Protein AF-A0A7K2JGT9-F1 (afdb_monomer)

Mean predicted aligned error: 19.3 Å

Structure (mmCIF, N/CA/C/O backbone):
data_AF-A0A7K2JGT9-F1
#
_entry.id   AF-A0A7K2JGT9-F1
#
loop_
_atom_site.group_PDB
_atom_site.id
_atom_site.type_symbol
_atom_site.label_atom_id
_atom_site.label_alt_id
_atom_site.label_comp_id
_atom_site.label_asym_id
_atom_site.label_entity_id
_atom_site.label_seq_id
_atom_site.pdbx_PDB_ins_code
_atom_site.Cartn_x
_atom_site.Cartn_y
_atom_site.Cartn_z
_atom_site.occupancy
_atom_site.B_iso_or_equiv
_atom_site.auth_seq_id
_atom_site.auth_comp_id
_atom_site.auth_asym_id
_atom_site.auth_atom_id
_atom_site.pdbx_PDB_model_num
ATOM 1 N N . MET A 1 1 ? -37.180 21.666 57.805 1.00 44.75 1 MET A N 1
ATOM 2 C CA . MET A 1 1 ? -36.547 20.495 57.166 1.00 44.75 1 MET A CA 1
ATOM 3 C C . MET A 1 1 ? -37.128 20.393 55.771 1.00 44.75 1 MET A C 1
ATOM 5 O O . MET A 1 1 ? -38.221 19.877 55.607 1.00 44.75 1 MET A O 1
ATOM 9 N N . THR A 1 2 ? -36.460 21.015 54.808 1.00 40.28 2 THR A N 1
ATOM 10 C CA . THR A 1 2 ? -36.855 21.071 53.397 1.00 40.28 2 THR A CA 1
ATOM 11 C C . THR A 1 2 ? -35.763 20.364 52.612 1.00 40.28 2 THR A C 1
ATOM 13 O O . THR A 1 2 ? -34.670 20.894 52.436 1.00 40.28 2 THR A O 1
ATOM 16 N N . THR A 1 3 ? -36.035 19.119 52.244 1.00 51.28 3 THR A N 1
ATOM 17 C CA . THR A 1 3 ? -35.251 18.319 51.304 1.00 51.28 3 THR A CA 1
ATOM 18 C C . THR A 1 3 ? -35.477 18.868 49.899 1.00 51.28 3 THR A C 1
ATOM 20 O O . THR A 1 3 ? -36.586 18.762 49.381 1.00 51.28 3 THR A O 1
ATOM 23 N N . SER A 1 4 ? -34.445 19.480 49.313 1.00 47.22 4 SER A N 1
ATOM 24 C CA . SER A 1 4 ? -34.414 19.815 47.886 1.00 47.22 4 SER A CA 1
ATOM 25 C C . SER A 1 4 ? -34.340 18.530 47.058 1.00 47.22 4 SER A C 1
ATOM 27 O O . SER A 1 4 ? -33.423 17.739 47.292 1.00 47.22 4 SER A O 1
ATOM 29 N N . PRO A 1 5 ? -35.269 18.313 46.115 1.00 65.06 5 PRO A N 1
ATOM 30 C CA . PRO A 1 5 ? -35.165 17.260 45.121 1.00 65.06 5 PRO A CA 1
ATOM 31 C C . PRO A 1 5 ? -34.352 17.735 43.906 1.00 65.06 5 PRO A C 1
ATOM 33 O O . PRO A 1 5 ? -34.330 18.922 43.589 1.00 65.06 5 PRO A O 1
ATOM 36 N N . ASP A 1 6 ? -33.709 16.767 43.260 1.00 53.03 6 ASP A N 1
ATOM 37 C CA . ASP A 1 6 ? -33.364 16.733 41.838 1.00 53.03 6 ASP A CA 1
ATOM 38 C C . ASP A 1 6 ? -32.608 17.927 41.244 1.00 53.03 6 ASP A C 1
ATOM 40 O O . ASP A 1 6 ? -33.164 18.827 40.622 1.00 53.03 6 ASP A O 1
ATOM 44 N N . LEU A 1 7 ? -31.281 17.828 41.318 1.00 48.06 7 LEU A N 1
ATOM 45 C CA . LEU A 1 7 ? -30.411 18.252 40.223 1.00 48.06 7 LEU A CA 1
ATOM 46 C C . LEU A 1 7 ? -29.969 16.984 39.481 1.00 48.06 7 LEU A C 1
ATOM 48 O O . LEU A 1 7 ? -28.836 16.529 39.622 1.00 48.06 7 LEU A O 1
ATOM 52 N N . MET A 1 8 ? -30.912 16.366 38.765 1.00 47.44 8 MET A N 1
ATOM 53 C CA . MET A 1 8 ? -30.567 15.508 37.634 1.00 47.44 8 MET A CA 1
ATOM 54 C C . MET A 1 8 ? -30.041 16.462 36.568 1.00 47.44 8 MET A C 1
ATOM 56 O O . MET A 1 8 ? -30.788 17.245 35.991 1.00 47.44 8 MET A O 1
ATOM 60 N N . ASP A 1 9 ? -28.721 16.475 36.449 1.00 46.53 9 ASP A N 1
ATOM 61 C CA . ASP A 1 9 ? -27.968 17.108 35.381 1.00 46.53 9 ASP A CA 1
ATOM 62 C C . ASP A 1 9 ? -28.468 16.500 34.060 1.00 46.53 9 ASP A C 1
ATOM 64 O O . ASP A 1 9 ? -28.061 15.399 33.685 1.00 46.53 9 ASP A O 1
ATOM 68 N N . ASP A 1 10 ? -29.451 17.161 33.433 1.00 44.56 10 ASP A N 1
ATOM 69 C CA . ASP A 1 10 ? -29.884 16.920 32.057 1.00 44.56 10 ASP A CA 1
ATOM 70 C C . ASP A 1 10 ? -28.658 17.163 31.178 1.00 44.56 10 ASP A C 1
ATOM 72 O O . ASP A 1 10 ? -28.384 18.287 30.745 1.00 44.56 10 ASP A O 1
ATOM 76 N N . GLY A 1 11 ? -27.877 16.099 30.982 1.00 43.00 11 GLY A N 1
ATOM 77 C CA . GLY A 1 11 ? -26.816 16.013 29.996 1.00 43.00 11 GLY A CA 1
ATOM 78 C C . GLY A 1 11 ? -27.446 16.179 28.628 1.00 43.00 11 GLY A C 1
ATOM 79 O O . GLY A 1 11 ? -27.762 15.197 27.969 1.00 43.00 11 GLY A O 1
ATOM 80 N N . ALA A 1 12 ? -27.687 17.437 28.266 1.00 41.66 12 ALA A N 1
ATOM 81 C CA . ALA A 1 12 ? -28.128 17.853 26.959 1.00 41.66 12 ALA A CA 1
ATOM 82 C C . ALA A 1 12 ? -27.219 17.172 25.940 1.00 41.66 12 ALA A C 1
ATOM 84 O O . ALA A 1 12 ? -26.010 17.415 25.927 1.00 41.66 12 ALA A O 1
ATOM 85 N N . ASP A 1 13 ? -27.809 16.280 25.149 1.00 44.66 13 ASP A N 1
ATOM 86 C CA . ASP A 1 13 ? -27.166 15.636 24.018 1.00 44.66 13 ASP A CA 1
ATOM 87 C C . ASP A 1 13 ? -26.626 16.747 23.104 1.00 44.66 13 ASP A C 1
ATOM 89 O O . ASP A 1 13 ? -27.372 17.392 22.367 1.00 44.66 13 ASP A O 1
ATOM 93 N N . GLU A 1 14 ? -25.330 17.054 23.225 1.00 34.81 14 GLU A N 1
ATOM 94 C CA . GLU A 1 14 ? -24.656 18.021 22.363 1.00 34.81 14 GLU A CA 1
ATOM 95 C C . GLU A 1 14 ? -24.628 17.441 20.939 1.00 34.81 14 GLU A C 1
ATOM 97 O O . GLU A 1 14 ? -23.750 16.656 20.573 1.00 34.81 14 GLU A O 1
ATOM 102 N N . GLU A 1 15 ? -25.622 17.803 20.129 1.00 38.00 15 GLU A N 1
ATOM 103 C CA . GLU A 1 15 ? -25.643 17.520 18.696 1.00 38.00 15 GLU A CA 1
ATOM 104 C C . GLU A 1 15 ? -24.635 18.441 17.985 1.00 38.00 15 GLU A C 1
ATOM 106 O O . GLU A 1 15 ? -24.747 19.668 18.019 1.00 38.00 15 GLU A O 1
ATOM 111 N N . PHE A 1 16 ? -23.627 17.861 17.327 1.00 33.91 16 PHE A N 1
ATOM 112 C CA . PHE A 1 16 ? -22.633 18.605 16.546 1.00 33.91 16 PHE A CA 1
ATOM 113 C C . PHE A 1 16 ? -22.843 18.390 15.042 1.00 33.91 16 PHE A C 1
ATOM 115 O O . PHE A 1 16 ? -22.887 17.255 14.569 1.00 33.91 16 PHE A O 1
ATOM 122 N N . GLU A 1 17 ? -22.882 19.481 14.272 1.00 35.75 17 GLU A N 1
ATOM 123 C CA . GLU A 1 17 ? -22.899 19.464 12.804 1.00 35.75 17 GLU A CA 1
ATOM 124 C C . GLU A 1 17 ? -21.495 19.755 12.237 1.00 35.75 17 GLU A C 1
ATOM 126 O O . GLU A 1 17 ? -20.787 20.653 12.699 1.00 35.75 17 GLU A O 1
ATOM 131 N N . LEU A 1 18 ? -21.074 18.997 11.218 1.00 34.53 18 LEU A N 1
ATOM 132 C CA . LEU A 1 18 ? -19.765 19.137 10.570 1.00 34.53 18 LEU A CA 1
ATOM 133 C C . LEU A 1 18 ? -19.915 19.759 9.174 1.00 34.53 18 LEU A C 1
ATOM 135 O O . LEU A 1 18 ? -20.449 19.129 8.265 1.00 34.53 18 LEU A O 1
ATOM 139 N N . ILE A 1 19 ? -19.368 20.963 8.975 1.00 40.72 19 ILE A N 1
ATOM 140 C CA . ILE A 1 19 ? -19.332 21.660 7.676 1.00 40.72 19 ILE A CA 1
ATOM 141 C C . ILE A 1 19 ? -17.889 21.676 7.146 1.00 40.72 19 ILE A C 1
ATOM 143 O O . ILE A 1 19 ? -16.965 22.077 7.854 1.00 40.72 19 ILE A O 1
ATOM 147 N N . GLY A 1 20 ? -17.676 21.245 5.896 1.00 44.28 20 GLY A N 1
ATOM 148 C CA . GLY A 1 20 ? -16.348 21.153 5.269 1.00 44.28 20 GLY A CA 1
ATOM 149 C C . GLY A 1 20 ? -16.144 22.106 4.083 1.00 44.28 20 GLY A C 1
ATOM 150 O O . GLY A 1 20 ? -17.039 22.287 3.264 1.00 44.28 20 GLY A O 1
ATOM 151 N N . THR A 1 21 ? -14.938 22.673 3.956 1.00 45.28 21 THR A N 1
ATOM 152 C CA . THR A 1 21 ? -14.497 23.558 2.856 1.00 45.28 21 THR A CA 1
ATOM 153 C C . THR A 1 21 ? -13.377 22.895 2.038 1.00 45.28 21 THR A C 1
ATOM 155 O O . THR A 1 21 ? -12.194 23.210 2.171 1.00 45.28 21 THR A O 1
ATOM 158 N N . LEU A 1 22 ? -13.725 21.893 1.223 1.00 45.62 22 LEU A N 1
ATOM 159 C CA . LEU A 1 22 ? -12.768 21.232 0.326 1.00 45.62 22 LEU A CA 1
ATOM 160 C C . LEU A 1 22 ? -12.705 21.960 -1.025 1.00 45.62 22 LEU A C 1
ATOM 162 O O . LEU A 1 22 ? -13.584 21.800 -1.866 1.00 45.62 22 LEU A O 1
ATOM 166 N N . ASN A 1 23 ? -11.644 22.743 -1.235 1.00 43.28 23 ASN A N 1
ATOM 167 C CA . ASN A 1 23 ? -11.408 23.508 -2.461 1.00 43.28 23 ASN A CA 1
ATOM 168 C C . ASN A 1 23 ? -10.107 22.981 -3.108 1.00 43.28 23 ASN A C 1
ATOM 170 O O . ASN A 1 23 ? -9.041 22.998 -2.486 1.00 43.28 23 ASN A O 1
ATOM 174 N N . ASP A 1 24 ? -10.207 22.458 -4.332 1.00 61.72 24 ASP A N 1
ATOM 175 C CA . ASP A 1 24 ? -9.276 21.477 -4.910 1.00 61.72 24 ASP A CA 1
ATOM 176 C C . ASP A 1 24 ? -7.926 22.030 -5.430 1.00 61.72 24 ASP A C 1
ATOM 178 O O . ASP A 1 24 ? -7.826 22.674 -6.473 1.00 61.72 24 ASP A O 1
ATOM 182 N N . TYR A 1 25 ? -6.862 21.650 -4.717 1.00 52.31 25 TYR A N 1
ATOM 183 C CA . TYR A 1 25 ? -5.476 21.443 -5.196 1.00 52.31 25 TYR A CA 1
ATOM 184 C C . TYR A 1 25 ? -4.806 20.304 -4.397 1.00 52.31 25 TYR A C 1
ATOM 186 O O . TYR A 1 25 ? -3.900 19.619 -4.872 1.00 52.31 25 TYR A O 1
ATOM 194 N N . TRP A 1 26 ? -5.278 20.076 -3.170 1.00 69.38 26 TRP A N 1
ATOM 195 C CA . TRP A 1 26 ? -4.773 19.085 -2.231 1.00 69.38 26 TRP A CA 1
ATOM 196 C C . TRP A 1 26 ? -5.235 17.667 -2.585 1.00 69.38 26 TRP A C 1
ATOM 198 O O . TRP A 1 26 ? -6.426 17.389 -2.694 1.00 69.38 26 TRP A O 1
ATOM 208 N N . THR A 1 27 ? -4.295 16.730 -2.720 1.00 71.19 27 THR A N 1
ATOM 209 C CA . THR A 1 27 ? -4.634 15.305 -2.832 1.00 71.19 27 THR A CA 1
ATOM 210 C C . THR A 1 27 ? -5.123 14.780 -1.485 1.00 71.19 27 THR A C 1
ATOM 212 O O . THR A 1 27 ? -4.434 14.955 -0.480 1.00 71.19 27 THR A O 1
ATOM 215 N N . HIS A 1 28 ? -6.252 14.075 -1.465 1.00 81.94 28 HIS A N 1
ATOM 216 C CA . HIS A 1 28 ? -6.760 13.403 -0.271 1.00 81.94 28 HIS A CA 1
ATOM 217 C C . HIS A 1 28 ? -6.677 11.875 -0.417 1.00 81.94 28 HIS A C 1
ATOM 219 O O . HIS A 1 28 ? -6.673 11.329 -1.522 1.00 81.94 28 HIS A O 1
ATOM 225 N N . THR A 1 29 ? -6.601 11.169 0.712 1.00 83.44 29 THR A N 1
ATOM 226 C CA . THR A 1 29 ? -6.642 9.700 0.764 1.00 83.44 29 THR A CA 1
ATOM 227 C C . THR A 1 29 ? -7.853 9.277 1.578 1.00 83.44 29 THR A C 1
ATOM 229 O O . THR A 1 29 ? -7.896 9.500 2.782 1.00 83.44 29 THR A O 1
ATOM 232 N N . GLN A 1 30 ? -8.845 8.677 0.921 1.00 89.81 30 GLN A N 1
ATOM 233 C CA . GLN A 1 30 ? -10.048 8.169 1.584 1.00 89.81 30 GLN A CA 1
ATOM 234 C C . GLN A 1 30 ? -9.724 6.873 2.315 1.00 89.81 30 GLN A C 1
ATOM 236 O O . GLN A 1 30 ? -9.318 5.916 1.662 1.00 89.81 30 GLN A O 1
ATOM 241 N N . VAL A 1 31 ? -9.918 6.804 3.630 1.00 92.56 31 VAL A N 1
ATOM 242 C CA . VAL A 1 31 ? -9.766 5.576 4.429 1.00 92.56 31 VAL A CA 1
ATOM 243 C C . VAL A 1 31 ? -11.123 4.907 4.590 1.00 92.56 31 VAL A C 1
ATOM 245 O O . VAL A 1 31 ? -12.111 5.599 4.780 1.00 92.56 31 VAL A O 1
ATOM 248 N N . ARG A 1 32 ? -11.183 3.575 4.461 1.00 94.44 32 ARG A N 1
ATOM 249 C CA . ARG A 1 32 ? -12.424 2.844 4.737 1.00 94.44 32 ARG A CA 1
ATOM 250 C C . ARG A 1 32 ? -12.635 2.756 6.242 1.00 94.44 32 ARG A C 1
ATOM 252 O O . ARG A 1 32 ? -11.686 2.461 6.966 1.00 94.44 32 ARG A O 1
ATOM 259 N N . ASP A 1 33 ? -13.874 2.931 6.670 1.00 96.19 33 ASP A N 1
ATOM 260 C CA . ASP A 1 33 ? -14.268 2.976 8.078 1.00 96.19 33 ASP A CA 1
ATOM 261 C C . ASP A 1 33 ? -13.778 1.774 8.887 1.00 96.19 33 ASP A C 1
ATOM 263 O O . ASP A 1 33 ? -13.215 1.967 9.958 1.00 96.19 33 ASP A O 1
ATOM 267 N N . TRP A 1 34 ? -13.885 0.550 8.355 1.00 95.94 34 TRP A N 1
ATOM 268 C CA . TRP A 1 34 ? -13.434 -0.659 9.056 1.00 95.94 34 TRP A CA 1
ATOM 269 C C . TRP A 1 34 ? -11.976 -0.570 9.541 1.00 95.94 34 TRP A C 1
ATOM 271 O O . TRP A 1 34 ? -11.659 -1.048 10.625 1.00 95.94 34 TRP A O 1
ATOM 281 N N . VAL A 1 35 ? -11.092 0.106 8.790 1.00 96.75 35 VAL A N 1
ATOM 282 C CA . VAL A 1 35 ? -9.682 0.308 9.174 1.00 96.75 35 VAL A CA 1
ATOM 283 C C . VAL A 1 35 ? -9.565 1.244 10.378 1.00 96.75 35 VAL A C 1
ATOM 285 O O . VAL A 1 35 ? -8.704 1.044 11.233 1.00 96.75 35 VAL A O 1
ATOM 288 N N . LEU A 1 36 ? -10.425 2.264 10.448 1.00 96.44 36 LEU A N 1
ATOM 289 C CA . LEU A 1 36 ? -10.491 3.208 11.568 1.00 96.44 36 LEU A CA 1
ATOM 290 C C . LEU A 1 36 ? -11.098 2.570 12.824 1.00 96.44 36 LEU A C 1
ATOM 292 O O . LEU A 1 36 ? -10.860 3.055 13.927 1.00 96.44 36 LEU A O 1
ATOM 296 N N . LEU A 1 37 ? -11.866 1.492 12.657 1.00 96.44 37 LEU A N 1
ATOM 297 C CA . LEU A 1 37 ? -12.573 0.797 13.732 1.00 96.44 37 LEU A CA 1
ATOM 298 C C . LEU A 1 37 ? -11.831 -0.434 14.273 1.00 96.44 37 LEU A C 1
ATOM 300 O O . LEU A 1 37 ? -12.326 -1.064 15.209 1.00 96.44 37 LEU A O 1
ATOM 304 N N . LEU A 1 38 ? -10.654 -0.761 13.726 1.00 96.12 38 LEU A N 1
ATOM 305 C CA . LEU A 1 38 ? -9.800 -1.844 14.216 1.00 96.12 38 LEU A CA 1
ATOM 306 C C . LEU A 1 38 ? -9.308 -1.546 15.648 1.00 96.12 38 LEU A C 1
ATOM 308 O O . LEU A 1 38 ? -8.613 -0.546 15.845 1.00 96.12 38 LEU A O 1
ATOM 312 N N . PRO A 1 39 ? -9.601 -2.408 16.640 1.00 94.31 39 PRO A N 1
ATOM 313 C CA . PRO A 1 39 ? -9.279 -2.134 18.044 1.00 94.31 39 PRO A CA 1
ATOM 314 C C . PRO A 1 39 ? -7.769 -2.101 18.311 1.00 94.31 39 PRO A C 1
ATOM 316 O O . PRO A 1 39 ? -7.295 -1.273 19.085 1.00 94.31 39 PRO A O 1
ATOM 319 N N . ASP A 1 40 ? -7.006 -2.949 17.621 1.00 95.75 40 ASP A N 1
ATOM 320 C CA . ASP A 1 40 ? -5.556 -3.074 17.809 1.00 95.75 40 ASP A CA 1
ATOM 321 C C . ASP A 1 40 ? -4.750 -2.060 16.979 1.00 95.75 40 ASP A C 1
ATOM 323 O O . ASP A 1 40 ? -3.517 -2.044 17.008 1.00 95.75 40 ASP A O 1
ATOM 327 N N . MET A 1 41 ? -5.421 -1.187 16.223 1.00 97.06 41 MET A N 1
ATOM 328 C CA . MET A 1 41 ? -4.762 -0.198 15.378 1.00 97.06 41 MET A CA 1
ATOM 329 C C . MET A 1 41 ? -4.134 0.921 16.217 1.00 97.06 41 MET A C 1
ATOM 331 O O . MET A 1 41 ? -4.814 1.750 16.819 1.00 97.06 41 MET A O 1
ATOM 335 N N . THR A 1 42 ? -2.806 1.032 16.185 1.00 96.94 42 THR A N 1
ATOM 336 C CA . THR A 1 42 ? -2.113 2.171 16.809 1.00 96.94 42 THR A CA 1
ATOM 337 C C . THR A 1 42 ? -2.145 3.412 15.916 1.00 96.94 42 THR A C 1
ATOM 339 O O . THR A 1 42 ? -2.114 3.323 14.688 1.00 96.94 42 THR A O 1
ATOM 342 N N . ARG A 1 43 ? -2.087 4.607 16.522 1.00 95.75 43 ARG A N 1
ATOM 343 C CA . ARG A 1 43 ? -2.019 5.889 15.791 1.00 95.75 43 ARG A CA 1
ATOM 344 C C . ARG A 1 43 ? -0.870 5.936 14.776 1.00 95.75 43 ARG A C 1
ATOM 346 O O . ARG A 1 43 ? -1.038 6.458 13.677 1.00 95.75 43 ARG A O 1
ATOM 353 N N . THR A 1 44 ? 0.293 5.396 15.139 1.00 96.31 44 THR A N 1
ATOM 354 C CA . THR A 1 44 ? 1.473 5.358 14.262 1.00 96.31 44 THR A CA 1
ATOM 355 C C . THR A 1 44 ? 1.254 4.422 13.075 1.00 96.31 44 THR A C 1
ATOM 357 O O . THR A 1 44 ? 1.576 4.797 11.949 1.00 96.31 44 THR A O 1
ATOM 360 N N . ALA A 1 45 ? 0.683 3.234 13.305 1.00 97.00 45 ALA A N 1
ATOM 361 C CA . ALA A 1 45 ? 0.365 2.288 12.237 1.00 97.00 45 ALA A CA 1
ATOM 362 C C . ALA A 1 45 ? -0.695 2.844 11.283 1.00 97.00 45 ALA A C 1
ATOM 364 O O . ALA A 1 45 ? -0.506 2.786 10.070 1.00 97.00 45 ALA A O 1
ATOM 365 N N . LEU A 1 46 ? -1.741 3.481 11.814 1.00 96.94 46 LEU A N 1
ATOM 366 C CA . LEU A 1 46 ? -2.769 4.128 11.007 1.00 96.94 46 LEU A CA 1
ATOM 367 C C . LEU A 1 46 ? -2.186 5.247 10.127 1.00 96.94 46 LEU A C 1
ATOM 369 O O . LEU A 1 46 ? -2.481 5.320 8.934 1.00 96.94 46 LEU A O 1
ATOM 373 N N . HIS A 1 47 ? -1.317 6.097 10.683 1.00 95.94 47 HIS A N 1
ATOM 374 C CA . HIS A 1 47 ? -0.651 7.149 9.910 1.00 95.94 47 HIS A CA 1
ATOM 375 C C . HIS A 1 47 ? 0.239 6.549 8.811 1.00 95.94 47 HIS A C 1
ATOM 377 O O . HIS A 1 47 ? 0.177 6.973 7.657 1.00 95.94 47 HIS A O 1
ATOM 383 N N . LEU A 1 48 ? 1.020 5.515 9.135 1.00 95.69 48 LEU A N 1
ATOM 384 C CA . LEU A 1 48 ? 1.832 4.814 8.143 1.00 95.69 48 LEU A CA 1
ATOM 385 C C . LEU A 1 48 ? 0.969 4.231 7.021 1.00 95.69 48 LEU A C 1
ATOM 387 O O . LEU A 1 48 ? 1.288 4.431 5.852 1.00 95.69 48 LEU A O 1
ATOM 391 N N . TYR A 1 49 ? -0.147 3.585 7.355 1.00 96.38 49 TYR A N 1
ATOM 392 C CA . TYR A 1 49 ? -1.088 3.053 6.372 1.00 96.38 49 TYR A CA 1
ATOM 393 C C . TYR A 1 49 ? -1.638 4.144 5.439 1.00 96.38 49 TYR A C 1
ATOM 395 O O . TYR A 1 49 ? -1.642 3.965 4.219 1.00 96.38 49 TYR A O 1
ATOM 403 N N . MET A 1 50 ? -2.025 5.305 5.982 1.00 95.94 50 MET A N 1
ATOM 404 C CA . MET A 1 50 ? -2.469 6.450 5.178 1.00 95.94 50 MET A CA 1
ATOM 405 C C . MET A 1 50 ? -1.382 6.954 4.222 1.00 95.94 50 MET A C 1
ATOM 407 O O . MET A 1 50 ? -1.667 7.187 3.049 1.00 95.94 50 MET A O 1
ATOM 411 N N . VAL A 1 51 ? -0.134 7.076 4.691 1.00 93.50 51 VAL A N 1
ATOM 412 C CA . VAL A 1 51 ? 1.007 7.494 3.856 1.00 93.50 51 VAL A CA 1
ATOM 413 C C . VAL A 1 51 ? 1.257 6.486 2.733 1.00 93.50 51 VAL A C 1
ATOM 415 O O . VAL A 1 51 ? 1.398 6.880 1.576 1.00 93.50 51 VAL A O 1
ATOM 418 N N . LEU A 1 52 ? 1.256 5.185 3.043 1.00 92.25 52 LEU A N 1
ATOM 419 C CA . LEU A 1 52 ? 1.414 4.123 2.044 1.00 92.25 52 LEU A CA 1
ATOM 420 C C . LEU A 1 52 ? 0.306 4.180 0.981 1.00 92.25 52 LEU A C 1
ATOM 422 O O . LEU A 1 52 ? 0.600 4.116 -0.216 1.00 92.25 52 LEU A O 1
ATOM 426 N N . ARG A 1 53 ? -0.955 4.374 1.388 1.00 92.88 53 ARG A N 1
ATOM 427 C CA . ARG A 1 53 ? -2.079 4.507 0.448 1.00 92.88 53 ARG A CA 1
ATOM 428 C C . ARG A 1 53 ? -2.026 5.772 -0.393 1.00 92.88 53 ARG A C 1
ATOM 430 O O . ARG A 1 53 ? -2.290 5.693 -1.592 1.00 92.88 53 ARG A O 1
ATOM 437 N N . ALA A 1 54 ? -1.654 6.908 0.191 1.00 90.56 54 ALA A N 1
ATOM 438 C CA . ALA A 1 54 ? -1.478 8.153 -0.551 1.00 90.56 54 ALA A CA 1
ATOM 439 C C . ALA A 1 54 ? -0.461 7.969 -1.687 1.00 90.56 54 ALA A C 1
ATOM 441 O O . ALA A 1 54 ? -0.713 8.355 -2.829 1.00 90.56 54 ALA A O 1
ATOM 442 N N . MET A 1 55 ? 0.656 7.294 -1.398 1.00 86.75 55 MET A N 1
ATOM 443 C CA . MET A 1 55 ? 1.683 6.993 -2.397 1.00 86.75 55 MET A CA 1
ATOM 444 C C . MET A 1 55 ? 1.201 6.022 -3.477 1.00 86.75 55 MET A C 1
ATOM 446 O O . MET A 1 55 ? 1.515 6.222 -4.649 1.00 86.75 55 MET A O 1
ATOM 450 N N . LEU A 1 56 ? 0.429 4.994 -3.112 1.00 85.88 56 LEU A N 1
ATOM 451 C CA . LEU A 1 56 ? -0.152 4.058 -4.079 1.00 85.88 56 LEU A CA 1
ATOM 452 C C . LEU A 1 56 ? -1.129 4.750 -5.031 1.00 85.88 56 LEU A C 1
ATOM 454 O O . LEU A 1 56 ? -1.042 4.551 -6.243 1.00 85.88 56 LEU A O 1
ATOM 458 N N . ARG A 1 57 ? -2.018 5.604 -4.510 1.00 84.44 57 ARG A N 1
ATOM 459 C CA . ARG A 1 57 ? -2.963 6.367 -5.340 1.00 84.44 57 ARG A CA 1
ATOM 460 C C . ARG A 1 57 ? -2.251 7.338 -6.273 1.00 84.44 57 ARG A C 1
ATOM 462 O O . ARG A 1 57 ? -2.579 7.407 -7.456 1.00 84.44 57 ARG A O 1
ATOM 469 N N . GLU A 1 58 ? -1.243 8.039 -5.766 1.00 81.50 58 GLU A N 1
ATOM 470 C CA . GLU A 1 58 ? -0.429 8.938 -6.583 1.00 81.50 58 GLU A CA 1
ATOM 471 C C . GLU A 1 58 ? 0.338 8.176 -7.674 1.00 81.50 58 GLU A C 1
ATOM 473 O O . GLU A 1 58 ? 0.494 8.670 -8.791 1.00 81.50 58 GLU A O 1
ATOM 478 N N . ASN A 1 59 ? 0.766 6.943 -7.393 1.00 76.44 59 ASN A N 1
ATOM 479 C CA . ASN A 1 59 ? 1.412 6.101 -8.390 1.00 76.44 59 ASN A CA 1
ATOM 480 C C . ASN A 1 59 ? 0.474 5.734 -9.547 1.00 76.44 59 ASN A C 1
ATOM 482 O O . ASN A 1 59 ? 0.869 5.846 -10.703 1.00 76.44 59 ASN A O 1
ATOM 486 N N . VAL A 1 60 ? -0.776 5.363 -9.246 1.00 75.12 60 VAL A N 1
ATOM 487 C CA . VAL A 1 60 ? -1.798 5.070 -10.269 1.00 75.12 60 VAL A CA 1
ATOM 488 C C . VAL A 1 60 ? -2.096 6.302 -11.132 1.00 75.12 60 VAL A C 1
ATOM 490 O O . VAL A 1 60 ? -2.318 6.180 -12.335 1.00 75.12 60 VAL A O 1
ATOM 493 N N . ARG A 1 61 ? -2.059 7.505 -10.545 1.00 74.38 61 ARG A N 1
ATOM 494 C CA . ARG A 1 61 ? -2.293 8.765 -11.268 1.00 74.38 61 ARG A CA 1
ATOM 495 C C . ARG A 1 61 ? -1.165 9.114 -12.248 1.00 74.38 61 ARG A C 1
ATOM 497 O O . ARG A 1 61 ? -1.420 9.723 -13.290 1.00 74.38 61 ARG A O 1
ATOM 504 N N . ARG A 1 62 ? 0.087 8.773 -11.936 1.00 74.88 62 ARG A N 1
ATOM 505 C CA . ARG A 1 62 ? 1.241 9.104 -12.785 1.00 74.88 62 ARG A CA 1
ATOM 506 C C . ARG A 1 62 ? 1.323 8.149 -13.973 1.00 74.88 62 ARG A C 1
ATOM 508 O O . ARG A 1 62 ? 1.708 6.994 -13.822 1.00 74.88 62 ARG A O 1
ATOM 515 N N . LYS A 1 63 ? 1.048 8.648 -15.185 1.00 66.56 63 LYS A N 1
ATOM 516 C CA . LYS A 1 63 ? 1.282 7.898 -16.433 1.00 66.56 63 LYS A CA 1
ATOM 517 C C . LYS A 1 63 ? 2.739 7.417 -16.490 1.00 66.56 63 LYS A C 1
ATOM 519 O O . LYS A 1 63 ? 3.658 8.221 -16.611 1.00 66.56 63 LYS A O 1
ATOM 524 N N . GLY A 1 64 ? 2.943 6.104 -16.381 1.00 64.56 64 GLY A N 1
ATOM 525 C CA . GLY A 1 64 ? 4.267 5.474 -16.420 1.00 64.56 64 GLY A CA 1
ATOM 526 C C . GLY A 1 64 ? 5.058 5.498 -15.106 1.00 64.56 64 GLY A C 1
ATOM 527 O O . GLY A 1 64 ? 6.227 5.107 -15.117 1.00 64.56 64 GLY A O 1
ATOM 528 N N . GLY A 1 65 ? 4.454 5.928 -13.993 1.00 51.91 65 GLY A N 1
ATOM 529 C CA . GLY A 1 65 ? 5.073 5.896 -12.671 1.00 51.91 65 GLY A CA 1
ATOM 530 C C . GLY A 1 65 ? 5.125 4.473 -12.120 1.00 51.91 65 GLY A C 1
ATOM 531 O O . GLY A 1 65 ? 4.099 3.861 -11.850 1.00 51.91 65 GLY A O 1
ATOM 532 N N . GLY A 1 66 ? 6.327 3.922 -11.967 1.00 59.84 66 GLY A N 1
ATOM 533 C CA . GLY A 1 66 ? 6.533 2.813 -11.039 1.00 59.84 66 GLY A CA 1
ATOM 534 C C . GLY A 1 66 ? 6.490 3.339 -9.606 1.00 59.84 66 GLY A C 1
ATOM 535 O O . GLY A 1 66 ? 6.894 4.482 -9.363 1.00 59.84 66 GLY A O 1
ATOM 536 N N . LEU A 1 67 ? 6.040 2.506 -8.660 1.00 65.06 67 LEU A N 1
ATOM 537 C CA . LEU A 1 67 ? 5.985 2.882 -7.248 1.00 65.06 67 LEU A CA 1
ATOM 538 C C . LEU A 1 67 ? 7.355 3.420 -6.819 1.00 65.06 67 LEU A C 1
ATOM 540 O O . LEU A 1 67 ? 8.385 2.774 -7.052 1.00 65.06 67 LEU A O 1
ATOM 544 N N . ARG A 1 68 ? 7.387 4.616 -6.220 1.00 70.50 68 ARG A N 1
ATOM 545 C CA . ARG A 1 68 ? 8.649 5.201 -5.767 1.00 70.50 68 ARG A CA 1
ATOM 546 C C . ARG A 1 68 ? 9.260 4.258 -4.736 1.00 70.50 68 ARG A C 1
ATOM 548 O O . ARG A 1 68 ? 8.693 4.048 -3.668 1.00 70.50 68 ARG A O 1
ATOM 555 N N . ARG A 1 69 ? 10.421 3.690 -5.061 1.00 79.19 69 ARG A N 1
ATOM 556 C CA . ARG A 1 69 ? 11.184 2.874 -4.114 1.00 79.19 69 ARG A CA 1
ATOM 557 C C . ARG A 1 69 ? 11.550 3.749 -2.927 1.00 79.19 69 ARG A C 1
ATOM 559 O O . ARG A 1 69 ? 12.047 4.860 -3.124 1.00 79.19 69 ARG A O 1
ATOM 566 N N . MET A 1 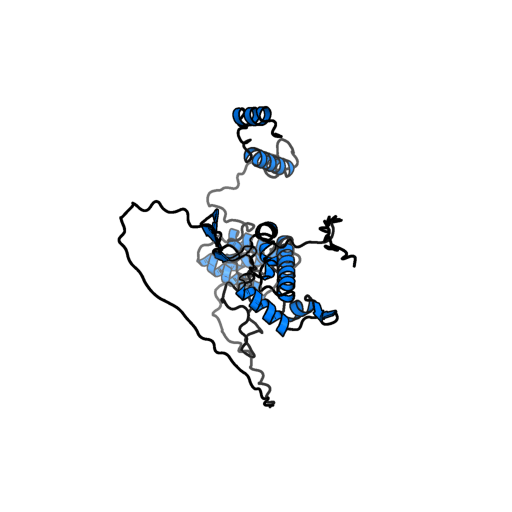70 ? 11.310 3.239 -1.726 1.00 78.75 70 MET A N 1
ATOM 567 C CA . MET A 1 70 ? 11.618 3.959 -0.504 1.00 78.75 70 MET A CA 1
ATOM 568 C C . MET A 1 70 ? 12.449 3.138 0.463 1.00 78.75 70 MET A C 1
ATOM 570 O O . MET A 1 70 ? 12.224 1.943 0.651 1.00 78.75 70 MET A O 1
ATOM 574 N N . SER A 1 71 ? 13.409 3.811 1.087 1.00 84.19 71 SER A N 1
ATOM 575 C CA . SER A 1 71 ? 14.156 3.262 2.208 1.00 84.19 71 SER A CA 1
ATOM 576 C C . SER A 1 71 ? 13.345 3.378 3.501 1.00 84.19 71 SER A C 1
ATOM 578 O O . SER A 1 71 ? 12.449 4.214 3.634 1.00 84.19 71 SER A O 1
ATOM 580 N N . LEU A 1 72 ? 13.703 2.565 4.497 1.00 86.44 72 LEU A N 1
ATOM 581 C CA . LEU A 1 72 ? 13.133 2.681 5.841 1.00 86.44 72 LEU A CA 1
ATOM 582 C C . LEU A 1 72 ? 13.358 4.081 6.439 1.00 86.44 72 LEU A C 1
ATOM 584 O O . LEU A 1 72 ? 12.491 4.601 7.127 1.00 86.44 72 LEU A O 1
ATOM 588 N N . ASP A 1 73 ? 14.502 4.699 6.150 1.00 87.62 73 ASP A N 1
ATOM 589 C CA . ASP A 1 73 ? 14.837 6.048 6.611 1.00 87.62 73 ASP A CA 1
ATOM 590 C C . ASP A 1 73 ? 13.886 7.114 6.036 1.00 87.62 73 ASP A C 1
ATOM 592 O O . ASP A 1 73 ? 13.414 7.992 6.755 1.00 87.62 73 ASP A O 1
ATOM 596 N N . GLN A 1 74 ? 13.490 6.978 4.766 1.00 88.31 74 GLN A N 1
ATOM 597 C CA . GLN A 1 74 ? 12.487 7.859 4.163 1.00 88.31 74 GLN A CA 1
ATOM 598 C C . GLN A 1 74 ? 11.107 7.688 4.811 1.00 88.31 74 GLN A C 1
ATOM 600 O O . GLN A 1 74 ? 10.387 8.670 4.968 1.00 88.31 74 GLN A O 1
ATOM 605 N N . LEU A 1 75 ? 10.741 6.474 5.240 1.00 89.69 75 LEU A N 1
ATOM 606 C CA . LEU A 1 75 ? 9.515 6.264 6.021 1.00 89.69 75 LEU A CA 1
ATOM 607 C C . LEU A 1 75 ? 9.600 6.923 7.405 1.00 89.69 75 LEU A C 1
ATOM 609 O O . LEU A 1 75 ? 8.632 7.543 7.841 1.00 89.69 75 LEU A O 1
ATOM 613 N N . CYS A 1 76 ? 10.755 6.842 8.073 1.00 93.19 76 CYS A N 1
ATOM 614 C CA . CYS A 1 76 ? 11.000 7.553 9.330 1.00 93.19 76 CYS A CA 1
ATOM 615 C C . CYS A 1 76 ? 10.826 9.067 9.171 1.00 93.19 76 CYS A C 1
ATOM 617 O O . CYS A 1 76 ? 10.228 9.704 10.035 1.00 93.19 76 CYS A O 1
ATOM 619 N N . TYR A 1 77 ? 11.323 9.627 8.064 1.00 94.06 77 TYR A N 1
ATOM 620 C CA . TYR A 1 77 ? 11.203 11.049 7.746 1.00 94.06 77 TYR A CA 1
ATOM 621 C C . TYR A 1 77 ? 9.750 11.498 7.536 1.00 94.06 77 TYR A C 1
ATOM 623 O O . TYR A 1 77 ? 9.369 12.559 8.024 1.00 94.06 77 TYR A O 1
ATOM 631 N N . LEU A 1 78 ? 8.936 10.701 6.834 1.00 92.56 78 LEU A N 1
ATOM 632 C CA . LEU A 1 78 ? 7.538 11.049 6.552 1.00 92.56 78 LEU A CA 1
ATOM 633 C C . LEU A 1 78 ? 6.629 10.959 7.781 1.00 92.56 78 LEU A C 1
ATOM 635 O O . LEU A 1 78 ? 5.628 11.670 7.856 1.00 92.56 78 LEU A O 1
ATOM 639 N N . LEU A 1 79 ? 6.942 10.073 8.726 1.00 94.50 79 LEU A N 1
ATOM 640 C CA . LEU A 1 79 ? 6.111 9.868 9.903 1.00 94.50 79 LEU A CA 1
ATOM 641 C C . LEU A 1 79 ? 6.456 10.868 11.012 1.00 94.50 79 LEU A C 1
ATOM 643 O O . LEU A 1 79 ? 7.612 10.926 11.445 1.00 94.50 79 LEU A O 1
ATOM 647 N N . PRO A 1 80 ? 5.467 11.601 11.556 1.00 93.12 80 PRO A N 1
ATOM 648 C CA . PRO A 1 80 ? 5.712 12.470 12.692 1.00 93.12 80 PRO A CA 1
ATOM 649 C C . PRO A 1 80 ? 6.014 11.626 13.931 1.00 93.12 80 PRO A C 1
ATOM 651 O O . PRO A 1 80 ? 5.232 10.770 14.348 1.00 93.12 80 PRO A O 1
ATOM 654 N N . GLY A 1 81 ? 7.167 11.879 14.530 1.00 92.69 81 GLY A N 1
ATOM 655 C CA . GLY A 1 81 ? 7.547 11.384 15.841 1.00 92.69 81 GLY A CA 1
ATOM 656 C C . GLY A 1 81 ? 7.215 12.382 16.950 1.00 92.69 81 GLY A C 1
ATOM 657 O O . GLY A 1 81 ? 6.580 13.423 16.759 1.00 92.69 81 GLY A O 1
ATOM 658 N N . VAL A 1 82 ? 7.678 12.056 18.153 1.00 90.88 82 VAL A N 1
ATOM 659 C CA . VAL A 1 82 ? 7.508 12.903 19.336 1.00 90.88 82 VAL A CA 1
ATOM 660 C C . VAL A 1 82 ? 8.313 14.200 19.163 1.00 90.88 82 VAL A C 1
ATOM 662 O O . VAL A 1 82 ? 9.419 14.190 18.621 1.00 90.88 82 VAL A O 1
ATOM 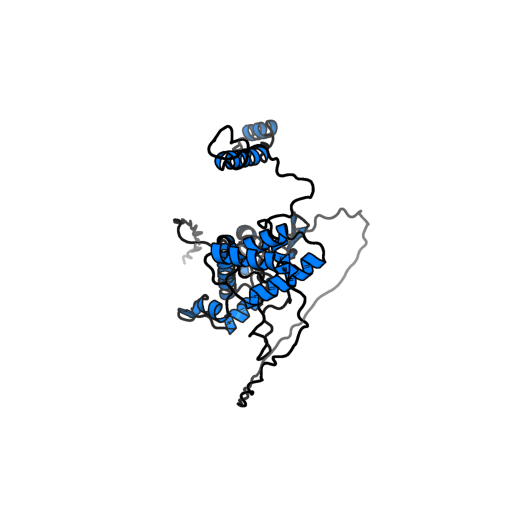665 N N . ASN A 1 83 ? 7.776 15.327 19.637 1.00 92.38 83 ASN A N 1
ATOM 666 C CA . ASN A 1 83 ? 8.432 16.643 19.592 1.00 92.38 83 ASN A CA 1
ATOM 667 C C . ASN A 1 83 ? 8.798 17.126 18.177 1.00 92.38 83 ASN A C 1
ATOM 669 O O . ASN A 1 83 ? 9.858 17.723 17.989 1.00 92.38 83 ASN A O 1
ATOM 673 N N . LYS A 1 84 ? 7.936 16.871 17.180 1.00 92.62 84 LYS A N 1
ATOM 674 C CA . LYS A 1 84 ? 8.136 17.277 15.771 1.00 92.62 84 LYS A CA 1
ATOM 675 C C . LYS A 1 84 ? 9.381 16.663 15.109 1.00 92.62 84 LYS A C 1
ATOM 677 O O . LYS A 1 84 ? 9.809 17.128 14.057 1.00 92.62 84 LYS A O 1
ATOM 682 N N . LYS A 1 85 ? 9.984 15.640 15.720 1.00 94.50 85 LYS A N 1
ATOM 683 C CA . LYS A 1 85 ? 11.113 14.906 15.138 1.00 94.50 85 LYS A CA 1
ATOM 684 C C . LYS A 1 85 ? 10.598 13.783 14.235 1.00 94.50 85 LYS A C 1
ATOM 686 O O . LYS A 1 85 ? 9.480 13.326 14.455 1.00 94.50 85 LYS A O 1
ATOM 691 N N . PRO A 1 86 ? 11.396 13.302 13.271 1.00 94.44 86 PRO A N 1
ATOM 692 C CA . PRO A 1 86 ? 11.095 12.078 12.534 1.00 94.44 86 PRO A CA 1
ATOM 693 C C . PRO A 1 86 ? 10.848 10.882 13.460 1.00 94.44 86 PRO A C 1
ATOM 695 O O . PRO A 1 86 ? 11.392 10.807 14.570 1.00 94.44 86 PRO A O 1
ATOM 698 N N . CYS A 1 87 ? 10.038 9.933 13.000 1.00 95.88 87 CYS A N 1
ATOM 699 C CA . CYS A 1 87 ? 9.781 8.694 13.722 1.00 95.88 87 CYS A CA 1
ATOM 700 C C . CYS A 1 87 ? 11.058 7.840 13.826 1.00 95.88 87 CYS A C 1
ATOM 702 O O . CYS A 1 87 ? 11.928 7.882 12.958 1.00 95.88 87 CYS A O 1
ATOM 704 N N . SER A 1 88 ? 11.193 7.044 14.891 1.00 95.06 88 SER A N 1
ATOM 705 C CA . SER A 1 88 ? 12.357 6.158 15.023 1.00 95.06 88 SER A CA 1
ATOM 706 C C . SER A 1 88 ? 12.225 4.920 14.121 1.00 95.06 88 SER A C 1
ATOM 708 O O . SER A 1 88 ? 11.115 4.409 13.950 1.00 95.06 88 SER A O 1
ATOM 710 N N . PRO A 1 89 ? 13.335 4.345 13.614 1.00 91.38 89 PRO A N 1
ATOM 711 C CA . PRO A 1 89 ? 13.284 3.125 12.803 1.00 91.38 89 PRO A CA 1
ATOM 712 C C . PRO A 1 89 ? 12.613 1.942 13.506 1.00 91.38 89 PRO A C 1
ATOM 714 O O . PRO A 1 89 ? 11.997 1.105 12.850 1.00 91.38 89 PRO A O 1
ATOM 717 N N . THR A 1 90 ? 12.737 1.859 14.833 1.00 93.00 90 THR A N 1
ATOM 718 C CA . THR A 1 90 ? 12.076 0.830 15.644 1.00 93.00 90 THR A CA 1
ATOM 719 C C . THR A 1 90 ? 10.562 0.990 15.585 1.00 93.00 90 THR A C 1
ATOM 721 O O . THR A 1 90 ? 9.875 0.040 15.232 1.00 93.00 90 THR A O 1
ATOM 724 N N . MET A 1 91 ? 10.052 2.207 15.799 1.00 95.06 91 MET A N 1
ATOM 725 C CA . MET A 1 91 ? 8.614 2.486 15.720 1.00 95.06 91 MET A CA 1
ATOM 726 C C . MET A 1 91 ? 8.035 2.201 14.333 1.00 95.06 91 MET A C 1
ATOM 728 O O . MET A 1 91 ? 6.947 1.644 14.237 1.00 95.06 91 MET A O 1
ATOM 732 N N . VAL A 1 92 ? 8.757 2.538 13.257 1.00 92.75 92 VAL A N 1
ATOM 733 C CA . VAL A 1 92 ? 8.303 2.229 11.890 1.00 92.75 92 VAL A CA 1
ATOM 734 C C . VAL A 1 92 ? 8.247 0.719 11.654 1.00 92.75 92 VAL A C 1
ATOM 736 O O . VAL A 1 92 ? 7.291 0.225 11.063 1.00 92.75 92 VAL A O 1
ATOM 739 N N . LYS A 1 93 ? 9.239 -0.040 12.137 1.00 91.25 93 LYS A N 1
ATOM 740 C CA . LYS A 1 93 ? 9.231 -1.509 12.034 1.00 91.25 93 LYS A CA 1
ATOM 741 C C . LYS A 1 93 ? 8.093 -2.135 12.831 1.00 91.25 93 LYS A C 1
ATOM 743 O O . LYS A 1 93 ? 7.473 -3.067 12.332 1.00 91.25 93 LYS A O 1
ATOM 748 N N . ASP A 1 94 ? 7.829 -1.643 14.035 1.00 94.50 94 ASP A N 1
ATOM 749 C CA . ASP A 1 94 ? 6.741 -2.151 14.871 1.00 94.50 94 ASP A CA 1
ATOM 750 C C . ASP A 1 94 ? 5.375 -1.812 14.258 1.00 94.50 94 ASP A C 1
ATOM 752 O O . ASP A 1 94 ? 4.506 -2.675 14.189 1.00 94.50 94 ASP A O 1
ATOM 756 N N . ALA A 1 95 ? 5.224 -0.615 13.683 1.00 95.38 95 ALA A N 1
ATOM 757 C CA . ALA A 1 95 ? 4.045 -0.251 12.901 1.00 95.38 95 ALA A CA 1
ATOM 758 C C . ALA A 1 95 ? 3.856 -1.158 11.671 1.00 95.38 95 ALA A C 1
ATOM 760 O O . ALA A 1 95 ? 2.747 -1.618 11.425 1.00 95.38 95 ALA A O 1
ATOM 761 N N . LEU A 1 96 ? 4.920 -1.463 10.918 1.00 92.94 96 LEU A N 1
ATOM 762 C CA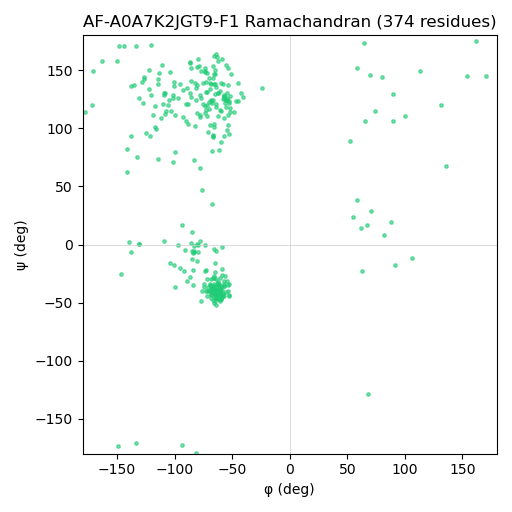 . LEU A 1 96 ? 4.849 -2.385 9.775 1.00 92.94 96 LEU A CA 1
ATOM 763 C C . LEU A 1 96 ? 4.472 -3.812 10.187 1.00 92.94 96 LEU A C 1
ATOM 765 O O . LEU A 1 96 ? 3.735 -4.467 9.458 1.00 92.94 96 LEU A O 1
ATOM 769 N N . LYS A 1 97 ? 4.968 -4.297 11.332 1.00 93.25 97 LYS A N 1
ATOM 770 C CA . LYS A 1 97 ? 4.578 -5.608 11.874 1.00 93.25 97 LYS A CA 1
ATOM 771 C C . LYS A 1 97 ? 3.102 -5.631 12.251 1.00 93.25 97 LYS A C 1
ATOM 773 O O . LYS A 1 97 ? 2.402 -6.541 11.838 1.00 93.25 97 LYS A O 1
ATOM 778 N N . LEU A 1 98 ? 2.623 -4.601 12.941 1.00 95.75 98 LEU A N 1
ATOM 779 C CA . LEU A 1 98 ? 1.215 -4.502 13.311 1.00 95.75 98 LEU A CA 1
ATOM 780 C C . LEU A 1 98 ? 0.302 -4.439 12.075 1.00 95.75 98 LEU A C 1
ATOM 782 O O . LEU A 1 98 ? -0.717 -5.117 12.019 1.00 95.75 98 LEU A O 1
ATOM 786 N N . LEU A 1 99 ? 0.686 -3.677 11.045 1.00 95.44 99 LEU A N 1
ATOM 787 C CA . LEU A 1 99 ? -0.043 -3.658 9.771 1.00 95.44 99 LEU A CA 1
ATOM 788 C C . LEU A 1 99 ? -0.020 -5.020 9.054 1.00 95.44 99 LEU A C 1
ATOM 790 O O . LEU A 1 99 ? -0.970 -5.333 8.339 1.00 95.44 99 LEU A O 1
ATOM 794 N N . ALA A 1 100 ? 1.038 -5.815 9.246 1.00 93.00 100 ALA A N 1
ATOM 795 C CA . ALA A 1 100 ? 1.111 -7.198 8.781 1.00 93.00 100 ALA A CA 1
ATOM 796 C C . ALA A 1 100 ? 0.101 -8.093 9.496 1.00 93.00 100 ALA A C 1
ATOM 798 O O . ALA A 1 100 ? -0.656 -8.810 8.850 1.00 93.00 100 ALA A O 1
ATOM 799 N N . GLU A 1 101 ? 0.091 -8.028 10.827 1.00 94.00 101 GLU A N 1
ATOM 800 C CA . GLU A 1 101 ? -0.786 -8.816 11.700 1.00 94.00 101 GLU A CA 1
ATOM 801 C C . GLU A 1 101 ? -2.265 -8.524 11.408 1.00 94.00 101 GLU A C 1
ATOM 803 O O . GLU A 1 101 ? -3.083 -9.438 11.351 1.00 94.00 101 GLU A O 1
ATOM 808 N N . LEU A 1 102 ? -2.586 -7.264 11.104 1.00 94.69 102 LEU A N 1
ATOM 809 C CA . LEU A 1 102 ? -3.913 -6.806 10.678 1.00 94.69 102 LEU A CA 1
ATOM 810 C C . LEU A 1 102 ? -4.247 -7.107 9.203 1.00 94.69 102 LEU A C 1
ATOM 812 O O . LEU A 1 102 ? -5.301 -6.689 8.728 1.00 94.69 102 LEU A O 1
ATOM 816 N N . ASN A 1 103 ? -3.374 -7.796 8.458 1.00 94.19 103 ASN A N 1
ATOM 817 C CA . ASN A 1 103 ? -3.519 -8.070 7.020 1.00 94.19 103 ASN A CA 1
ATOM 818 C C . ASN A 1 103 ? -3.713 -6.816 6.142 1.00 94.19 103 ASN A C 1
ATOM 820 O O . ASN A 1 103 ? -4.239 -6.899 5.032 1.00 94.19 103 ASN A O 1
ATOM 824 N N . LEU A 1 104 ? -3.270 -5.644 6.602 1.00 94.94 104 LEU A N 1
ATOM 825 C CA . LEU A 1 104 ? -3.359 -4.385 5.853 1.00 94.94 104 LEU A CA 1
ATOM 826 C C . LEU A 1 104 ? -2.171 -4.175 4.923 1.00 94.94 104 LEU A C 1
ATOM 828 O O . LEU A 1 104 ? -2.292 -3.500 3.901 1.00 94.94 104 LEU A O 1
ATOM 832 N N . VAL A 1 105 ? -1.022 -4.739 5.280 1.00 92.88 105 VAL A N 1
ATOM 833 C CA . VAL A 1 105 ? 0.166 -4.769 4.433 1.00 92.88 105 VAL A CA 1
ATOM 834 C C . VAL A 1 105 ? 0.674 -6.199 4.409 1.00 92.88 105 VAL A C 1
ATOM 836 O O . VAL A 1 105 ? 0.907 -6.780 5.458 1.00 92.88 105 VAL A O 1
ATOM 839 N N . VAL A 1 106 ? 0.862 -6.769 3.224 1.00 89.25 106 VAL A N 1
ATOM 840 C CA . VAL A 1 106 ? 1.313 -8.153 3.042 1.00 89.25 106 VAL A CA 1
ATOM 841 C C . VAL A 1 106 ? 2.529 -8.160 2.126 1.00 89.25 106 VAL A C 1
ATOM 843 O O . VAL A 1 106 ? 2.619 -7.376 1.184 1.00 89.25 106 VAL A O 1
ATOM 846 N N . ASN A 1 107 ? 3.495 -9.030 2.409 1.00 83.75 107 ASN A N 1
ATOM 847 C CA . ASN A 1 107 ? 4.557 -9.333 1.458 1.00 83.75 107 ASN A CA 1
ATOM 848 C C . ASN A 1 107 ? 4.124 -10.557 0.631 1.00 83.75 107 ASN A C 1
ATOM 850 O O . ASN A 1 107 ? 4.085 -11.648 1.207 1.00 83.75 107 ASN A O 1
ATOM 854 N N . PRO A 1 108 ? 3.805 -10.404 -0.668 1.00 78.94 108 PRO A N 1
ATOM 855 C CA . PRO A 1 108 ? 3.324 -11.511 -1.491 1.00 78.94 108 PRO A CA 1
ATOM 856 C C . PRO A 1 108 ? 4.372 -12.616 -1.680 1.00 78.94 108 PRO A C 1
ATOM 858 O O . PRO A 1 108 ? 4.003 -13.754 -1.935 1.00 78.94 108 PRO A O 1
ATOM 861 N N . GLU A 1 109 ? 5.664 -12.304 -1.544 1.00 72.31 109 GLU A N 1
ATOM 862 C CA . GLU A 1 109 ? 6.736 -13.256 -1.856 1.00 72.31 109 GLU A CA 1
ATOM 863 C C . GLU A 1 109 ? 7.149 -14.135 -0.669 1.00 72.31 109 GLU A C 1
ATOM 865 O O . GLU A 1 109 ? 7.588 -15.261 -0.870 1.00 72.31 109 GLU A O 1
ATOM 870 N N . ASP A 1 110 ? 7.066 -13.631 0.566 1.00 64.31 110 ASP A N 1
ATOM 871 C CA . ASP A 1 110 ? 7.822 -14.231 1.683 1.00 64.31 110 ASP A CA 1
ATOM 872 C C . ASP A 1 110 ? 7.027 -14.311 3.000 1.00 64.31 110 ASP A C 1
ATOM 874 O O . ASP A 1 110 ? 7.586 -14.707 4.024 1.00 64.31 110 ASP A O 1
ATOM 878 N N . GLY A 1 111 ? 5.752 -13.882 3.013 1.00 61.62 111 GLY A N 1
ATOM 879 C CA . GLY A 1 111 ? 4.825 -13.920 4.164 1.00 61.62 111 GLY A CA 1
ATOM 880 C C . GLY A 1 111 ? 5.229 -13.082 5.393 1.00 61.62 111 GLY A C 1
ATOM 881 O O . GLY A 1 111 ? 4.386 -12.648 6.171 1.00 61.62 111 GLY A O 1
ATOM 882 N N . HIS A 1 112 ? 6.517 -12.781 5.557 1.00 65.75 112 HIS A N 1
ATOM 883 C CA . HIS A 1 112 ? 7.095 -12.040 6.667 1.00 65.75 112 HIS A CA 1
ATOM 884 C C . HIS A 1 112 ? 7.581 -10.664 6.209 1.00 65.75 112 HIS A C 1
ATOM 886 O O . HIS A 1 112 ? 8.477 -10.530 5.367 1.00 65.75 112 HIS A O 1
ATOM 892 N N . LEU A 1 113 ? 7.031 -9.616 6.828 1.00 62.47 113 LEU A N 1
ATOM 893 C CA . LEU A 1 113 ? 7.334 -8.231 6.472 1.00 62.47 113 LEU A CA 1
ATOM 894 C C . LEU A 1 113 ? 8.740 -7.783 6.889 1.00 62.47 113 LEU A C 1
ATOM 896 O O . LEU A 1 113 ? 9.432 -7.109 6.129 1.00 62.47 113 LEU A O 1
ATOM 900 N N . VAL A 1 114 ? 9.207 -8.190 8.071 1.00 60.03 114 VAL A N 1
ATOM 901 C CA . VAL A 1 114 ? 10.489 -7.731 8.623 1.00 60.03 114 VAL A CA 1
ATOM 902 C C . VAL A 1 114 ? 11.234 -8.910 9.243 1.00 60.03 114 VAL A C 1
ATOM 904 O O . VAL A 1 114 ? 11.056 -9.215 10.419 1.00 60.03 114 VAL A O 1
ATOM 907 N N . LYS A 1 115 ? 12.114 -9.567 8.475 1.00 59.06 115 LYS A N 1
ATOM 908 C CA . LYS A 1 115 ? 13.063 -10.540 9.043 1.00 59.06 115 LYS A CA 1
ATOM 909 C C . LYS A 1 115 ? 14.111 -9.758 9.838 1.00 59.06 115 LYS A C 1
ATOM 911 O O . LYS A 1 115 ? 15.041 -9.168 9.288 1.00 59.06 115 LYS A O 1
ATOM 916 N N . SER A 1 116 ? 13.911 -9.668 11.147 1.00 51.50 116 SER A N 1
ATOM 917 C CA . SER A 1 116 ? 14.813 -8.991 12.071 1.00 51.50 116 SER A CA 1
ATOM 918 C C . SER A 1 116 ? 16.028 -9.863 12.365 1.00 51.50 116 SER A C 1
ATOM 920 O O . SER A 1 116 ? 16.154 -10.331 13.486 1.00 51.50 116 SER A O 1
ATOM 922 N N . THR A 1 117 ? 16.900 -10.160 11.401 1.00 46.34 117 THR A N 1
ATOM 923 C CA . THR A 1 117 ? 18.176 -10.834 11.716 1.00 46.34 117 THR A CA 1
ATOM 924 C C . THR A 1 117 ? 19.098 -10.892 10.506 1.00 46.34 117 THR A C 1
ATOM 926 O O . THR A 1 117 ? 18.774 -11.481 9.484 1.00 46.34 117 THR A O 1
ATOM 929 N N . GLY A 1 118 ? 20.278 -10.288 10.640 1.00 44.28 118 GLY A N 1
ATOM 930 C CA . GLY A 1 118 ? 21.393 -10.466 9.712 1.00 44.28 118 GLY A CA 1
ATOM 931 C C . GLY A 1 118 ? 22.017 -9.150 9.264 1.00 44.28 118 GLY A C 1
ATOM 932 O O . GLY A 1 118 ? 21.378 -8.337 8.600 1.00 44.28 118 GLY A O 1
ATOM 933 N N . LYS A 1 119 ? 23.313 -8.985 9.558 1.00 44.25 119 LYS A N 1
ATOM 934 C CA . LYS A 1 119 ? 24.178 -7.871 9.119 1.00 44.25 119 LYS A CA 1
ATOM 935 C C . LYS A 1 119 ? 24.290 -7.722 7.583 1.00 44.25 119 LYS A C 1
ATOM 937 O O . LYS A 1 119 ? 24.934 -6.785 7.137 1.00 44.25 119 LYS A O 1
ATOM 942 N N . GLY A 1 120 ? 23.651 -8.600 6.800 1.00 45.44 120 GLY A N 1
ATOM 943 C CA . GLY A 1 120 ? 23.567 -8.548 5.334 1.00 45.44 120 GLY A CA 1
ATOM 944 C C . GLY A 1 120 ? 22.155 -8.704 4.740 1.00 45.44 120 GLY A C 1
ATOM 945 O O . GLY A 1 120 ? 22.017 -8.660 3.526 1.00 45.44 120 GLY A O 1
ATOM 946 N N . GLY A 1 121 ? 21.094 -8.857 5.548 1.00 42.81 121 GLY A N 1
ATOM 947 C CA . GLY A 1 121 ? 19.749 -9.213 5.045 1.00 42.81 121 GLY A CA 1
ATOM 948 C C . GLY A 1 121 ? 18.877 -8.047 4.557 1.00 42.81 121 GLY A C 1
ATOM 949 O O . GLY A 1 121 ? 17.840 -8.267 3.938 1.00 42.81 121 GLY A O 1
ATOM 950 N N . ILE A 1 122 ? 19.274 -6.803 4.844 1.00 48.53 122 ILE A N 1
ATOM 951 C CA . ILE A 1 122 ? 18.498 -5.593 4.505 1.00 48.53 122 ILE A CA 1
ATOM 952 C C . ILE A 1 122 ? 19.093 -4.852 3.298 1.00 48.53 122 ILE A C 1
ATOM 954 O O . ILE A 1 122 ? 18.422 -4.011 2.712 1.00 48.53 122 ILE A O 1
ATOM 958 N N . GLN A 1 123 ? 20.338 -5.136 2.901 1.00 45.16 123 GLN A N 1
ATOM 959 C CA . GLN A 1 123 ? 21.057 -4.205 2.029 1.00 45.16 123 GLN A CA 1
ATOM 960 C C . GLN A 1 123 ? 20.763 -4.338 0.529 1.00 45.16 123 GLN A C 1
ATOM 962 O O . GLN A 1 123 ? 20.920 -3.333 -0.147 1.00 45.16 123 GLN A O 1
ATOM 967 N N . ASN A 1 124 ? 20.277 -5.476 0.008 1.00 46.03 124 ASN A N 1
ATOM 968 C CA . ASN A 1 124 ? 20.146 -5.642 -1.455 1.00 46.03 124 ASN A CA 1
ATOM 969 C C . ASN A 1 124 ? 18.861 -6.309 -1.980 1.00 46.03 124 ASN A C 1
ATOM 971 O O . ASN A 1 124 ? 18.659 -6.326 -3.191 1.00 46.03 124 ASN A O 1
ATOM 975 N N . ALA A 1 125 ? 17.975 -6.836 -1.129 1.00 57.31 125 ALA A N 1
ATOM 976 C CA . ALA A 1 125 ? 16.727 -7.435 -1.606 1.00 57.31 125 ALA A CA 1
ATOM 977 C C . ALA A 1 125 ? 15.626 -6.369 -1.663 1.00 57.31 125 ALA A C 1
ATOM 979 O O . ALA A 1 125 ? 15.118 -5.931 -0.627 1.00 57.31 125 ALA A O 1
ATOM 980 N N . PHE A 1 126 ? 15.277 -5.930 -2.873 1.00 64.50 126 PHE A N 1
ATOM 981 C CA . PHE A 1 126 ? 14.052 -5.167 -3.094 1.00 64.50 126 PHE A CA 1
ATOM 982 C C . PHE A 1 126 ? 12.872 -6.015 -2.622 1.00 64.50 126 PHE A C 1
ATOM 984 O O . PHE A 1 126 ? 12.743 -7.160 -3.035 1.00 64.50 126 PHE A O 1
ATOM 991 N N . ARG A 1 127 ? 12.046 -5.464 -1.730 1.00 71.00 127 ARG A N 1
ATOM 992 C CA . ARG A 1 127 ? 10.843 -6.134 -1.235 1.00 71.00 127 ARG A CA 1
ATOM 993 C C . ARG A 1 127 ? 9.623 -5.432 -1.793 1.00 71.00 127 ARG A C 1
ATOM 995 O O . ARG A 1 127 ? 9.518 -4.207 -1.687 1.00 71.00 127 ARG A O 1
ATOM 1002 N N . THR A 1 128 ? 8.720 -6.216 -2.355 1.00 77.25 128 THR A N 1
ATOM 1003 C CA . THR A 1 128 ? 7.406 -5.747 -2.779 1.00 77.25 128 THR A CA 1
ATOM 1004 C C . THR A 1 128 ? 6.446 -5.907 -1.608 1.00 77.25 128 THR A C 1
ATOM 1006 O O . THR A 1 128 ? 6.449 -6.931 -0.933 1.00 77.25 128 THR A O 1
ATOM 1009 N N . TYR A 1 129 ? 5.639 -4.885 -1.343 1.00 83.38 129 TYR A N 1
ATOM 1010 C CA . TYR A 1 129 ? 4.559 -4.964 -0.366 1.00 83.38 129 TYR A CA 1
ATOM 1011 C C . TYR A 1 129 ? 3.248 -4.639 -1.066 1.00 83.38 129 TYR A C 1
ATOM 1013 O O . TYR A 1 129 ? 3.160 -3.664 -1.814 1.00 83.38 129 TYR A O 1
ATOM 1021 N N . GLN A 1 130 ? 2.239 -5.453 -0.800 1.00 89.38 130 GLN A N 1
ATOM 1022 C CA . GLN A 1 130 ? 0.858 -5.211 -1.167 1.00 89.38 130 GLN A CA 1
ATOM 1023 C C . GLN A 1 130 ? 0.165 -4.514 0.000 1.00 89.38 130 GLN A C 1
ATOM 1025 O O . GLN A 1 130 ? 0.303 -4.934 1.146 1.00 89.38 130 GLN A O 1
ATOM 1030 N N . VAL A 1 131 ? -0.580 -3.450 -0.284 1.00 92.44 131 VAL A N 1
ATOM 1031 C CA . VAL A 1 131 ? -1.427 -2.780 0.708 1.00 92.44 131 VAL A CA 1
ATOM 1032 C C . VAL A 1 131 ? -2.868 -3.147 0.402 1.00 92.44 131 VAL A C 1
ATOM 1034 O O . VAL A 1 131 ? -3.359 -2.867 -0.691 1.00 92.44 131 VAL A O 1
ATOM 1037 N N . ASN A 1 132 ? -3.534 -3.776 1.360 1.00 93.06 132 ASN A N 1
ATOM 1038 C CA . ASN A 1 132 ? -4.907 -4.226 1.208 1.00 93.06 132 ASN A CA 1
ATOM 1039 C C . ASN A 1 132 ? -5.873 -3.096 1.581 1.00 93.06 132 ASN A C 1
ATOM 1041 O O . ASN A 1 132 ? -5.742 -2.450 2.624 1.00 93.06 132 ASN A O 1
ATOM 1045 N N . GLU A 1 133 ? -6.848 -2.839 0.708 1.00 91.62 133 GLU A N 1
ATOM 1046 C CA . GLU A 1 133 ? -7.945 -1.902 0.987 1.00 91.62 133 GLU A CA 1
ATOM 1047 C C . GLU A 1 133 ? -9.201 -2.603 1.517 1.00 91.62 133 GLU A C 1
ATOM 1049 O O . GLU A 1 133 ? -10.059 -1.953 2.113 1.00 91.62 133 GLU A O 1
ATOM 1054 N N . LEU A 1 134 ? -9.328 -3.907 1.276 1.00 92.81 134 LEU A N 1
ATOM 1055 C CA . LEU A 1 134 ? -10.452 -4.724 1.718 1.00 92.81 134 LEU A CA 1
ATOM 1056 C C . LEU A 1 134 ? -10.033 -5.580 2.917 1.00 92.81 134 LEU A C 1
ATOM 1058 O O . LEU A 1 134 ? -8.857 -5.950 3.001 1.00 92.81 134 LEU A O 1
ATOM 1062 N N . PRO A 1 135 ? -10.967 -5.875 3.837 1.00 93.19 135 PRO A N 1
ATOM 1063 C CA . PRO A 1 135 ? -10.697 -6.803 4.922 1.00 93.19 135 PRO A CA 1
ATOM 1064 C C . PRO A 1 135 ? -10.460 -8.223 4.372 1.00 93.19 135 PRO A C 1
ATOM 1066 O O . PRO A 1 135 ? -10.823 -8.502 3.223 1.00 93.19 135 PRO A O 1
ATOM 1069 N N . PRO A 1 136 ? -9.857 -9.124 5.169 1.00 91.69 136 PRO A N 1
ATOM 1070 C CA . PRO A 1 136 ? -9.776 -10.542 4.821 1.00 91.69 136 PRO A CA 1
ATOM 1071 C C . PRO A 1 136 ? -11.173 -11.159 4.634 1.00 91.69 136 PRO A C 1
ATOM 1073 O O . PRO A 1 136 ? -12.162 -10.635 5.146 1.00 91.69 136 PRO A O 1
ATOM 1076 N N . ASP A 1 137 ? -11.249 -12.296 3.931 1.00 89.50 137 ASP A N 1
ATOM 1077 C CA . ASP A 1 137 ? -12.524 -12.964 3.614 1.00 89.50 137 ASP A CA 1
ATOM 1078 C C . ASP A 1 137 ? -13.346 -13.317 4.858 1.00 89.50 137 ASP A C 1
ATOM 1080 O O . ASP A 1 137 ? -14.574 -13.263 4.821 1.00 89.50 137 ASP A O 1
ATOM 1084 N N . ALA A 1 138 ? -12.671 -13.651 5.960 1.00 92.31 138 ALA A N 1
ATOM 1085 C CA . ALA A 1 138 ? -13.261 -13.742 7.287 1.00 92.31 138 ALA A CA 1
ATOM 1086 C C . ALA A 1 138 ? -12.751 -12.570 8.131 1.00 92.31 138 ALA A C 1
ATOM 1088 O O . ALA A 1 138 ? -11.566 -12.506 8.464 1.00 92.31 138 ALA A O 1
ATOM 1089 N N . TYR A 1 139 ? -13.647 -11.649 8.473 1.00 93.62 139 TYR A N 1
ATOM 1090 C CA . TYR A 1 139 ? -13.328 -10.442 9.226 1.00 93.62 139 TYR A CA 1
ATOM 1091 C C . TYR A 1 139 ? -14.237 -10.316 10.443 1.00 93.62 139 TYR A C 1
ATOM 1093 O O . TYR A 1 139 ? -15.458 -10.275 10.314 1.00 93.62 139 TYR A O 1
ATOM 1101 N N . VAL A 1 140 ? -13.625 -10.248 11.624 1.00 95.25 140 VAL A N 1
ATOM 1102 C CA . VAL A 1 140 ? -14.311 -9.953 12.884 1.00 95.25 140 VAL A CA 1
ATOM 1103 C C . VAL A 1 140 ? -14.078 -8.483 13.197 1.00 95.25 140 VAL A C 1
ATOM 1105 O O . VAL A 1 140 ? -12.946 -8.077 13.464 1.00 95.25 140 VAL A O 1
ATOM 1108 N N . GLY A 1 141 ? -15.129 -7.674 13.131 1.00 94.81 141 GLY A N 1
ATOM 1109 C CA . GLY A 1 141 ? -15.009 -6.235 13.330 1.00 94.81 141 GLY A CA 1
ATOM 1110 C C . GLY A 1 141 ? -16.200 -5.464 12.789 1.00 94.81 141 GLY A C 1
ATOM 1111 O O . GLY A 1 141 ? -17.093 -6.019 12.161 1.00 94.81 141 GLY A O 1
ATOM 1112 N N . TRP A 1 142 ? -16.201 -4.159 13.028 1.00 96.38 142 TRP A N 1
ATOM 1113 C CA . TRP A 1 142 ? -17.242 -3.265 12.536 1.00 96.38 142 TRP A CA 1
ATOM 1114 C C . TRP A 1 142 ? -16.960 -2.887 11.085 1.00 96.38 142 TRP A C 1
ATOM 1116 O O . TRP A 1 142 ? -15.893 -2.353 10.773 1.00 96.38 142 TRP A O 1
ATOM 1126 N N . ARG A 1 143 ? -17.914 -3.136 10.186 1.00 94.50 143 ARG A N 1
ATOM 1127 C CA . ARG A 1 143 ? -17.780 -2.767 8.770 1.00 94.50 143 ARG A CA 1
ATOM 1128 C C . ARG A 1 143 ? -17.715 -1.248 8.586 1.00 94.50 143 ARG A C 1
ATOM 1130 O O . ARG A 1 143 ? -16.939 -0.775 7.751 1.00 94.50 143 ARG A O 1
ATOM 1137 N N . ASN A 1 144 ? -18.539 -0.494 9.311 1.00 95.69 144 ASN A N 1
ATOM 1138 C CA . ASN A 1 144 ? -18.573 0.962 9.225 1.00 95.69 144 ASN A CA 1
ATOM 1139 C C . ASN A 1 144 ? -18.954 1.628 10.557 1.00 95.69 144 ASN A C 1
ATOM 1141 O O . ASN A 1 144 ? -19.284 0.940 11.524 1.00 95.69 144 ASN A O 1
ATOM 1145 N N . VAL A 1 145 ? -18.830 2.960 10.622 1.00 95.81 145 VAL A N 1
ATOM 1146 C CA . VAL A 1 145 ? -19.056 3.718 11.868 1.00 95.81 145 VAL A CA 1
ATOM 1147 C C . VAL A 1 145 ? -20.511 3.623 12.321 1.00 95.81 145 VAL A C 1
ATOM 1149 O O . VAL A 1 145 ? -20.744 3.469 13.517 1.00 95.81 145 VAL A O 1
ATOM 1152 N N . TRP A 1 146 ? -21.463 3.641 11.385 1.00 95.56 146 TRP A N 1
ATOM 1153 C CA . TRP A 1 146 ? -22.886 3.498 11.689 1.00 95.56 146 TRP A CA 1
ATOM 1154 C C . TRP A 1 146 ? -23.191 2.140 12.302 1.00 95.56 146 TRP A C 1
ATOM 1156 O O . TRP A 1 146 ? -23.767 2.117 13.373 1.00 95.56 146 TRP A O 1
ATOM 1166 N N . ASP A 1 147 ? -22.678 1.034 11.753 1.00 94.38 147 ASP A N 1
ATOM 1167 C CA . ASP A 1 147 ? -22.911 -0.299 12.342 1.00 94.38 147 ASP A CA 1
ATOM 1168 C C . ASP A 1 147 ? -22.443 -0.376 13.809 1.00 94.38 147 ASP A C 1
ATOM 1170 O O . ASP A 1 147 ? -23.046 -1.058 14.635 1.00 94.38 147 ASP A O 1
ATOM 1174 N N . LYS A 1 148 ? -21.343 0.316 14.137 1.00 96.31 148 LYS A N 1
ATOM 1175 C CA . LYS A 1 148 ? -20.816 0.376 15.506 1.00 96.31 148 LYS A CA 1
ATOM 1176 C C . LYS A 1 148 ? -21.656 1.274 16.413 1.00 96.31 148 LYS A C 1
ATOM 1178 O O . LYS A 1 148 ? -21.781 0.973 17.597 1.00 96.31 148 LYS A O 1
ATOM 1183 N N . LEU A 1 149 ? -22.182 2.375 15.877 1.00 95.31 149 LEU A N 1
ATOM 1184 C CA . LEU A 1 149 ? -23.099 3.265 16.588 1.00 95.31 149 LEU A CA 1
ATOM 1185 C C . LEU A 1 149 ? -24.474 2.621 16.780 1.00 95.31 149 LEU A C 1
ATOM 1187 O O . LEU A 1 149 ? -25.047 2.761 17.847 1.00 95.31 149 LEU A O 1
ATOM 1191 N N . ASP A 1 150 ? -24.971 1.852 15.819 1.00 94.94 150 ASP A N 1
ATOM 1192 C CA . ASP A 1 150 ? -26.234 1.117 15.928 1.00 94.94 150 ASP A CA 1
ATOM 1193 C C . ASP A 1 150 ? -26.158 0.025 17.005 1.00 94.94 150 ASP A C 1
ATOM 1195 O O . ASP A 1 150 ? -27.156 -0.318 17.634 1.00 94.94 150 ASP A O 1
ATOM 1199 N N . ALA A 1 151 ? -24.959 -0.510 17.245 1.00 94.88 151 ALA A N 1
ATOM 1200 C CA . ALA A 1 151 ? -24.690 -1.434 18.340 1.00 94.88 151 ALA A CA 1
ATOM 1201 C C . ALA A 1 151 ? -24.421 -0.739 19.686 1.00 94.88 151 ALA A C 1
ATOM 1203 O O . ALA A 1 151 ? -24.177 -1.422 20.682 1.00 94.88 151 ALA A O 1
ATOM 1204 N N . TYR A 1 152 ? -24.421 0.596 19.733 1.00 95.75 152 TYR A N 1
ATOM 1205 C CA . TYR A 1 152 ? -24.249 1.342 20.972 1.00 95.75 152 TYR A CA 1
ATOM 1206 C C . TYR A 1 152 ? -25.427 1.089 21.910 1.00 95.75 152 TYR A C 1
ATOM 1208 O O . TYR A 1 152 ? -26.590 1.275 21.555 1.00 95.75 152 TYR A O 1
ATOM 1216 N N . THR A 1 153 ? -25.110 0.734 23.148 1.00 94.50 153 THR A N 1
ATOM 1217 C CA . THR A 1 153 ? -26.074 0.660 24.239 1.00 94.50 153 THR A CA 1
ATOM 1218 C C . THR A 1 153 ? -25.619 1.575 25.376 1.00 94.50 153 THR A C 1
ATOM 1220 O O . THR A 1 153 ? -24.414 1.775 25.547 1.00 94.50 153 THR A O 1
ATOM 1223 N N . PRO A 1 154 ? -26.528 2.154 26.183 1.00 95.88 154 PRO A N 1
ATOM 1224 C CA . PRO A 1 154 ? -26.131 2.999 27.314 1.00 95.88 154 PRO A CA 1
ATOM 1225 C C . PRO A 1 154 ? -25.186 2.308 28.318 1.00 95.88 154 PRO A C 1
ATOM 1227 O O . PRO A 1 154 ? -24.377 2.980 28.953 1.00 95.88 154 PRO A O 1
ATOM 1230 N N . ASP A 1 155 ? -25.246 0.977 28.427 1.00 95.00 155 ASP A N 1
ATOM 1231 C CA . ASP A 1 155 ? -24.426 0.115 29.293 1.00 95.00 155 ASP A CA 1
ATOM 1232 C C . ASP A 1 155 ? -23.160 -0.450 28.607 1.00 95.00 155 ASP A C 1
ATOM 1234 O O . ASP A 1 155 ? -22.550 -1.401 29.099 1.00 95.00 155 ASP A O 1
ATOM 1238 N N . TRP A 1 156 ? -22.721 0.120 27.476 1.00 94.94 156 TRP A N 1
ATOM 1239 C CA . TRP A 1 156 ? -21.598 -0.407 26.680 1.00 94.94 156 TRP A CA 1
ATOM 1240 C C . TRP A 1 156 ? -20.259 -0.504 27.432 1.00 94.94 156 TRP A C 1
ATOM 1242 O O . TRP A 1 156 ? -19.350 -1.213 26.996 1.00 94.94 156 TRP A O 1
ATOM 1252 N N . ARG A 1 157 ? -20.076 0.241 28.531 1.00 95.31 157 ARG A N 1
ATOM 1253 C CA . ARG A 1 157 ? -18.836 0.191 29.326 1.00 95.31 157 ARG A CA 1
ATOM 1254 C C . ARG A 1 157 ? -18.746 -1.108 30.117 1.00 95.31 157 ARG A C 1
ATOM 1256 O O . ARG A 1 157 ? -17.660 -1.677 30.233 1.00 95.31 157 ARG A O 1
ATOM 1263 N N . GLU A 1 158 ? -19.872 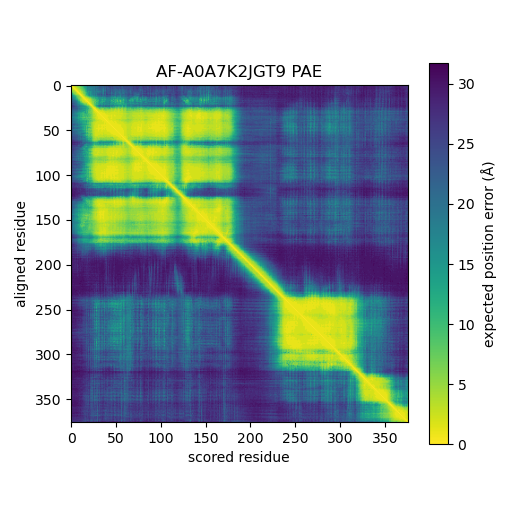-1.547 30.663 1.00 96.94 158 GLU A N 1
ATOM 1264 C CA . GLU A 1 158 ? -20.021 -2.785 31.418 1.00 96.94 158 GLU A CA 1
ATOM 1265 C C . GLU A 1 158 ? -20.235 -3.984 30.487 1.00 96.94 158 GLU A C 1
ATOM 1267 O O . GLU A 1 158 ? -19.731 -5.073 30.770 1.00 96.94 158 GLU A O 1
ATOM 1272 N N . ASN A 1 159 ? -20.942 -3.772 29.374 1.00 95.00 159 ASN A N 1
ATOM 1273 C CA . ASN A 1 159 ? -21.299 -4.791 28.394 1.00 95.00 159 ASN A CA 1
ATOM 1274 C C . ASN A 1 159 ? -20.998 -4.309 26.958 1.00 95.00 159 ASN A C 1
ATOM 1276 O O . ASN A 1 159 ? -21.908 -3.897 26.235 1.00 95.00 159 ASN A O 1
ATOM 1280 N N . PRO A 1 160 ? -19.719 -4.295 26.538 1.00 94.31 160 PRO A N 1
ATOM 1281 C CA . PRO A 1 160 ? -19.342 -3.775 25.231 1.00 94.31 160 PRO A CA 1
ATOM 1282 C C . PRO A 1 160 ? -19.949 -4.627 24.114 1.00 94.31 160 PRO A C 1
ATOM 1284 O O . PRO A 1 160 ? -19.856 -5.856 24.175 1.00 94.31 160 PRO A O 1
ATOM 1287 N N . PRO A 1 161 ? -20.519 -4.005 23.065 1.00 94.38 161 PRO A N 1
ATOM 1288 C CA . PRO A 1 161 ? -21.090 -4.751 21.961 1.00 94.38 161 PRO A CA 1
ATOM 1289 C C . PRO A 1 161 ? -20.010 -5.580 21.265 1.00 94.38 161 PRO A C 1
ATOM 1291 O O . PRO A 1 161 ? -18.939 -5.073 20.907 1.00 94.38 161 PRO A O 1
ATOM 1294 N N . GLU A 1 162 ? -20.300 -6.863 21.062 1.00 94.56 162 GLU A N 1
ATOM 1295 C CA . GLU A 1 162 ? -19.398 -7.761 20.350 1.00 94.56 162 GLU A CA 1
ATOM 1296 C C . GLU A 1 162 ? -19.407 -7.443 18.848 1.00 94.56 162 GLU A C 1
ATOM 1298 O O . GLU A 1 162 ? -20.477 -7.320 18.241 1.00 94.56 162 GLU A O 1
ATOM 1303 N N . PRO A 1 163 ? -18.228 -7.312 18.216 1.00 94.25 163 PRO A N 1
ATOM 1304 C CA . PRO A 1 163 ? -18.154 -7.054 16.790 1.00 94.25 163 PRO A CA 1
ATOM 1305 C C . PRO A 1 163 ? -18.698 -8.245 15.980 1.00 94.25 163 PRO A C 1
ATOM 1307 O O . PRO A 1 163 ? -18.368 -9.396 16.281 1.00 94.25 163 PRO A O 1
ATOM 1310 N N . PRO A 1 164 ? -19.483 -7.996 14.917 1.00 94.25 164 PRO A N 1
ATOM 1311 C CA . PRO A 1 164 ? -20.017 -9.059 14.076 1.00 94.25 164 PRO A CA 1
ATOM 1312 C C . PRO A 1 164 ? -18.914 -9.785 13.292 1.00 94.25 164 PRO A C 1
ATOM 1314 O O . PRO A 1 164 ? -17.868 -9.219 12.955 1.00 94.25 164 PRO A O 1
ATOM 1317 N N . LEU A 1 165 ? -19.178 -11.052 12.956 1.00 94.06 165 LEU A N 1
ATOM 1318 C CA . LEU A 1 165 ? -18.365 -11.812 12.009 1.00 94.06 165 LEU A CA 1
ATOM 1319 C C . LEU A 1 165 ? -18.923 -11.609 10.598 1.00 94.06 165 LEU A C 1
ATOM 1321 O O . LEU A 1 165 ? -20.069 -11.968 10.304 1.00 94.06 165 LEU A O 1
ATOM 1325 N N . HIS A 1 166 ? -18.082 -11.079 9.718 1.00 92.00 166 HIS A N 1
ATOM 1326 C CA . HIS A 1 166 ? -18.339 -10.943 8.295 1.00 92.00 166 HIS A CA 1
ATOM 1327 C C . HIS A 1 166 ? -17.602 -12.046 7.538 1.00 92.00 166 HIS A C 1
ATOM 1329 O O . HIS A 1 166 ? -16.387 -12.203 7.680 1.00 92.00 166 HIS A O 1
ATOM 1335 N N . THR A 1 167 ? -18.332 -12.798 6.714 1.00 91.62 167 THR A N 1
ATOM 1336 C CA . THR A 1 167 ? -17.745 -13.794 5.810 1.00 91.62 167 THR A CA 1
ATOM 1337 C C . THR A 1 167 ? -18.097 -13.462 4.368 1.00 91.62 167 THR A C 1
ATOM 1339 O O . THR A 1 167 ? -19.259 -13.228 4.024 1.00 91.62 167 THR A O 1
ATOM 1342 N N . ARG A 1 168 ? -17.084 -13.411 3.504 1.00 85.25 168 ARG A N 1
ATOM 1343 C CA . ARG A 1 168 ? -17.270 -13.226 2.066 1.00 85.25 168 ARG A CA 1
ATOM 1344 C C . ARG A 1 168 ? -17.453 -14.588 1.401 1.00 85.25 168 ARG A C 1
ATOM 1346 O O . ARG A 1 168 ? -16.578 -15.447 1.482 1.00 85.25 168 ARG A O 1
ATOM 1353 N N . ARG A 1 169 ? -18.587 -14.789 0.726 1.00 83.50 169 ARG A N 1
ATOM 1354 C CA . ARG A 1 169 ? -18.881 -16.001 -0.054 1.00 83.50 169 ARG A CA 1
ATOM 1355 C C . ARG A 1 169 ? -19.146 -15.593 -1.503 1.00 83.50 169 ARG A C 1
ATOM 1357 O O . ARG A 1 169 ? -20.259 -15.221 -1.860 1.00 83.50 169 ARG A O 1
ATOM 1364 N N . GLY A 1 170 ? -18.099 -15.623 -2.329 1.00 81.25 170 GLY A N 1
ATOM 1365 C CA . GLY A 1 170 ? -18.142 -15.084 -3.693 1.00 81.25 170 GLY A CA 1
ATOM 1366 C C . GLY A 1 170 ? -18.284 -13.556 -3.697 1.00 81.25 170 GLY A C 1
ATOM 1367 O O . GLY A 1 170 ? -17.539 -12.854 -3.007 1.00 81.25 170 GLY A O 1
ATOM 1368 N N . ASP A 1 171 ? -19.260 -13.042 -4.446 1.00 75.94 171 ASP A N 1
ATOM 1369 C CA . ASP A 1 171 ? -19.553 -11.602 -4.516 1.00 75.94 171 ASP A CA 1
ATOM 1370 C C . ASP A 1 171 ? -20.469 -11.100 -3.390 1.00 75.94 171 ASP A C 1
ATOM 1372 O O . ASP A 1 171 ? -20.676 -9.895 -3.254 1.00 75.94 171 ASP A O 1
ATOM 1376 N N . GLN A 1 172 ? -20.988 -11.996 -2.546 1.00 76.81 172 GLN A N 1
ATOM 1377 C CA . GLN A 1 172 ? -21.857 -11.631 -1.429 1.00 76.81 172 GLN A CA 1
ATOM 1378 C C . GLN A 1 172 ? -21.091 -11.607 -0.100 1.00 76.81 172 GLN A C 1
ATOM 1380 O O . GLN A 1 172 ? -20.255 -12.470 0.183 1.00 76.81 172 GLN A O 1
ATOM 1385 N N . VAL A 1 173 ? -21.405 -10.613 0.734 1.00 76.69 173 VAL A N 1
ATOM 1386 C CA . VAL A 1 173 ? -20.921 -10.506 2.117 1.00 76.69 173 VAL A CA 1
ATOM 1387 C C . VAL A 1 173 ? -22.058 -10.923 3.041 1.00 76.69 173 VAL A C 1
ATOM 1389 O O . VAL A 1 173 ? -23.088 -10.252 3.088 1.00 76.69 173 VAL A O 1
ATOM 1392 N N . VAL A 1 174 ? -21.876 -12.026 3.766 1.00 84.25 174 VAL A N 1
ATOM 1393 C CA . VAL A 1 174 ? -22.835 -12.513 4.763 1.00 84.25 174 VAL A CA 1
ATOM 1394 C C . VAL A 1 174 ? -22.385 -12.031 6.138 1.00 84.25 174 VAL A C 1
ATOM 1396 O O . VAL A 1 174 ? -21.237 -12.242 6.539 1.00 84.25 174 VAL A O 1
ATOM 1399 N N . GLN A 1 175 ? -23.288 -11.365 6.855 1.00 82.50 175 GLN A N 1
ATOM 1400 C CA . GLN A 1 175 ? -23.075 -10.924 8.229 1.00 82.50 175 GLN A CA 1
ATOM 1401 C C . GLN A 1 175 ? -23.790 -11.872 9.187 1.00 82.50 175 GLN A C 1
ATOM 1403 O O . GLN A 1 175 ? -24.983 -12.131 9.048 1.00 82.50 175 GLN A O 1
ATOM 1408 N N . THR A 1 176 ? -23.054 -12.353 10.180 1.00 81.06 176 THR A N 1
ATOM 1409 C CA . THR A 1 176 ? -23.593 -13.114 11.309 1.00 81.06 176 THR A CA 1
ATOM 1410 C C . THR A 1 176 ? -23.448 -12.261 12.562 1.00 81.06 176 THR A C 1
ATOM 1412 O O . THR A 1 176 ? -22.332 -12.004 13.019 1.00 81.06 176 THR A O 1
ATOM 1415 N N . SER A 1 177 ? -24.571 -11.765 13.084 1.00 75.75 177 SER A N 1
ATOM 1416 C CA . SER A 1 177 ? -24.640 -11.081 14.376 1.00 75.75 177 SER A CA 1
ATOM 1417 C C . SER A 1 177 ? -24.402 -12.090 15.502 1.00 75.75 177 SER A C 1
ATOM 1419 O O . SER A 1 177 ? -25.006 -13.161 15.517 1.00 75.75 177 SER A O 1
ATOM 1421 N N . ALA A 1 178 ? -23.554 -11.738 16.471 1.00 60.16 178 ALA A N 1
ATOM 1422 C CA . ALA A 1 178 ? -23.194 -12.603 17.602 1.00 60.16 178 ALA A CA 1
ATOM 1423 C C . ALA A 1 178 ? -24.364 -12.908 18.570 1.00 60.16 178 ALA A C 1
ATOM 1425 O O . ALA A 1 178 ? -24.210 -13.703 19.490 1.00 60.16 178 ALA A O 1
ATOM 1426 N N . GLY A 1 179 ? -25.547 -12.322 18.353 1.00 56.22 179 GLY A N 1
ATOM 1427 C CA . GLY A 1 179 ? -26.707 -12.455 19.242 1.00 56.22 179 GLY A CA 1
ATOM 1428 C C . GLY A 1 179 ? -28.026 -12.826 18.567 1.00 56.22 179 GLY A C 1
ATOM 1429 O O . GLY A 1 179 ? -29.031 -12.942 19.264 1.00 56.22 179 GLY A O 1
ATOM 1430 N N . SER A 1 180 ? -28.069 -13.026 17.244 1.00 46.31 180 SER A N 1
ATOM 1431 C CA . SER A 1 180 ? -29.281 -13.575 16.630 1.00 46.31 180 SER A CA 1
ATOM 1432 C C . SER A 1 180 ? -29.261 -15.088 16.830 1.00 46.31 180 SER A C 1
ATOM 1434 O O . SER A 1 180 ? -28.381 -15.738 16.258 1.00 46.31 180 SER A O 1
ATOM 1436 N N . PRO A 1 181 ? -30.179 -15.674 17.631 1.00 44.56 181 PRO A N 1
ATOM 1437 C CA . PRO A 1 181 ? -30.305 -17.121 17.686 1.00 44.56 181 PRO A CA 1
ATOM 1438 C C . PRO A 1 181 ? -30.470 -17.593 16.247 1.00 44.56 181 PRO A C 1
ATOM 1440 O O . PRO A 1 181 ? -31.329 -17.077 15.527 1.00 44.56 181 PRO A O 1
ATOM 1443 N N . ALA A 1 182 ? -29.577 -18.488 15.814 1.00 44.78 182 ALA A N 1
ATOM 1444 C CA . ALA A 1 182 ? -29.617 -19.063 14.479 1.00 44.78 182 ALA A CA 1
ATOM 1445 C C . ALA A 1 182 ? -31.078 -19.402 14.154 1.00 44.78 182 ALA A C 1
ATOM 1447 O O . ALA A 1 182 ? -31.731 -19.995 15.023 1.00 44.78 182 ALA A O 1
ATOM 1448 N N . PRO A 1 183 ? -31.619 -19.000 12.983 1.00 43.59 183 PRO A N 1
ATOM 1449 C CA . PRO A 1 183 ? -32.976 -19.369 12.614 1.00 43.59 183 PRO A CA 1
ATOM 1450 C C . PRO A 1 183 ? -33.046 -20.874 12.787 1.00 43.59 183 PRO A C 1
ATOM 1452 O O . PRO A 1 183 ? -32.266 -21.592 12.159 1.00 43.59 183 PRO A O 1
ATOM 1455 N N . ALA A 1 184 ? -33.865 -21.310 13.746 1.00 46.06 184 ALA A N 1
ATOM 1456 C CA . ALA A 1 184 ? -33.967 -22.698 14.130 1.00 46.06 184 ALA A CA 1
ATOM 1457 C C . ALA A 1 184 ? -34.255 -23.467 12.845 1.00 46.06 184 ALA A C 1
ATOM 1459 O O . ALA A 1 184 ? -35.355 -23.388 12.300 1.00 46.06 184 ALA A O 1
ATOM 1460 N N . ALA A 1 185 ? -33.228 -24.133 12.311 1.00 45.09 185 ALA A N 1
ATOM 1461 C CA . ALA A 1 185 ? -33.415 -25.122 11.277 1.00 45.09 185 ALA A CA 1
ATOM 1462 C C . ALA A 1 185 ? -34.471 -26.051 11.858 1.00 45.09 185 ALA A C 1
ATOM 1464 O O . ALA A 1 185 ? -34.256 -26.574 12.950 1.00 45.09 185 ALA A O 1
ATOM 1465 N N . ALA A 1 186 ? -35.629 -26.125 11.202 1.00 42.00 186 ALA A N 1
ATOM 1466 C CA . ALA A 1 186 ? -36.753 -26.937 11.626 1.00 42.00 186 ALA A CA 1
ATOM 1467 C C . ALA A 1 186 ? -36.246 -28.366 11.849 1.00 42.00 186 ALA A C 1
ATOM 1469 O O . ALA A 1 186 ? -36.066 -29.133 10.905 1.00 42.00 186 ALA A O 1
ATOM 1470 N N . GLN A 1 187 ? -35.919 -28.678 13.101 1.00 43.28 187 GLN A N 1
ATOM 1471 C CA . GLN A 1 187 ? -35.599 -30.023 13.523 1.00 43.28 187 GLN A CA 1
ATOM 1472 C C . GLN A 1 187 ? -36.943 -30.737 13.670 1.00 43.28 187 GLN A C 1
ATOM 1474 O O . GLN A 1 187 ? -37.841 -30.187 14.314 1.00 43.28 187 GLN A O 1
ATOM 1479 N N . PRO A 1 188 ? -37.118 -31.917 13.057 1.00 46.22 188 PRO A N 1
ATOM 1480 C CA . PRO A 1 188 ? -38.257 -32.771 13.348 1.00 46.22 188 PRO A CA 1
ATOM 1481 C C . PRO A 1 188 ? -38.310 -33.043 14.855 1.00 46.22 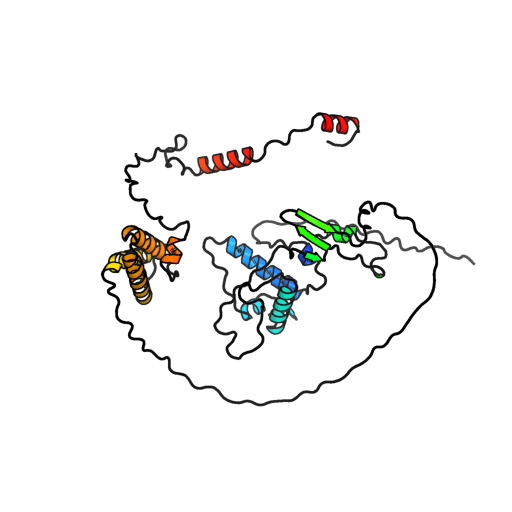188 PRO A C 1
ATOM 1483 O O . PRO A 1 188 ? -37.293 -33.390 15.455 1.00 46.22 188 PRO A O 1
ATOM 1486 N N . GLU A 1 189 ? -39.481 -32.839 15.457 1.00 46.06 189 GLU A N 1
ATOM 1487 C CA . GLU A 1 189 ? -39.752 -33.122 16.866 1.00 46.06 189 GLU A CA 1
ATOM 1488 C C . GLU A 1 189 ? -39.428 -34.586 17.199 1.00 46.06 189 GLU A C 1
ATOM 1490 O O . GLU A 1 189 ? -40.078 -35.502 16.697 1.00 46.06 189 GLU A O 1
ATOM 1495 N N . GLU A 1 190 ? -38.474 -34.807 18.104 1.00 47.66 190 GLU A N 1
ATOM 1496 C CA . GLU A 1 190 ? -38.376 -36.044 18.882 1.00 47.6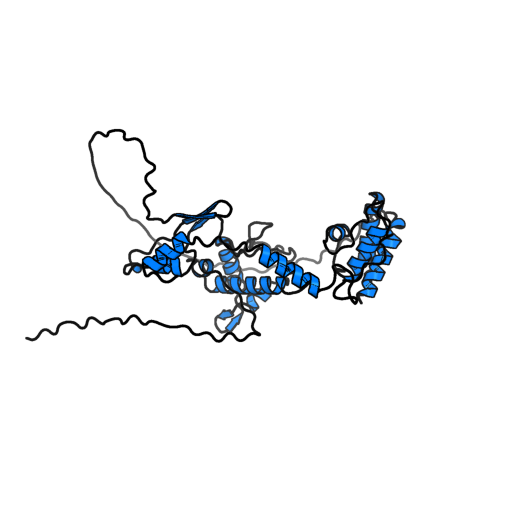6 190 GLU A CA 1
ATOM 1497 C C . GLU A 1 190 ? -38.625 -35.745 20.373 1.00 47.66 190 GLU A C 1
ATOM 1499 O O . GLU A 1 190 ? -38.152 -34.727 20.896 1.00 47.66 190 GLU A O 1
ATOM 1504 N N . PRO A 1 191 ? -39.388 -36.600 21.081 1.00 50.72 191 PRO A N 1
ATOM 1505 C CA . PRO A 1 191 ? -39.835 -36.338 22.442 1.00 50.72 191 PRO A CA 1
ATOM 1506 C C . PRO A 1 191 ? -38.751 -36.639 23.490 1.00 50.72 191 PRO A C 1
ATOM 1508 O O . PRO A 1 191 ? -38.090 -37.676 23.469 1.00 50.72 191 PRO A O 1
ATOM 1511 N N . LYS A 1 192 ? -38.630 -35.727 24.463 1.00 47.97 192 LYS A N 1
ATOM 1512 C CA . LYS A 1 192 ? -37.827 -35.867 25.692 1.00 47.97 192 LYS A CA 1
ATOM 1513 C C . LYS A 1 192 ? -38.310 -37.019 26.584 1.00 47.97 192 LYS A C 1
ATOM 1515 O O . LYS A 1 192 ? -39.506 -37.313 26.614 1.00 47.97 192 LYS A O 1
ATOM 1520 N N . PRO A 1 193 ? -37.417 -37.518 27.458 1.00 54.31 193 PRO A N 1
ATOM 1521 C CA . PRO A 1 193 ? -37.761 -37.499 28.879 1.00 54.31 193 PRO A CA 1
ATOM 1522 C C . PRO A 1 193 ? -36.656 -36.982 29.822 1.00 54.31 193 PRO A C 1
ATOM 1524 O O . PRO A 1 193 ? -35.522 -36.702 29.438 1.00 54.31 193 PRO A O 1
ATOM 1527 N N . ASP A 1 194 ? -37.110 -36.809 31.061 1.00 49.00 194 ASP A N 1
ATOM 1528 C CA . ASP A 1 194 ? -36.646 -36.021 32.202 1.00 49.00 194 ASP A CA 1
ATOM 1529 C C . ASP A 1 194 ? -35.288 -36.322 32.869 1.00 49.00 194 ASP A C 1
ATOM 1531 O O . ASP A 1 194 ? -34.772 -37.437 32.853 1.00 49.00 194 ASP A O 1
ATOM 1535 N N . ALA A 1 195 ? -34.878 -35.304 33.647 1.00 49.38 195 ALA A N 1
ATOM 1536 C CA . ALA A 1 195 ? -34.322 -35.359 35.013 1.00 49.38 195 ALA A CA 1
ATOM 1537 C C . ALA A 1 195 ? -32.833 -34.966 35.234 1.00 49.38 195 ALA A C 1
ATOM 1539 O O . ALA A 1 195 ? -32.005 -35.086 34.335 1.00 49.38 195 ALA A O 1
ATOM 1540 N N . PRO A 1 196 ? -32.493 -34.416 36.430 1.00 62.22 196 PRO A N 1
ATOM 1541 C CA . PRO A 1 196 ? -31.510 -33.331 36.577 1.00 62.22 196 PRO A CA 1
ATOM 1542 C C . PRO A 1 196 ? -30.290 -33.673 37.465 1.00 62.22 196 PRO A C 1
ATOM 1544 O O . PRO A 1 196 ? -30.314 -34.666 38.186 1.00 62.22 196 PRO A O 1
ATOM 1547 N N . ALA A 1 197 ? -29.275 -32.786 37.503 1.00 42.00 197 ALA A N 1
ATOM 1548 C CA . ALA A 1 197 ? -28.752 -32.132 38.729 1.00 42.00 197 ALA A CA 1
ATOM 1549 C C . ALA A 1 197 ? -27.266 -31.672 38.678 1.00 42.00 197 ALA A C 1
ATOM 1551 O O . ALA A 1 197 ? -26.385 -32.393 38.229 1.00 42.00 197 ALA A O 1
ATOM 1552 N N . LYS A 1 198 ? -27.036 -30.532 39.363 1.00 40.00 198 LYS A N 1
ATOM 1553 C CA . LYS A 1 198 ? -25.893 -30.148 40.239 1.00 40.00 198 LYS A CA 1
ATOM 1554 C C . LYS A 1 198 ? -24.616 -29.448 39.703 1.00 40.00 198 LYS A C 1
ATOM 1556 O O . LYS A 1 198 ? -23.684 -30.068 39.222 1.00 40.00 198 LYS A O 1
ATOM 1561 N N . GLN A 1 199 ? -24.565 -28.148 40.043 1.00 37.47 199 GLN A N 1
ATOM 1562 C CA . GLN A 1 199 ? -23.595 -27.440 40.920 1.00 37.47 199 GLN A CA 1
ATOM 1563 C C . GLN A 1 199 ? -22.094 -27.296 40.542 1.00 37.47 199 GLN A C 1
ATOM 1565 O O . GLN A 1 199 ? -21.302 -28.182 40.819 1.00 37.47 199 GLN A O 1
ATOM 1570 N N . ALA A 1 200 ? -21.732 -26.062 40.135 1.00 40.44 200 ALA A N 1
ATOM 1571 C CA . ALA A 1 200 ? -20.879 -25.071 40.850 1.00 40.44 200 ALA A CA 1
ATOM 1572 C C . ALA A 1 200 ? -19.361 -25.380 41.132 1.00 40.44 200 ALA A C 1
ATOM 1574 O O . ALA A 1 200 ? -18.876 -26.442 40.773 1.00 40.44 200 ALA A O 1
ATOM 1575 N N . PRO A 1 201 ? -18.541 -24.434 41.667 1.00 65.81 201 PRO A N 1
ATOM 1576 C CA . PRO A 1 201 ? -17.629 -23.604 40.857 1.00 65.81 201 PRO A CA 1
ATOM 1577 C C . PRO A 1 201 ? -16.173 -23.479 41.409 1.00 65.81 201 PRO A C 1
ATOM 1579 O O . PRO A 1 201 ? -15.821 -24.068 42.424 1.00 65.81 201 PRO A O 1
ATOM 1582 N N . ALA A 1 202 ? -15.395 -22.572 40.787 1.00 39.84 202 ALA A N 1
ATOM 1583 C CA . ALA A 1 202 ? -14.223 -21.830 41.305 1.00 39.84 202 ALA A CA 1
ATOM 1584 C C . ALA A 1 202 ? -12.810 -22.444 41.151 1.00 39.84 202 ALA A C 1
ATOM 1586 O O . ALA A 1 202 ? -12.526 -23.530 41.630 1.00 39.84 202 ALA A O 1
ATOM 1587 N N . ALA A 1 203 ? -11.844 -21.669 40.631 1.00 38.75 203 ALA A N 1
ATOM 1588 C CA . ALA A 1 203 ? -10.997 -20.793 41.457 1.00 38.75 203 ALA A CA 1
ATOM 1589 C C . ALA A 1 203 ? -9.805 -20.177 40.686 1.00 38.75 203 ALA A C 1
ATOM 1591 O O . ALA A 1 203 ? -9.175 -20.781 39.827 1.00 38.75 203 ALA A O 1
ATOM 1592 N N . LYS A 1 204 ? -9.505 -18.941 41.090 1.00 44.44 204 LYS A N 1
ATOM 1593 C CA . LYS A 1 204 ? -8.399 -18.039 40.732 1.00 44.44 204 LYS A CA 1
ATOM 1594 C C . LYS A 1 204 ? -6.999 -18.647 40.937 1.00 44.44 204 LYS A C 1
ATOM 1596 O O . LYS A 1 204 ? -6.810 -19.368 41.912 1.00 44.44 204 LYS A O 1
ATOM 1601 N N . LYS A 1 205 ? -5.999 -18.157 40.179 1.00 36.84 205 LYS A N 1
ATOM 1602 C CA . LYS A 1 205 ? -4.732 -17.580 40.710 1.00 36.84 205 LYS A CA 1
ATOM 1603 C C . LYS A 1 205 ? -3.796 -17.040 39.606 1.00 36.84 205 LYS A C 1
ATOM 1605 O O . LYS A 1 205 ? -3.215 -17.794 38.840 1.00 36.84 205 LYS A O 1
ATOM 1610 N N . ALA A 1 206 ? -3.596 -15.721 39.607 1.00 38.91 206 ALA A N 1
ATOM 1611 C CA . ALA A 1 206 ? -2.296 -15.072 39.349 1.00 38.91 206 ALA A CA 1
ATOM 1612 C C . ALA A 1 206 ? -1.465 -15.111 40.676 1.00 38.91 206 ALA A C 1
ATOM 1614 O O . ALA A 1 206 ? -2.051 -15.573 41.664 1.00 38.91 206 ALA A O 1
ATOM 1615 N N . PRO A 1 207 ? -0.209 -14.599 40.828 1.00 60.72 207 PRO A N 1
ATOM 1616 C CA . PRO A 1 207 ? 0.523 -13.647 39.968 1.00 60.72 207 PRO A CA 1
ATOM 1617 C C . PRO A 1 207 ? 2.086 -13.774 39.917 1.00 60.72 207 PRO A C 1
ATOM 1619 O O . PRO A 1 207 ? 2.694 -14.618 40.561 1.00 60.72 207 PRO A O 1
ATOM 1622 N N . ALA A 1 208 ? 2.707 -12.792 39.235 1.00 38.62 208 ALA A N 1
ATOM 1623 C CA . ALA A 1 208 ? 3.891 -12.009 39.664 1.00 38.62 208 ALA A CA 1
ATOM 1624 C C . ALA A 1 208 ? 5.327 -12.325 39.148 1.00 38.62 208 ALA A C 1
ATOM 1626 O O . ALA A 1 208 ? 6.015 -13.199 39.650 1.00 38.62 208 ALA A O 1
ATOM 1627 N N . LYS A 1 209 ? 5.814 -11.369 38.327 1.00 38.97 209 LYS A N 1
ATOM 1628 C CA . LYS A 1 209 ? 6.984 -10.463 38.520 1.00 38.97 209 LYS A CA 1
ATOM 1629 C C . LYS A 1 209 ? 8.447 -10.978 38.490 1.00 38.97 209 LYS A C 1
ATOM 1631 O O . LYS A 1 209 ? 8.803 -11.937 39.153 1.00 38.97 209 LYS A O 1
ATOM 1636 N N . LYS A 1 210 ? 9.289 -10.055 37.959 1.00 36.75 210 LYS A N 1
ATOM 1637 C CA . LYS A 1 210 ? 10.760 -9.833 38.111 1.00 36.75 210 LYS A CA 1
ATOM 1638 C C . LYS A 1 210 ? 11.665 -10.745 37.264 1.00 36.75 210 LYS A C 1
ATOM 1640 O O . LYS A 1 210 ? 11.363 -11.906 37.093 1.00 36.75 210 LYS A O 1
ATOM 1645 N N . ALA A 1 211 ? 12.813 -10.329 36.727 1.00 35.97 211 ALA A N 1
ATOM 1646 C CA . ALA A 1 211 ? 13.563 -9.072 36.719 1.00 35.97 211 ALA A CA 1
ATOM 1647 C C . ALA A 1 211 ? 14.593 -9.126 35.566 1.00 35.97 211 ALA A C 1
ATOM 1649 O O . ALA A 1 211 ? 14.999 -10.202 35.136 1.00 35.97 211 ALA A O 1
ATOM 1650 N N . ALA A 1 212 ? 15.039 -7.956 35.103 1.00 41.56 212 ALA A N 1
ATOM 1651 C CA . ALA A 1 212 ? 16.234 -7.779 34.269 1.00 41.56 212 ALA A CA 1
ATOM 1652 C C . ALA A 1 212 ? 17.520 -8.210 35.024 1.00 41.56 212 ALA A C 1
ATOM 1654 O O . ALA A 1 212 ? 17.504 -8.224 36.258 1.00 41.56 212 ALA A O 1
ATOM 1655 N N . PRO A 1 213 ? 18.656 -8.481 34.337 1.00 49.56 213 PRO A N 1
ATOM 1656 C CA . PRO A 1 213 ? 19.571 -7.362 34.079 1.00 49.56 213 PRO A CA 1
ATOM 1657 C C . PRO A 1 213 ? 20.441 -7.414 32.799 1.00 49.56 213 PRO A C 1
ATOM 1659 O O . PRO A 1 213 ? 20.788 -8.456 32.252 1.00 49.56 213 PRO A O 1
ATOM 1662 N N . LYS A 1 214 ? 20.852 -6.195 32.413 1.00 44.91 214 LYS A N 1
ATOM 1663 C CA . LYS A 1 214 ? 22.021 -5.777 31.615 1.00 44.91 214 LYS A CA 1
ATOM 1664 C C . LYS A 1 214 ? 23.212 -6.750 31.621 1.00 44.91 214 LYS A C 1
ATOM 1666 O O . LYS A 1 214 ? 23.747 -7.040 32.688 1.00 44.91 214 LYS A O 1
ATOM 1671 N N . LYS A 1 215 ? 23.781 -7.003 30.433 1.00 40.56 215 LYS A N 1
ATOM 1672 C CA . LYS A 1 215 ? 25.235 -7.158 30.248 1.00 40.56 215 LYS A CA 1
ATOM 1673 C C . LYS A 1 215 ? 25.734 -6.452 28.982 1.00 40.56 215 LYS A C 1
ATOM 1675 O O . LYS A 1 215 ? 25.115 -6.467 27.925 1.00 40.56 215 LYS A O 1
ATOM 1680 N N . THR A 1 216 ? 26.856 -5.784 29.190 1.00 36.91 216 THR A N 1
ATOM 1681 C CA . THR A 1 216 ? 27.669 -4.904 28.349 1.00 36.91 216 THR A CA 1
ATOM 1682 C C . THR A 1 216 ? 28.677 -5.664 27.477 1.00 36.91 216 THR A C 1
ATOM 1684 O O . THR A 1 216 ? 29.347 -6.526 28.027 1.00 36.91 216 THR A O 1
ATOM 1687 N N . ALA A 1 217 ? 28.851 -5.206 26.218 1.00 41.44 217 ALA A N 1
ATOM 1688 C CA . ALA A 1 217 ? 30.080 -5.162 25.376 1.00 41.44 217 ALA A CA 1
ATOM 1689 C C . ALA A 1 217 ? 30.826 -6.501 25.063 1.00 41.44 217 ALA A C 1
ATOM 1691 O O . ALA A 1 217 ? 30.772 -7.401 25.888 1.00 41.44 217 ALA A O 1
ATOM 1692 N N . PRO A 1 218 ? 31.560 -6.673 23.923 1.00 49.72 218 PRO A N 1
ATOM 1693 C CA . PRO A 1 218 ? 32.431 -5.673 23.286 1.00 49.72 218 PRO A CA 1
ATOM 1694 C C . PRO A 1 218 ? 32.511 -5.633 21.737 1.00 49.72 218 PRO A C 1
ATOM 1696 O O . PRO A 1 218 ? 32.050 -6.501 21.003 1.00 49.72 218 PRO A O 1
ATOM 1699 N N . LYS A 1 219 ? 33.172 -4.559 21.271 1.00 46.69 219 LYS A N 1
ATOM 1700 C CA . LYS A 1 219 ? 33.760 -4.323 19.938 1.00 46.69 219 LYS A CA 1
ATOM 1701 C C . LYS A 1 219 ? 34.561 -5.527 19.418 1.00 46.69 219 LYS A C 1
ATOM 1703 O O . LYS A 1 219 ? 35.428 -6.001 20.146 1.00 46.69 219 LYS A O 1
ATOM 1708 N N . LYS A 1 220 ? 34.440 -5.846 18.118 1.00 36.84 220 LYS A N 1
ATOM 1709 C CA . LYS A 1 220 ? 35.598 -6.124 17.238 1.00 36.84 220 LYS A CA 1
ATOM 1710 C C . LYS A 1 220 ? 35.248 -6.260 15.746 1.00 36.84 220 LYS A C 1
ATOM 1712 O O . LYS A 1 220 ? 34.190 -6.760 15.387 1.00 36.84 220 LYS A O 1
ATOM 1717 N N . ALA A 1 221 ? 36.252 -5.863 14.960 1.00 36.81 221 ALA A N 1
ATOM 1718 C CA . ALA A 1 221 ? 36.622 -6.262 13.601 1.00 36.81 221 ALA A CA 1
ATOM 1719 C C . ALA A 1 221 ? 35.780 -5.775 12.403 1.00 36.81 221 ALA A C 1
ATOM 1721 O O . ALA A 1 221 ? 34.631 -6.157 12.198 1.00 36.81 221 ALA A O 1
ATOM 1722 N N . ALA A 1 222 ? 36.441 -4.959 11.575 1.00 46.72 222 ALA A N 1
ATOM 1723 C CA . ALA A 1 222 ? 36.105 -4.713 10.178 1.00 46.72 222 ALA A CA 1
ATOM 1724 C C . ALA A 1 222 ? 36.478 -5.946 9.327 1.00 46.72 222 ALA A C 1
ATOM 1726 O O . ALA A 1 222 ? 37.537 -6.527 9.579 1.00 46.72 222 ALA A O 1
ATOM 1727 N N . PRO A 1 223 ? 35.657 -6.355 8.342 1.00 48.28 223 PRO A N 1
ATOM 1728 C CA . PRO A 1 223 ? 36.033 -7.402 7.402 1.00 48.28 223 PRO A CA 1
ATOM 1729 C C . PRO A 1 223 ? 36.807 -6.835 6.192 1.00 48.28 223 PRO A C 1
ATOM 1731 O O . PRO A 1 223 ? 36.676 -5.647 5.877 1.00 48.28 223 PRO A O 1
ATOM 1734 N N . PRO A 1 224 ? 37.614 -7.674 5.520 1.00 46.03 224 PRO A N 1
ATOM 1735 C CA . PRO A 1 224 ? 38.435 -7.287 4.377 1.00 46.03 224 PRO A CA 1
ATOM 1736 C C . PRO A 1 224 ? 37.595 -7.077 3.109 1.00 46.03 224 PRO A C 1
ATOM 1738 O O . PRO A 1 224 ? 36.544 -7.695 2.930 1.00 46.03 224 PRO A O 1
ATOM 1741 N N . LYS A 1 225 ? 38.092 -6.207 2.219 1.00 43.56 225 LYS A N 1
ATOM 1742 C CA . LYS A 1 225 ? 37.655 -6.103 0.820 1.00 43.56 225 LYS A CA 1
ATOM 1743 C C . LYS A 1 225 ? 37.828 -7.476 0.167 1.00 43.56 225 LYS A C 1
ATOM 1745 O O . LYS A 1 225 ? 38.918 -8.032 0.245 1.00 43.56 225 LYS A O 1
ATOM 1750 N N . LYS A 1 226 ? 36.759 -8.014 -0.421 1.00 40.00 226 LYS A N 1
ATOM 1751 C CA . LYS A 1 226 ? 36.819 -9.225 -1.237 1.00 40.00 226 LYS A CA 1
ATOM 1752 C C . LYS A 1 226 ? 36.709 -8.811 -2.695 1.00 40.00 226 LYS A C 1
ATOM 1754 O O . LYS A 1 226 ? 35.786 -8.078 -3.055 1.00 40.00 226 LYS A O 1
ATOM 1759 N N . ASP A 1 227 ? 37.704 -9.237 -3.452 1.00 41.09 227 ASP A N 1
ATOM 1760 C CA . ASP A 1 227 ? 37.877 -8.997 -4.870 1.00 41.09 227 ASP A CA 1
ATOM 1761 C C . ASP A 1 227 ? 36.682 -9.525 -5.667 1.00 41.09 227 ASP A C 1
ATOM 1763 O O . ASP A 1 227 ? 36.099 -10.568 -5.366 1.00 41.09 227 ASP A O 1
ATOM 1767 N N . GLN A 1 228 ? 36.278 -8.717 -6.640 1.00 38.91 228 GLN A N 1
ATOM 1768 C CA . GLN A 1 228 ? 35.209 -8.992 -7.579 1.00 38.91 228 GLN A CA 1
ATOM 1769 C C . GLN A 1 228 ? 35.814 -9.871 -8.676 1.00 38.91 228 GLN A C 1
ATOM 1771 O O . GLN A 1 228 ? 36.562 -9.373 -9.513 1.00 38.91 228 GLN A O 1
ATOM 1776 N N . GLU A 1 229 ? 35.547 -11.174 -8.604 1.00 39.56 229 GLU A N 1
ATOM 1777 C CA . GLU A 1 229 ? 35.929 -12.146 -9.629 1.00 39.56 229 GLU A CA 1
ATOM 1778 C C . GLU A 1 229 ? 35.158 -11.843 -10.919 1.00 39.56 229 GLU A C 1
ATOM 1780 O O . GLU A 1 229 ? 33.959 -12.089 -11.056 1.00 39.56 229 GLU A O 1
ATOM 1785 N N . ASP A 1 230 ? 35.892 -11.194 -11.812 1.00 53.97 230 ASP A N 1
ATOM 1786 C CA . ASP A 1 230 ? 35.775 -11.216 -13.261 1.00 53.97 230 ASP A CA 1
ATOM 1787 C C . ASP A 1 230 ? 36.213 -12.606 -13.757 1.00 53.97 230 ASP A C 1
ATOM 1789 O O . ASP A 1 230 ? 37.191 -13.149 -13.237 1.00 53.97 230 ASP A O 1
ATOM 1793 N N . GLY A 1 231 ? 35.517 -13.188 -14.737 1.00 47.94 231 GLY A N 1
ATOM 1794 C CA . GLY A 1 231 ? 35.990 -14.414 -15.395 1.00 47.94 231 GLY A CA 1
ATOM 1795 C C . GLY A 1 231 ? 34.939 -15.496 -15.618 1.00 47.94 231 GLY A C 1
ATOM 1796 O O . GLY A 1 231 ? 35.028 -16.581 -15.051 1.00 47.94 231 GLY A O 1
ATOM 1797 N N . GLY A 1 232 ? 33.979 -15.215 -16.495 1.00 40.78 232 GLY A N 1
ATOM 1798 C CA . GLY A 1 232 ? 33.297 -16.242 -17.276 1.00 40.78 232 GLY A CA 1
ATOM 1799 C C . GLY A 1 232 ? 33.450 -15.868 -18.743 1.00 40.78 232 GLY A C 1
ATOM 1800 O O . GLY A 1 232 ? 32.720 -15.006 -19.223 1.00 40.78 232 GLY A O 1
ATOM 1801 N N . ASP A 1 233 ? 34.447 -16.442 -19.419 1.00 46.84 233 ASP A N 1
ATOM 1802 C CA . ASP A 1 233 ? 34.570 -16.404 -20.880 1.00 46.84 233 ASP A CA 1
ATOM 1803 C C . ASP A 1 233 ? 33.423 -17.234 -21.475 1.00 46.84 233 ASP A C 1
ATOM 1805 O O . ASP A 1 233 ? 33.576 -18.412 -21.805 1.00 46.84 233 ASP A O 1
ATOM 1809 N N . ASP A 1 234 ? 32.240 -16.625 -21.553 1.00 56.44 234 ASP A N 1
ATOM 1810 C CA . ASP A 1 234 ? 31.127 -17.160 -22.324 1.00 56.44 234 ASP A CA 1
ATOM 1811 C C . ASP A 1 234 ? 31.500 -17.097 -23.806 1.00 56.44 234 ASP A C 1
ATOM 1813 O O . ASP A 1 234 ? 31.823 -16.040 -24.360 1.00 56.44 234 ASP A O 1
ATOM 1817 N N . VAL A 1 235 ? 31.477 -18.270 -24.437 1.00 52.72 235 VAL A N 1
ATOM 1818 C CA . VAL A 1 235 ? 31.670 -18.460 -25.874 1.00 52.72 235 VAL A CA 1
ATOM 1819 C C . VAL A 1 235 ? 30.803 -17.437 -26.618 1.00 52.72 235 VAL A C 1
ATOM 1821 O O . VAL A 1 235 ? 29.593 -17.402 -26.386 1.00 52.72 235 VAL A O 1
ATOM 1824 N N . PRO A 1 236 ? 31.375 -16.584 -27.489 1.00 61.81 236 PRO A N 1
ATOM 1825 C CA . PRO A 1 236 ? 30.602 -15.561 -28.172 1.00 61.81 236 PRO A CA 1
ATOM 1826 C C . PRO A 1 236 ? 29.613 -16.242 -29.118 1.00 61.81 236 PRO A C 1
ATOM 1828 O O . PRO A 1 236 ? 29.999 -16.721 -30.183 1.00 61.81 236 PRO A O 1
ATOM 1831 N N . ALA A 1 237 ? 28.340 -16.290 -28.722 1.00 72.19 237 ALA A N 1
ATOM 1832 C CA . ALA A 1 237 ? 27.254 -16.624 -29.629 1.00 72.19 237 ALA A CA 1
ATOM 1833 C C . ALA A 1 237 ? 27.331 -15.687 -30.847 1.00 72.19 237 ALA A C 1
ATOM 1835 O O . ALA A 1 237 ? 27.602 -14.486 -30.703 1.00 72.19 237 ALA A O 1
ATOM 1836 N N . ASP A 1 238 ? 27.141 -16.237 -32.047 1.00 86.62 238 ASP A N 1
ATOM 1837 C CA . ASP A 1 238 ? 27.153 -15.464 -33.286 1.00 86.62 238 ASP A CA 1
ATOM 1838 C C . ASP A 1 238 ? 25.951 -14.509 -33.307 1.00 86.62 238 ASP A C 1
ATOM 1840 O O . ASP A 1 238 ? 24.846 -14.837 -33.724 1.00 86.62 238 ASP A O 1
ATOM 1844 N N . THR A 1 239 ? 26.172 -13.289 -32.825 1.00 91.25 239 THR A N 1
ATOM 1845 C CA . THR A 1 239 ? 25.151 -12.236 -32.738 1.00 91.25 239 THR A CA 1
ATOM 1846 C C . THR A 1 239 ? 25.007 -11.448 -34.043 1.00 91.25 239 THR A C 1
ATOM 1848 O O . THR A 1 239 ? 24.341 -10.409 -34.068 1.00 91.25 239 THR A O 1
ATOM 1851 N N . SER A 1 240 ? 25.609 -11.908 -35.148 1.00 93.50 240 SER A N 1
ATOM 1852 C CA . SER A 1 240 ? 25.558 -11.199 -36.433 1.00 93.50 240 SER A CA 1
ATOM 1853 C C . SER A 1 240 ? 24.127 -11.042 -36.963 1.00 93.50 240 SER A C 1
ATOM 1855 O O . SER A 1 240 ? 23.774 -9.960 -37.442 1.00 93.50 240 SER A O 1
ATOM 1857 N N . ALA A 1 241 ? 23.278 -12.061 -36.787 1.00 94.62 241 ALA A N 1
ATOM 1858 C CA . ALA A 1 241 ? 21.864 -12.035 -37.172 1.00 94.62 241 ALA A CA 1
ATOM 1859 C C . ALA A 1 241 ? 21.031 -11.016 -36.367 1.00 94.62 241 ALA A C 1
ATOM 1861 O O . ALA A 1 241 ? 20.056 -10.470 -36.878 1.00 94.62 241 ALA A O 1
ATOM 1862 N N . ALA A 1 242 ? 21.444 -10.694 -35.136 1.00 96.56 242 ALA A N 1
ATOM 1863 C CA . ALA A 1 242 ? 20.738 -9.776 -34.241 1.00 96.56 242 ALA A CA 1
ATOM 1864 C C . ALA A 1 242 ? 21.046 -8.287 -34.490 1.00 96.56 242 ALA A C 1
ATOM 1866 O O . ALA A 1 242 ? 20.426 -7.408 -33.881 1.00 96.56 242 ALA A O 1
ATOM 1867 N N . LYS A 1 243 ? 21.988 -7.970 -35.387 1.00 97.12 243 LYS A N 1
ATOM 1868 C CA . LYS A 1 243 ? 22.418 -6.590 -35.662 1.00 97.12 243 LYS A CA 1
ATOM 1869 C C . LYS A 1 243 ? 21.264 -5.624 -36.006 1.00 97.12 243 LYS A C 1
ATOM 1871 O O . LYS A 1 243 ? 21.241 -4.545 -35.411 1.00 97.12 243 LYS A O 1
ATOM 1876 N N . PRO A 1 244 ? 20.281 -5.977 -36.863 1.00 97.50 244 PRO A N 1
ATOM 1877 C CA . PRO A 1 244 ? 19.162 -5.081 -37.176 1.00 97.50 244 PRO A CA 1
ATOM 1878 C C . PRO A 1 244 ? 18.335 -4.692 -35.942 1.00 97.50 244 PRO A C 1
ATOM 1880 O O . PRO A 1 244 ? 17.922 -3.542 -35.805 1.00 97.50 244 PRO A O 1
ATOM 1883 N N . VAL A 1 245 ? 18.153 -5.625 -35.002 1.00 97.00 245 VAL A N 1
ATOM 1884 C CA . VAL A 1 245 ? 17.383 -5.408 -33.768 1.00 97.00 245 VAL A CA 1
ATOM 1885 C C . VAL A 1 245 ? 18.114 -4.438 -32.834 1.00 97.00 245 VAL A C 1
ATOM 1887 O O . VAL A 1 245 ? 17.503 -3.537 -32.252 1.00 97.00 245 VAL A O 1
ATOM 1890 N N . VAL A 1 246 ? 19.441 -4.562 -32.732 1.00 96.94 246 VAL A N 1
ATOM 1891 C CA . VAL A 1 246 ? 20.284 -3.638 -31.952 1.00 96.94 246 VAL A CA 1
ATOM 1892 C C . VAL A 1 246 ? 20.280 -2.233 -32.558 1.00 96.94 246 VAL A C 1
ATOM 1894 O O . VAL A 1 246 ? 20.171 -1.250 -31.818 1.00 96.94 246 VAL A O 1
ATOM 1897 N N . ASP A 1 247 ? 20.359 -2.129 -33.887 1.00 97.25 247 ASP A N 1
ATOM 1898 C CA . ASP A 1 247 ? 20.306 -0.853 -34.606 1.00 97.25 247 ASP A CA 1
ATOM 1899 C C . ASP A 1 247 ? 18.938 -0.169 -34.423 1.00 97.25 247 ASP A C 1
ATOM 1901 O O . ASP A 1 247 ? 18.878 1.034 -34.144 1.00 97.25 247 ASP A O 1
ATOM 1905 N N . ALA A 1 248 ? 17.841 -0.934 -34.471 1.00 97.31 248 ALA A N 1
ATOM 1906 C CA . ALA A 1 248 ? 16.490 -0.440 -34.201 1.00 97.31 248 ALA A CA 1
ATOM 1907 C C . ALA A 1 248 ? 16.336 0.066 -32.754 1.00 97.31 248 ALA A C 1
ATOM 1909 O O . ALA A 1 248 ? 15.800 1.154 -32.517 1.00 97.31 248 ALA A O 1
ATOM 1910 N N . TRP A 1 249 ? 16.883 -0.656 -31.772 1.00 97.06 249 TRP A N 1
ATOM 1911 C CA . TRP A 1 249 ? 16.910 -0.191 -30.383 1.00 97.06 249 TRP A CA 1
ATOM 1912 C C . TRP A 1 249 ? 17.716 1.103 -30.211 1.00 97.06 249 TRP A C 1
ATOM 1914 O O . TRP A 1 249 ? 17.264 2.042 -29.544 1.00 97.06 249 TRP A O 1
ATOM 1924 N N . ALA A 1 250 ? 18.894 1.187 -30.834 1.00 96.88 250 ALA A N 1
ATOM 1925 C CA . ALA A 1 250 ? 19.727 2.387 -30.818 1.00 96.88 250 ALA A CA 1
ATOM 1926 C C . ALA A 1 250 ? 19.006 3.588 -31.455 1.00 96.88 250 ALA A C 1
ATOM 1928 O O . ALA A 1 250 ? 19.075 4.705 -30.926 1.00 96.88 250 ALA A O 1
ATOM 1929 N N . HIS A 1 251 ? 18.271 3.354 -32.546 1.00 97.44 251 HIS A N 1
ATOM 1930 C CA . HIS A 1 251 ? 17.413 4.352 -33.179 1.00 97.44 251 HIS A CA 1
ATOM 1931 C C . HIS A 1 251 ? 16.324 4.847 -32.217 1.00 97.44 251 HIS A C 1
ATOM 1933 O O . HIS A 1 251 ? 16.201 6.056 -32.001 1.00 97.44 251 HIS A O 1
ATOM 1939 N N . GLY A 1 252 ? 15.616 3.931 -31.549 1.00 95.69 252 GLY A N 1
ATOM 1940 C CA . GLY A 1 252 ? 14.614 4.260 -30.533 1.00 95.69 252 GLY A CA 1
ATOM 1941 C C . GLY A 1 252 ? 15.178 5.089 -29.372 1.00 95.69 252 GLY A C 1
ATOM 1942 O O . GLY A 1 252 ? 14.577 6.087 -28.968 1.00 95.69 252 GLY A O 1
ATOM 1943 N N . MET A 1 253 ? 16.369 4.735 -28.874 1.00 96.44 253 MET A N 1
ATOM 1944 C CA . MET A 1 253 ? 17.076 5.490 -27.827 1.00 96.44 253 MET A CA 1
ATOM 1945 C C . MET A 1 253 ? 17.400 6.920 -28.272 1.00 96.44 253 MET A C 1
ATOM 1947 O O . MET A 1 253 ? 17.166 7.873 -27.521 1.00 96.44 253 MET A O 1
ATOM 1951 N N . LYS A 1 254 ? 17.891 7.079 -29.509 1.00 96.38 254 LYS A N 1
ATOM 1952 C CA . LYS A 1 254 ? 18.191 8.387 -30.105 1.00 96.38 254 LYS A CA 1
ATOM 1953 C C . LYS A 1 254 ? 16.922 9.225 -30.272 1.00 96.38 254 LYS A C 1
ATOM 1955 O O . LYS A 1 254 ? 16.916 10.387 -29.871 1.00 96.38 254 LYS A O 1
ATOM 1960 N N . ALA A 1 255 ? 15.842 8.637 -30.789 1.00 93.94 255 ALA A N 1
ATOM 1961 C CA . ALA A 1 255 ? 14.542 9.297 -30.929 1.00 93.94 255 ALA A CA 1
ATOM 1962 C C . ALA A 1 255 ? 13.940 9.706 -29.570 1.00 93.94 255 ALA A C 1
ATOM 1964 O O . ALA A 1 255 ? 13.270 10.732 -29.468 1.00 93.94 255 ALA A O 1
ATOM 1965 N N . GLY A 1 256 ? 14.211 8.934 -28.513 1.00 92.00 256 GLY A N 1
ATOM 1966 C CA . GLY A 1 256 ? 13.836 9.249 -27.133 1.00 92.00 256 GLY A CA 1
ATOM 1967 C C . GLY A 1 256 ? 14.750 10.256 -26.420 1.00 92.00 256 GLY A C 1
ATOM 1968 O O . GLY A 1 256 ? 14.505 10.553 -25.250 1.00 92.00 256 GLY A O 1
ATOM 1969 N N . GLY A 1 257 ? 15.806 10.759 -27.074 1.00 93.00 257 GLY A N 1
ATOM 1970 C CA . GLY A 1 257 ? 16.755 11.716 -26.493 1.00 93.00 257 GLY A CA 1
ATOM 1971 C C . GLY A 1 257 ? 17.670 11.122 -25.416 1.00 93.00 257 GLY A C 1
ATOM 1972 O O . GLY A 1 257 ? 18.068 11.827 -24.488 1.00 93.00 257 GLY A O 1
ATOM 1973 N N . ARG A 1 258 ? 17.976 9.820 -25.486 1.00 92.00 258 ARG A N 1
ATOM 1974 C CA . ARG A 1 258 ? 18.748 9.097 -24.462 1.00 92.00 258 ARG A CA 1
ATOM 1975 C C . ARG A 1 258 ? 20.106 8.632 -24.995 1.00 92.00 258 ARG A C 1
ATOM 1977 O O . ARG A 1 258 ? 20.217 8.303 -26.175 1.00 92.00 258 ARG A O 1
ATOM 1984 N N . PRO A 1 259 ? 21.145 8.571 -24.141 1.00 93.75 259 PRO A N 1
ATOM 1985 C CA . PRO A 1 259 ? 22.459 8.092 -24.555 1.00 93.75 259 PRO A CA 1
ATOM 1986 C C . PRO A 1 259 ? 22.435 6.583 -24.827 1.00 93.75 259 PRO A C 1
ATOM 1988 O O . PRO A 1 259 ? 21.783 5.823 -24.112 1.00 93.75 259 PRO A O 1
ATOM 1991 N N . PHE A 1 260 ? 23.187 6.146 -25.836 1.00 93.81 260 PHE A N 1
ATOM 1992 C CA . PHE A 1 260 ? 23.367 4.730 -26.155 1.00 93.81 260 PHE A CA 1
ATOM 1993 C C . PHE A 1 260 ? 24.101 3.994 -25.020 1.00 93.81 260 PHE A C 1
ATOM 1995 O O . PHE A 1 260 ? 25.067 4.515 -24.462 1.00 93.81 260 PHE A O 1
ATOM 2002 N N . LEU A 1 261 ? 23.661 2.776 -24.6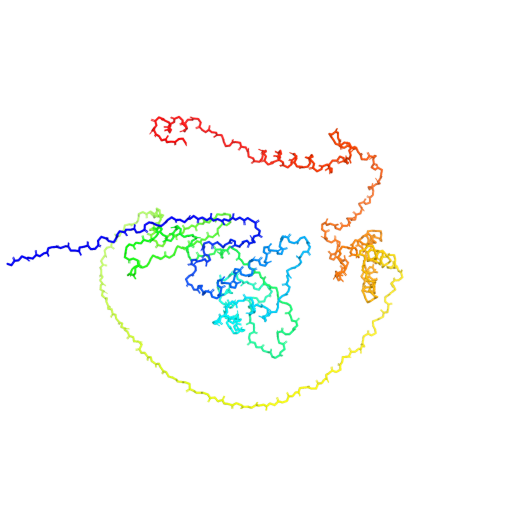78 1.00 93.38 261 LEU A N 1
ATOM 2003 C CA . LEU A 1 261 ? 24.240 1.974 -23.592 1.00 93.38 261 LEU A CA 1
ATOM 2004 C C . LEU A 1 261 ? 24.862 0.681 -24.157 1.00 93.38 261 LEU A C 1
ATOM 2006 O O . LEU A 1 261 ? 24.138 -0.295 -24.359 1.00 93.38 261 LEU A O 1
ATOM 2010 N N . PRO A 1 262 ? 26.195 0.610 -24.354 1.00 93.69 262 PRO A N 1
ATOM 2011 C CA . PRO A 1 262 ? 26.845 -0.525 -25.022 1.00 93.69 262 PRO A CA 1
ATOM 2012 C C . PRO A 1 262 ? 26.634 -1.871 -24.321 1.00 93.69 262 PRO A C 1
ATOM 2014 O O . PRO A 1 262 ? 26.409 -2.885 -24.972 1.00 93.69 262 PRO A O 1
ATOM 2017 N N . LYS A 1 263 ? 26.654 -1.889 -22.980 1.00 92.69 263 LYS A N 1
ATOM 2018 C CA . LYS A 1 263 ? 26.391 -3.113 -22.201 1.00 92.69 263 LYS A CA 1
ATOM 2019 C C . LYS A 1 263 ? 24.983 -3.658 -22.448 1.00 92.69 263 LYS A C 1
ATOM 2021 O O . LYS A 1 263 ? 24.787 -4.864 -22.462 1.00 92.69 263 LYS A O 1
ATOM 2026 N N . ARG A 1 264 ? 24.010 -2.766 -22.647 1.00 91.88 264 ARG A N 1
ATOM 2027 C CA . ARG A 1 264 ? 22.618 -3.135 -22.912 1.00 91.88 264 ARG A CA 1
ATOM 2028 C C . ARG A 1 264 ? 22.432 -3.614 -24.348 1.00 91.88 264 ARG A C 1
ATOM 2030 O O . ARG A 1 264 ? 21.744 -4.603 -24.546 1.00 91.88 264 ARG A O 1
ATOM 2037 N N . ALA A 1 265 ? 23.093 -2.964 -25.305 1.00 94.38 265 ALA A N 1
ATOM 2038 C CA . ALA A 1 265 ? 23.108 -3.395 -26.700 1.00 94.38 265 ALA A CA 1
ATOM 2039 C C . ALA A 1 265 ? 23.598 -4.843 -26.847 1.00 94.38 265 ALA A C 1
ATOM 2041 O O . ALA A 1 265 ? 22.994 -5.607 -27.585 1.00 94.38 265 ALA A O 1
ATOM 2042 N N . LYS A 1 266 ? 24.637 -5.235 -26.090 1.00 93.81 266 LYS A N 1
ATOM 2043 C CA . LYS A 1 266 ? 25.123 -6.624 -26.060 1.00 93.81 266 LYS A CA 1
ATOM 2044 C C . LYS A 1 266 ? 24.058 -7.611 -25.573 1.00 93.81 266 LYS A C 1
ATOM 2046 O O . LYS A 1 266 ? 23.846 -8.614 -26.230 1.00 93.81 266 LYS A O 1
ATOM 2051 N N . LEU A 1 267 ? 23.362 -7.299 -24.475 1.00 92.94 267 LEU A N 1
ATOM 2052 C CA . LEU A 1 267 ? 22.282 -8.154 -23.956 1.00 92.94 267 LEU A CA 1
ATOM 2053 C C . LEU A 1 267 ? 21.126 -8.292 -24.954 1.00 92.94 267 LEU A C 1
ATOM 2055 O O . LEU A 1 267 ? 20.657 -9.394 -25.194 1.00 92.94 267 LEU A O 1
ATOM 2059 N N . ILE A 1 268 ? 20.710 -7.180 -25.571 1.00 94.38 268 ILE A N 1
ATOM 2060 C CA . ILE A 1 268 ? 19.670 -7.184 -26.610 1.00 94.38 268 ILE A CA 1
ATOM 2061 C C . ILE A 1 268 ? 20.113 -8.015 -27.817 1.00 94.38 268 ILE A C 1
ATOM 2063 O O . ILE A 1 268 ? 19.291 -8.714 -28.392 1.00 94.38 268 ILE A O 1
ATOM 2067 N N . ALA A 1 269 ? 21.396 -7.964 -28.188 1.00 95.56 269 ALA A N 1
ATOM 2068 C CA . ALA A 1 269 ? 21.935 -8.774 -29.275 1.00 95.56 269 ALA A CA 1
ATOM 2069 C C . ALA A 1 269 ? 21.850 -10.276 -28.966 1.00 95.56 269 ALA A C 1
ATOM 2071 O O . ALA A 1 269 ? 21.453 -11.043 -29.836 1.00 95.56 269 ALA A O 1
ATOM 2072 N N . THR A 1 270 ? 22.195 -10.685 -27.741 1.00 93.88 270 THR A N 1
ATOM 2073 C CA . THR A 1 270 ? 22.112 -12.086 -27.302 1.00 93.88 270 THR A CA 1
ATOM 2074 C C . THR A 1 270 ? 20.666 -12.583 -27.295 1.00 93.88 270 THR A C 1
ATOM 2076 O O . THR A 1 270 ? 20.366 -13.561 -27.967 1.00 93.88 270 THR A O 1
ATOM 2079 N N . GLU A 1 271 ? 19.751 -11.862 -26.639 1.00 94.75 271 GLU A N 1
ATOM 2080 C CA . GLU A 1 271 ? 18.329 -12.243 -26.581 1.00 94.75 271 GLU A CA 1
ATOM 2081 C C . GLU A 1 271 ? 17.677 -12.261 -27.972 1.00 94.75 271 GLU A C 1
ATOM 2083 O O . GLU A 1 271 ? 16.895 -13.150 -28.297 1.00 94.75 271 GLU A O 1
ATOM 2088 N N . ALA A 1 272 ? 17.999 -11.285 -28.826 1.00 95.31 272 ALA A N 1
ATOM 2089 C CA . ALA A 1 272 ? 17.473 -11.255 -30.184 1.00 95.31 272 ALA A CA 1
ATOM 2090 C C . ALA A 1 272 ? 18.013 -12.411 -31.035 1.00 95.31 272 ALA A C 1
ATOM 2092 O O . ALA A 1 272 ? 17.266 -12.932 -31.857 1.00 95.31 272 ALA A O 1
ATOM 2093 N N . ALA A 1 273 ? 19.270 -12.828 -30.846 1.00 95.69 273 ALA A N 1
ATOM 2094 C CA . ALA A 1 273 ? 19.815 -13.999 -31.531 1.00 95.69 273 ALA A CA 1
ATOM 2095 C C . ALA A 1 273 ? 19.064 -15.277 -31.120 1.00 95.69 273 ALA A C 1
ATOM 2097 O O . ALA A 1 273 ? 18.615 -16.012 -31.995 1.00 95.69 273 ALA A O 1
ATOM 2098 N N . GLU A 1 274 ? 18.827 -15.477 -29.819 1.00 94.12 274 GLU A N 1
ATOM 2099 C CA . GLU A 1 274 ? 18.055 -16.617 -29.295 1.00 94.12 274 GLU A CA 1
ATOM 2100 C C . GLU A 1 274 ? 16.619 -16.649 -29.852 1.00 94.12 274 GLU A C 1
ATOM 2102 O O . GLU A 1 274 ? 16.133 -17.692 -30.293 1.00 94.12 274 GLU A O 1
ATOM 2107 N N . LEU A 1 275 ? 15.943 -15.496 -29.909 1.00 94.19 275 LEU A N 1
ATOM 2108 C CA . LEU A 1 275 ? 14.586 -15.397 -30.460 1.00 94.19 275 LEU A CA 1
ATOM 2109 C C . LEU A 1 275 ? 14.544 -15.646 -31.975 1.00 94.19 275 LEU A C 1
ATOM 2111 O O . LEU A 1 275 ? 13.600 -16.263 -32.471 1.00 94.19 275 LEU A O 1
ATOM 2115 N N . LEU A 1 276 ? 15.554 -15.187 -32.717 1.00 95.44 276 LEU A N 1
ATOM 2116 C CA . LEU A 1 276 ? 15.672 -15.448 -34.154 1.00 95.44 276 LEU A CA 1
ATOM 2117 C C . LEU A 1 276 ? 15.925 -16.934 -34.436 1.00 95.44 276 LEU A C 1
ATOM 2119 O O . LEU A 1 276 ? 15.306 -17.487 -35.346 1.00 95.44 276 LEU A O 1
ATOM 2123 N N . GLU A 1 277 ? 16.766 -17.598 -33.639 1.00 94.00 277 GLU A N 1
ATOM 2124 C CA . GLU A 1 277 ? 16.965 -19.054 -33.708 1.00 94.00 277 GLU A CA 1
ATOM 2125 C C . GLU A 1 277 ? 15.672 -19.824 -33.398 1.00 94.00 277 GLU A C 1
ATOM 2127 O O . GLU A 1 277 ? 15.388 -20.841 -34.034 1.00 94.00 277 GLU A O 1
ATOM 2132 N N . ALA A 1 278 ? 14.838 -19.301 -32.493 1.00 93.88 278 ALA A N 1
ATOM 2133 C CA . ALA A 1 278 ? 13.506 -19.831 -32.200 1.00 93.88 278 ALA A CA 1
ATOM 2134 C C . ALA A 1 278 ? 12.450 -19.537 -33.293 1.00 93.88 278 ALA A C 1
ATOM 2136 O O . ALA A 1 278 ? 11.299 -19.962 -33.167 1.00 93.88 278 ALA A O 1
ATOM 2137 N N . GLY A 1 279 ? 12.817 -18.837 -34.374 1.00 94.44 279 GLY A N 1
ATOM 2138 C CA . GLY A 1 279 ? 11.940 -18.549 -35.513 1.00 94.44 279 GLY A CA 1
ATOM 2139 C C . GLY A 1 279 ? 11.092 -17.282 -35.373 1.00 94.44 279 GLY A C 1
ATOM 2140 O O . GLY A 1 279 ? 10.086 -17.147 -36.073 1.00 94.44 279 GLY A O 1
ATOM 2141 N N . ALA A 1 280 ? 11.460 -16.355 -34.484 1.00 92.94 280 ALA A N 1
ATOM 2142 C CA . ALA A 1 280 ? 10.792 -15.061 -34.390 1.00 92.94 280 ALA A CA 1
ATOM 2143 C C . ALA A 1 280 ? 11.010 -14.208 -35.655 1.00 92.94 280 ALA A C 1
ATOM 2145 O O . ALA A 1 280 ? 12.066 -14.235 -36.286 1.00 92.94 280 ALA A O 1
ATOM 2146 N N . ASP A 1 281 ? 10.004 -13.407 -36.007 1.00 94.38 281 ASP A N 1
ATOM 2147 C CA . ASP A 1 281 ? 10.071 -12.477 -37.136 1.00 94.38 281 ASP A CA 1
ATOM 2148 C C . ASP A 1 281 ? 11.003 -11.290 -36.827 1.00 94.38 281 ASP A C 1
ATOM 2150 O O . ASP A 1 281 ? 10.759 -10.521 -35.891 1.00 94.38 281 ASP A O 1
ATOM 2154 N N . VAL A 1 282 ? 12.056 -11.113 -37.633 1.00 95.69 282 VAL A N 1
ATOM 2155 C CA . VAL A 1 282 ? 13.065 -10.058 -37.438 1.00 95.69 282 VAL A CA 1
ATOM 2156 C C . VAL A 1 282 ? 12.457 -8.655 -37.491 1.00 95.69 282 VAL A C 1
ATOM 2158 O O . VAL A 1 282 ? 12.868 -7.781 -36.724 1.00 95.69 282 VAL A O 1
ATOM 2161 N N . ASP A 1 283 ? 11.443 -8.439 -38.335 1.00 93.56 283 ASP A N 1
ATOM 2162 C CA . ASP A 1 283 ? 10.780 -7.140 -38.474 1.00 93.56 283 ASP A CA 1
ATOM 2163 C C . ASP A 1 283 ? 9.983 -6.798 -37.213 1.00 93.56 283 ASP A C 1
ATOM 2165 O O . ASP A 1 283 ? 10.041 -5.670 -36.709 1.00 93.56 283 ASP A O 1
ATOM 2169 N N . HIS A 1 284 ? 9.263 -7.776 -36.658 1.00 93.69 284 HIS A N 1
ATOM 2170 C CA . HIS A 1 284 ? 8.595 -7.628 -35.371 1.00 93.69 284 HIS A CA 1
ATOM 2171 C C . HIS A 1 284 ? 9.591 -7.318 -34.244 1.00 93.69 284 HIS A C 1
ATOM 2173 O O . HIS A 1 284 ? 9.372 -6.346 -33.512 1.00 93.69 284 HIS A O 1
ATOM 2179 N N . LEU A 1 285 ? 10.709 -8.049 -34.152 1.00 95.50 285 LEU A N 1
ATOM 2180 C CA . LEU A 1 285 ? 11.747 -7.783 -33.147 1.00 95.50 285 LEU A CA 1
ATOM 2181 C C . LEU A 1 285 ? 12.338 -6.373 -33.289 1.00 95.50 285 LEU A C 1
ATOM 2183 O O . LEU A 1 285 ? 12.513 -5.686 -32.283 1.00 95.50 285 LEU A O 1
ATOM 2187 N N . CYS A 1 286 ? 12.576 -5.893 -34.514 1.00 96.19 286 CYS A N 1
ATOM 2188 C CA . CYS A 1 286 ? 13.046 -4.526 -34.757 1.00 96.19 286 CYS A CA 1
ATOM 2189 C C . CYS A 1 286 ? 12.036 -3.477 -34.269 1.00 96.19 286 CYS A C 1
ATOM 2191 O O . CYS A 1 286 ? 12.418 -2.536 -33.568 1.00 96.19 286 CYS A O 1
ATOM 2193 N N . ARG A 1 287 ? 10.740 -3.651 -34.570 1.00 94.50 287 ARG A N 1
ATOM 2194 C CA . ARG A 1 287 ? 9.680 -2.737 -34.099 1.00 94.50 287 ARG A CA 1
ATOM 2195 C C . ARG A 1 287 ? 9.589 -2.707 -32.571 1.00 94.50 287 ARG A C 1
ATOM 2197 O O . ARG A 1 287 ? 9.468 -1.629 -31.985 1.00 94.50 287 ARG A O 1
ATOM 2204 N N . VAL A 1 288 ? 9.657 -3.872 -31.924 1.00 95.38 288 VAL A N 1
ATOM 2205 C CA . VAL A 1 288 ? 9.640 -3.986 -30.456 1.00 95.38 288 VAL A CA 1
ATOM 2206 C C . VAL A 1 288 ? 10.876 -3.317 -29.856 1.00 95.38 288 VAL A C 1
ATOM 2208 O O . VAL A 1 288 ? 10.747 -2.503 -28.942 1.00 95.38 288 VAL A O 1
ATOM 2211 N N . ALA A 1 289 ? 12.060 -3.577 -30.406 1.00 96.12 289 ALA A N 1
ATOM 2212 C CA . ALA A 1 289 ? 13.319 -3.003 -29.947 1.00 96.12 289 ALA A CA 1
ATOM 2213 C C . ALA A 1 289 ? 13.358 -1.469 -30.087 1.00 96.12 289 ALA A C 1
ATOM 2215 O O . ALA A 1 289 ? 13.755 -0.769 -29.149 1.00 96.12 289 ALA A O 1
ATOM 2216 N N . GLU A 1 290 ? 12.879 -0.922 -31.206 1.00 95.88 290 GLU A N 1
ATOM 2217 C CA . GLU A 1 290 ? 12.742 0.526 -31.396 1.00 95.88 290 GLU A CA 1
ATOM 2218 C C . GLU A 1 290 ? 11.764 1.143 -30.384 1.00 95.88 290 GLU A C 1
ATOM 2220 O O . GLU A 1 290 ? 12.086 2.138 -29.718 1.00 95.88 290 GLU A O 1
ATOM 2225 N N . TRP A 1 291 ? 10.590 0.527 -30.208 1.00 94.75 291 TRP A N 1
ATOM 2226 C CA . TRP A 1 291 ? 9.606 0.959 -29.216 1.00 94.75 291 TRP A CA 1
ATOM 2227 C C . TRP A 1 291 ? 10.187 0.924 -27.794 1.00 94.75 291 TRP A C 1
ATOM 2229 O O . TRP A 1 291 ? 10.036 1.897 -27.045 1.00 94.75 291 TRP A O 1
ATOM 2239 N N . MET A 1 292 ? 10.926 -0.133 -27.437 1.00 94.94 292 MET A N 1
ATOM 2240 C CA . MET A 1 292 ? 11.614 -0.255 -26.148 1.00 94.94 292 MET A CA 1
ATOM 2241 C C . MET A 1 292 ? 12.618 0.879 -25.942 1.00 94.94 292 MET A C 1
ATOM 2243 O O . MET A 1 292 ? 12.616 1.509 -24.880 1.00 94.94 292 MET A O 1
ATOM 2247 N N . GLY A 1 293 ? 13.452 1.172 -26.946 1.00 94.81 293 GLY A N 1
ATOM 2248 C CA . GLY A 1 293 ? 14.433 2.258 -26.882 1.00 94.81 293 GLY A CA 1
ATOM 2249 C C . GLY A 1 293 ? 13.780 3.623 -26.645 1.00 94.81 293 GLY A C 1
ATOM 2250 O O . GLY A 1 293 ? 14.275 4.425 -25.848 1.00 94.81 293 GLY A O 1
ATOM 2251 N N . ARG A 1 294 ? 12.623 3.862 -27.274 1.00 91.88 294 ARG A N 1
ATOM 2252 C CA . ARG A 1 294 ? 11.880 5.125 -27.164 1.00 91.88 294 ARG A CA 1
ATOM 2253 C C . ARG A 1 294 ? 11.115 5.260 -25.843 1.00 91.88 294 ARG A C 1
ATOM 2255 O O . ARG A 1 294 ? 11.202 6.299 -25.186 1.00 91.88 294 ARG A O 1
ATOM 2262 N N . MET A 1 295 ? 10.357 4.233 -25.455 1.00 87.81 295 MET A N 1
ATOM 2263 C CA . MET A 1 295 ? 9.353 4.312 -24.383 1.00 87.81 295 MET A CA 1
ATOM 2264 C C . MET A 1 295 ? 9.843 3.764 -23.038 1.00 87.81 295 MET A C 1
ATOM 2266 O O . MET A 1 295 ? 9.490 4.306 -21.984 1.00 87.81 295 MET A O 1
ATOM 2270 N N . LYS A 1 296 ? 10.646 2.693 -23.041 1.00 84.31 296 LYS A N 1
ATOM 2271 C CA . LYS A 1 296 ? 11.017 1.918 -21.840 1.00 84.31 296 LYS A CA 1
ATOM 2272 C C . LYS A 1 296 ? 12.488 1.457 -21.885 1.00 84.31 296 LYS A C 1
ATOM 2274 O O . LYS A 1 296 ? 12.775 0.267 -21.795 1.00 84.31 296 LYS A O 1
ATOM 2279 N N . PRO A 1 297 ? 13.459 2.386 -21.906 1.00 78.56 297 PRO A N 1
ATOM 2280 C CA . PRO A 1 297 ? 14.890 2.073 -22.058 1.00 78.56 297 PRO A CA 1
ATOM 2281 C C . PRO A 1 297 ? 15.485 1.266 -20.891 1.00 78.56 297 PRO A C 1
ATOM 2283 O O . PRO A 1 297 ? 16.589 0.739 -20.991 1.00 78.56 297 PRO A O 1
ATOM 2286 N N . THR A 1 298 ? 14.785 1.212 -19.753 1.00 78.56 298 THR A N 1
ATOM 2287 C CA . THR A 1 298 ? 15.202 0.478 -18.553 1.00 78.56 298 THR A CA 1
ATOM 2288 C C . THR A 1 298 ? 14.833 -1.002 -18.590 1.00 78.56 298 THR A C 1
ATOM 2290 O O . THR A 1 298 ? 15.200 -1.726 -17.665 1.00 78.56 298 THR A O 1
ATOM 2293 N N . TRP A 1 299 ? 14.064 -1.447 -19.586 1.00 81.38 299 TRP A N 1
ATOM 2294 C CA . TRP A 1 299 ? 13.667 -2.846 -19.700 1.00 81.38 299 TRP A CA 1
ATOM 2295 C C . TRP A 1 299 ? 14.850 -3.735 -20.020 1.00 81.38 299 TRP A C 1
ATOM 2297 O O . TRP A 1 299 ? 15.727 -3.348 -20.795 1.00 81.38 299 TRP A O 1
ATOM 2307 N N . LYS A 1 300 ? 14.872 -4.885 -19.335 1.00 81.81 300 LYS A N 1
ATOM 2308 C CA . LYS A 1 300 ? 15.997 -5.816 -19.292 1.00 81.81 300 LYS A CA 1
ATOM 2309 C C . LYS A 1 300 ? 15.840 -7.022 -20.208 1.00 81.81 300 LYS A C 1
ATOM 2311 O O . LYS A 1 300 ? 16.869 -7.591 -20.533 1.00 81.81 300 LYS A O 1
ATOM 2316 N N . VAL A 1 301 ? 14.634 -7.326 -20.670 1.00 89.12 301 VAL A N 1
ATOM 2317 C CA . VAL A 1 301 ? 14.365 -8.503 -21.497 1.00 89.12 301 VAL A CA 1
ATOM 2318 C C . VAL A 1 301 ? 13.467 -8.096 -22.665 1.00 89.12 301 VAL A C 1
ATOM 2320 O O . VAL A 1 301 ? 12.556 -7.283 -22.479 1.00 89.12 301 VAL A O 1
ATOM 2323 N N . LEU A 1 302 ? 13.757 -8.589 -23.868 1.00 88.12 302 LEU A N 1
ATOM 2324 C CA . LEU A 1 302 ? 12.966 -8.346 -25.077 1.00 88.12 302 LEU A CA 1
ATOM 2325 C C . LEU A 1 302 ? 11.594 -9.041 -25.006 1.00 88.12 302 LEU A C 1
ATOM 2327 O O . LEU A 1 302 ? 10.594 -8.479 -25.446 1.00 88.12 302 LEU A O 1
ATOM 2331 N N . GLU A 1 303 ? 11.532 -10.224 -24.391 1.00 86.75 303 GLU A N 1
ATOM 2332 C CA . GLU A 1 303 ? 10.299 -10.999 -24.186 1.00 86.75 303 GLU A CA 1
ATOM 2333 C C . GLU A 1 303 ? 9.254 -10.262 -23.350 1.00 86.75 303 GLU A C 1
ATOM 2335 O O . GLU A 1 303 ? 8.093 -10.172 -23.755 1.00 86.75 303 GLU A O 1
ATOM 2340 N N . ASP A 1 304 ? 9.677 -9.636 -22.246 1.00 84.44 304 ASP A N 1
ATOM 2341 C CA . ASP A 1 304 ? 8.806 -8.781 -21.432 1.00 84.44 304 ASP A CA 1
ATOM 2342 C C . ASP A 1 304 ? 8.140 -7.705 -22.297 1.00 84.44 304 ASP A C 1
ATOM 2344 O O . ASP A 1 304 ? 6.982 -7.344 -22.079 1.00 84.44 304 ASP A O 1
ATOM 2348 N N . ALA A 1 305 ? 8.857 -7.214 -23.313 1.00 86.50 305 ALA A N 1
ATOM 2349 C CA . ALA A 1 305 ? 8.335 -6.192 -24.192 1.00 86.50 305 ALA A CA 1
ATOM 2350 C C . ALA A 1 305 ? 7.298 -6.679 -25.187 1.00 86.50 305 ALA A C 1
ATOM 2352 O O . ALA A 1 305 ? 6.343 -5.951 -25.454 1.00 86.50 305 ALA A O 1
ATOM 2353 N N . MET A 1 306 ? 7.436 -7.907 -25.674 1.00 85.19 306 MET A N 1
ATOM 2354 C CA . MET A 1 306 ? 6.466 -8.511 -26.586 1.00 85.19 306 MET A CA 1
ATOM 2355 C C . MET A 1 306 ? 5.107 -8.752 -25.913 1.00 85.19 306 MET A C 1
ATOM 2357 O O . MET A 1 306 ? 4.074 -8.687 -26.573 1.00 85.19 306 MET A O 1
ATOM 2361 N N . THR A 1 307 ? 5.083 -8.968 -24.594 1.00 84.00 307 THR A N 1
ATOM 2362 C CA . THR A 1 307 ? 3.833 -9.183 -23.838 1.00 84.00 307 THR A CA 1
ATOM 2363 C C . THR A 1 307 ? 3.072 -7.895 -23.502 1.00 84.00 307 THR A C 1
ATOM 2365 O O . THR A 1 307 ? 1.957 -7.948 -22.975 1.00 84.00 307 THR A O 1
ATOM 2368 N N . TRP A 1 308 ? 3.639 -6.718 -23.793 1.00 79.69 308 TRP A N 1
ATOM 2369 C CA . TRP A 1 308 ? 3.036 -5.453 -23.388 1.00 79.69 308 TRP A CA 1
ATOM 2370 C C . TRP A 1 308 ? 1.912 -5.006 -24.344 1.00 79.69 308 TRP A C 1
ATOM 2372 O O . TRP A 1 308 ? 2.124 -4.984 -25.556 1.00 79.69 308 TRP A O 1
ATOM 2382 N N . PRO A 1 309 ? 0.745 -4.544 -23.844 1.00 71.06 309 PRO A N 1
ATOM 2383 C CA . PRO A 1 309 ? -0.398 -4.193 -24.700 1.00 71.06 309 PRO A CA 1
ATOM 2384 C C . PRO A 1 309 ? -0.131 -3.070 -25.712 1.00 71.06 309 PRO A C 1
ATOM 2386 O O . PRO A 1 309 ? -0.767 -3.011 -26.759 1.00 71.06 309 PRO A O 1
ATOM 2389 N N . GLU A 1 310 ? 0.787 -2.155 -25.390 1.00 74.81 310 GLU A N 1
ATOM 2390 C CA . GLU A 1 310 ? 1.158 -1.028 -26.261 1.00 74.81 310 GLU A CA 1
ATOM 2391 C C . GLU A 1 310 ? 2.330 -1.356 -27.199 1.00 74.81 310 GLU A C 1
ATOM 2393 O O . GLU A 1 310 ? 2.710 -0.510 -28.013 1.00 74.81 310 GLU A O 1
ATOM 2398 N N . ALA A 1 311 ? 2.940 -2.539 -27.068 1.00 80.94 311 ALA A N 1
ATOM 2399 C CA . ALA A 1 311 ? 4.021 -2.948 -27.948 1.00 80.94 311 ALA A CA 1
ATOM 2400 C C . ALA A 1 311 ? 3.475 -3.307 -29.342 1.00 80.94 311 ALA A C 1
ATOM 2402 O O . ALA A 1 311 ? 2.342 -3.795 -29.462 1.00 80.94 311 ALA A O 1
ATOM 2403 N N . PRO A 1 312 ? 4.264 -3.075 -30.409 1.00 84.88 312 PRO A N 1
ATOM 2404 C CA . PRO A 1 312 ? 3.899 -3.492 -31.757 1.00 84.88 312 PRO A CA 1
ATOM 2405 C C . PRO A 1 312 ? 3.595 -4.987 -31.773 1.00 84.88 312 PRO A C 1
ATOM 2407 O O . PRO A 1 312 ? 4.443 -5.774 -31.380 1.00 84.88 312 PRO A O 1
ATOM 241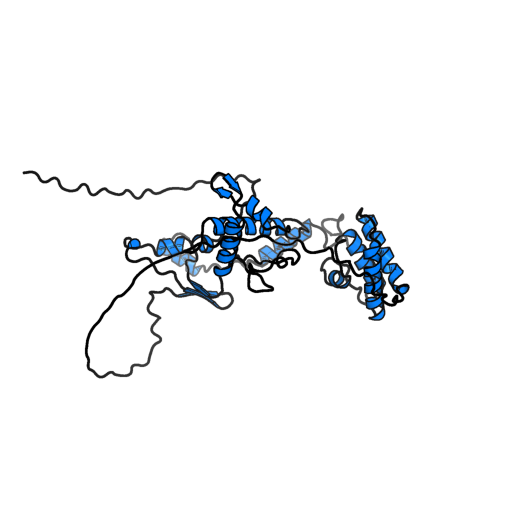0 N N . GLN A 1 313 ? 2.409 -5.381 -32.230 1.00 84.62 313 GLN A N 1
ATOM 2411 C CA . GLN A 1 313 ? 2.009 -6.788 -32.286 1.00 84.62 313 GLN A CA 1
ATOM 2412 C C . GLN A 1 313 ? 2.643 -7.495 -33.499 1.00 84.62 313 GLN A C 1
ATOM 2414 O O . GLN A 1 313 ? 2.981 -6.829 -34.491 1.00 84.62 313 GLN A O 1
ATOM 2419 N N . PRO A 1 314 ? 2.843 -8.824 -33.449 1.00 80.00 314 PRO A N 1
ATOM 2420 C CA . PRO A 1 314 ? 3.296 -9.574 -34.612 1.00 80.00 314 PRO A CA 1
ATOM 2421 C C . PRO A 1 314 ? 2.246 -9.460 -35.720 1.00 80.00 314 PRO A C 1
ATOM 2423 O O . PRO A 1 314 ? 1.047 -9.635 -35.501 1.00 80.00 314 PRO A O 1
ATOM 2426 N N . SER A 1 315 ? 2.693 -9.121 -36.925 1.00 71.00 315 SER A N 1
ATOM 2427 C CA . SER A 1 315 ? 1.824 -9.090 -38.098 1.00 71.00 315 SER A CA 1
ATOM 2428 C C . SER A 1 315 ? 1.443 -10.519 -38.469 1.00 71.00 315 SER A C 1
ATOM 2430 O O . SER A 1 315 ? 2.320 -11.341 -38.719 1.00 71.00 315 SER A O 1
ATOM 2432 N N . VAL A 1 316 ? 0.144 -10.819 -38.521 1.00 65.75 316 VAL A N 1
ATOM 2433 C CA . VAL A 1 316 ? -0.340 -12.148 -38.914 1.00 65.75 316 VAL A CA 1
ATOM 2434 C C . VAL A 1 316 ? -0.006 -12.381 -40.399 1.00 65.75 316 VAL A C 1
ATOM 2436 O O . VAL A 1 316 ? -0.400 -11.562 -41.241 1.00 65.75 316 VAL A O 1
ATOM 2439 N N . PRO A 1 317 ? 0.711 -13.466 -40.758 1.00 54.03 317 PRO A N 1
ATOM 2440 C CA . PRO A 1 317 ? 1.037 -13.775 -42.148 1.00 54.03 317 PRO A CA 1
ATOM 2441 C C . PRO A 1 317 ? -0.233 -13.853 -43.006 1.00 54.03 317 PRO A C 1
ATOM 2443 O O . PRO A 1 317 ? -1.159 -14.595 -42.693 1.00 54.03 317 PRO A O 1
ATOM 2446 N N . GLY A 1 318 ? -0.287 -13.068 -44.086 1.00 60.94 318 GLY A N 1
ATOM 2447 C CA . GLY A 1 318 ? -1.448 -12.983 -44.988 1.00 60.94 318 GLY A CA 1
ATOM 2448 C C . GLY A 1 318 ? -2.267 -11.695 -44.862 1.00 60.94 318 GLY A C 1
ATOM 2449 O O . GLY A 1 318 ? -3.050 -11.380 -45.758 1.00 60.94 318 GLY A O 1
ATOM 2450 N N . GLN A 1 319 ? -2.031 -10.884 -43.831 1.00 51.22 319 GLN A N 1
ATOM 2451 C CA . GLN A 1 319 ? -2.641 -9.563 -43.706 1.00 51.22 319 GLN A CA 1
ATOM 2452 C C . GLN A 1 319 ? -1.832 -8.534 -44.520 1.00 51.22 319 GLN A C 1
ATOM 2454 O O . GLN A 1 319 ? -1.080 -7.727 -43.979 1.00 51.22 319 GLN A O 1
ATOM 2459 N N . ARG A 1 320 ? -1.934 -8.587 -45.860 1.00 38.97 320 ARG A N 1
ATOM 2460 C CA . ARG A 1 320 ? -1.365 -7.540 -46.731 1.00 38.97 320 ARG A CA 1
ATOM 2461 C C . ARG A 1 320 ? -1.964 -6.191 -46.330 1.00 38.97 320 ARG A C 1
ATOM 2463 O O . ARG A 1 320 ? -3.182 -6.040 -46.308 1.00 38.97 320 ARG A O 1
ATOM 2470 N N . SER A 1 321 ? -1.107 -5.199 -46.100 1.00 47.75 321 SER A N 1
ATOM 2471 C CA . SER A 1 321 ? -1.431 -3.790 -45.830 1.00 47.75 321 SER A CA 1
ATOM 2472 C C . SER A 1 321 ? -2.045 -3.053 -47.032 1.00 47.75 321 SER A C 1
ATOM 2474 O O . SER A 1 321 ? -1.855 -1.853 -47.202 1.00 47.75 321 SER A O 1
ATOM 2476 N N . GLY A 1 322 ? -2.850 -3.740 -47.844 1.00 43.53 322 GLY A N 1
ATOM 2477 C CA . GLY A 1 322 ? -3.796 -3.119 -48.766 1.00 43.53 322 GLY A CA 1
ATOM 2478 C C . GLY A 1 322 ? -5.017 -2.610 -48.009 1.00 43.53 322 GLY A C 1
ATOM 2479 O O . GLY A 1 322 ? -6.142 -2.915 -48.394 1.00 43.53 322 GLY A O 1
ATOM 2480 N N . ARG A 1 323 ? -4.813 -1.897 -46.894 1.00 47.28 323 ARG A N 1
ATOM 2481 C CA . ARG A 1 323 ? -5.916 -1.193 -46.251 1.00 47.28 323 ARG A CA 1
ATOM 2482 C C . ARG A 1 323 ? -6.250 -0.037 -47.203 1.00 47.28 323 ARG A C 1
ATOM 2484 O O . ARG A 1 323 ? -5.354 0.774 -47.452 1.00 47.28 323 ARG A O 1
ATOM 2491 N N . PRO A 1 324 ? -7.455 0.016 -47.802 1.00 56.25 324 PRO A N 1
ATOM 2492 C CA . PRO A 1 324 ? -7.881 1.205 -48.532 1.00 56.25 324 PRO A CA 1
ATOM 2493 C C . PRO A 1 324 ? -7.686 2.416 -47.616 1.00 56.25 324 PRO A C 1
ATOM 2495 O O . PRO A 1 324 ? -7.759 2.262 -46.392 1.00 56.25 324 PRO A O 1
ATOM 2498 N N . ALA A 1 325 ? -7.352 3.572 -48.205 1.00 59.56 325 ALA A N 1
ATOM 2499 C CA . ALA A 1 325 ? -7.112 4.810 -47.466 1.00 59.56 325 ALA A CA 1
ATOM 2500 C C . ALA A 1 325 ? -8.150 4.930 -46.338 1.00 59.56 325 ALA A C 1
ATOM 2502 O O . ALA A 1 325 ? -9.334 4.732 -46.626 1.00 59.56 325 ALA A O 1
ATOM 2503 N N . PRO A 1 326 ? -7.719 5.130 -45.077 1.00 62.34 326 PRO A N 1
ATOM 2504 C CA . PRO A 1 326 ? -8.626 5.084 -43.942 1.00 62.34 326 PRO A CA 1
ATOM 2505 C C . PRO A 1 326 ? -9.783 6.034 -44.222 1.00 62.34 326 PRO A C 1
ATOM 2507 O O . PRO A 1 326 ? -9.567 7.212 -44.510 1.00 62.34 326 PRO A O 1
ATOM 2510 N N . GLU A 1 327 ? -11.003 5.497 -44.217 1.00 76.44 327 GLU A N 1
ATOM 2511 C CA . GLU A 1 327 ? -12.198 6.318 -44.353 1.00 76.44 327 GLU A CA 1
ATOM 2512 C C . GLU A 1 327 ? -12.120 7.391 -43.267 1.00 76.44 327 GLU A C 1
ATOM 2514 O O . GLU A 1 327 ? -11.854 7.095 -42.101 1.00 76.44 327 GLU A O 1
ATOM 2519 N N . MET A 1 328 ? -12.234 8.659 -43.651 1.00 87.62 328 MET A N 1
ATOM 2520 C CA . MET A 1 328 ? -12.223 9.744 -42.675 1.00 87.62 328 MET A CA 1
ATOM 2521 C C . MET A 1 328 ? -13.543 9.706 -41.909 1.00 87.62 328 MET A C 1
ATOM 2523 O O . MET A 1 328 ? -14.580 9.326 -42.451 1.00 87.62 328 MET A O 1
ATOM 2527 N N . CYS A 1 329 ? -13.522 10.091 -40.636 1.00 86.81 329 CYS A N 1
ATOM 2528 C CA . CYS A 1 329 ? -14.731 10.146 -39.827 1.00 86.81 329 CYS A CA 1
ATOM 2529 C C . CYS A 1 329 ? -15.777 11.051 -40.502 1.00 86.81 329 CYS A C 1
ATOM 2531 O O . CYS A 1 329 ? -15.528 12.240 -40.695 1.00 86.81 329 CYS A O 1
ATOM 2533 N N . GLU A 1 330 ? -16.961 10.504 -40.801 1.00 87.94 330 GLU A N 1
ATOM 2534 C CA . GLU A 1 330 ? -18.041 11.212 -41.511 1.00 87.94 330 GLU A CA 1
ATOM 2535 C C . GLU A 1 330 ? -18.445 12.533 -40.837 1.00 87.94 330 GLU A C 1
ATOM 2537 O O . GLU A 1 330 ? -18.823 13.494 -41.501 1.00 87.94 330 GLU A O 1
ATOM 2542 N N . HIS A 1 331 ? -18.339 12.602 -39.507 1.00 84.19 331 HIS A N 1
ATOM 2543 C CA . HIS A 1 331 ? -18.671 13.797 -38.728 1.00 84.19 331 HIS A CA 1
ATOM 2544 C C . HIS A 1 331 ? -17.481 14.732 -38.498 1.00 84.19 331 HIS A C 1
ATOM 2546 O O . HIS A 1 331 ? -17.676 15.916 -38.233 1.00 84.19 331 HIS A O 1
ATOM 2552 N N . HIS A 1 332 ? -16.252 14.220 -38.586 1.00 85.81 332 HIS A N 1
ATOM 2553 C CA . HIS A 1 332 ? -15.040 14.986 -38.310 1.00 85.81 332 HIS A CA 1
ATOM 2554 C C . HIS A 1 332 ? -13.936 14.608 -39.310 1.00 85.81 332 HIS A C 1
ATOM 2556 O O . HIS A 1 332 ? -13.038 13.838 -38.962 1.00 85.81 332 HIS A O 1
ATOM 2562 N N . PRO A 1 333 ? -13.941 15.193 -40.525 1.00 87.62 333 PRO A N 1
ATOM 2563 C CA . PRO A 1 333 ? -13.048 14.804 -41.622 1.00 87.62 333 PRO A CA 1
ATOM 2564 C C . PRO A 1 333 ? -11.554 15.033 -41.362 1.00 87.62 333 PRO A C 1
ATOM 2566 O O . PRO A 1 333 ? -10.735 14.681 -42.196 1.00 87.62 333 PRO A O 1
ATOM 2569 N N . ALA A 1 334 ? -11.188 15.655 -40.238 1.00 85.50 334 ALA A N 1
ATOM 2570 C CA . ALA A 1 334 ? -9.803 15.823 -39.801 1.00 85.50 334 ALA A CA 1
ATOM 2571 C C . ALA A 1 334 ? -9.244 14.591 -39.061 1.00 85.50 334 ALA A C 1
ATOM 2573 O O . ALA A 1 334 ? -8.064 14.574 -38.719 1.00 85.50 334 ALA A O 1
ATOM 2574 N N . PHE A 1 335 ? -10.077 13.583 -38.786 1.00 84.50 335 PHE A N 1
ATOM 2575 C CA . PHE A 1 335 ? -9.703 12.388 -38.034 1.00 84.50 335 PHE A CA 1
ATOM 2576 C C . PHE A 1 335 ? -10.051 11.125 -38.822 1.00 84.50 335 PHE A C 1
ATOM 2578 O O . PHE A 1 335 ? -11.084 11.065 -39.490 1.00 84.50 335 PHE A O 1
ATOM 2585 N N . GLU A 1 336 ? -9.214 10.100 -38.701 1.00 84.31 336 GLU A N 1
ATOM 2586 C CA . GLU A 1 336 ? -9.479 8.775 -39.265 1.00 84.31 336 GLU A CA 1
ATOM 2587 C C . GLU A 1 336 ? -10.710 8.134 -38.591 1.00 84.31 336 GLU A C 1
ATOM 2589 O O . GLU A 1 336 ? -10.982 8.360 -37.400 1.00 84.31 336 GLU A O 1
ATOM 2594 N N . ALA A 1 337 ? -11.491 7.348 -39.340 1.00 82.38 337 ALA A N 1
ATOM 2595 C CA . ALA A 1 337 ? -12.659 6.654 -38.805 1.00 82.38 337 ALA A CA 1
ATOM 2596 C C . ALA A 1 337 ? -12.265 5.754 -37.624 1.00 82.38 337 ALA A C 1
ATOM 2598 O O . ALA A 1 337 ? -11.352 4.934 -37.699 1.00 82.38 337 ALA A O 1
ATOM 2599 N N . GLY A 1 338 ? -12.976 5.924 -36.507 1.00 79.75 338 GLY A N 1
ATOM 2600 C CA . GLY A 1 338 ? -12.721 5.213 -35.253 1.00 79.75 338 GLY A CA 1
ATOM 2601 C C . GLY A 1 338 ? -11.774 5.923 -34.283 1.00 79.75 338 GLY A C 1
ATOM 2602 O O . GLY A 1 338 ? -11.838 5.626 -33.090 1.00 79.75 338 GLY A O 1
ATOM 2603 N N . ASP A 1 339 ? -10.980 6.901 -34.736 1.00 83.06 339 ASP A N 1
ATOM 2604 C CA . ASP A 1 339 ? -10.014 7.612 -33.881 1.00 83.06 339 ASP A CA 1
ATOM 2605 C C . ASP A 1 339 ? -10.397 9.064 -33.564 1.00 83.06 339 ASP A C 1
ATOM 2607 O O . ASP A 1 339 ? -9.698 9.773 -32.841 1.00 83.06 339 ASP A O 1
ATOM 2611 N N . CYS A 1 340 ? -11.572 9.503 -34.023 1.00 90.25 340 CYS A N 1
ATOM 2612 C CA . CYS A 1 340 ? -12.131 10.781 -33.610 1.00 90.25 340 CYS A CA 1
ATOM 2613 C C . CYS A 1 340 ? -12.443 10.777 -32.094 1.00 90.25 340 CYS A C 1
ATOM 2615 O O . CYS A 1 340 ? -13.317 10.021 -31.645 1.00 90.25 340 CYS A O 1
ATOM 2617 N N . PRO A 1 341 ? -11.806 11.650 -31.286 1.00 80.81 341 PRO A N 1
ATOM 2618 C CA . PRO A 1 341 ? -12.004 11.671 -29.838 1.00 80.81 341 PRO A CA 1
ATOM 2619 C C . PRO A 1 341 ? -13.450 12.002 -29.446 1.00 80.81 341 PRO A C 1
ATOM 2621 O O . PRO A 1 341 ? -13.955 11.451 -28.469 1.00 80.81 341 PRO A O 1
ATOM 2624 N N . GLN A 1 342 ? -14.137 12.835 -30.236 1.00 84.06 342 GLN A N 1
ATOM 2625 C CA . GLN A 1 342 ? -15.541 13.196 -30.013 1.00 84.06 342 GLN A CA 1
ATOM 2626 C C . GLN A 1 342 ? -16.478 12.007 -30.253 1.00 84.06 342 GLN A C 1
ATOM 2628 O O . GLN A 1 342 ? -17.314 11.693 -29.408 1.00 84.06 342 GLN A O 1
ATOM 2633 N N . CYS A 1 343 ? -16.296 11.271 -31.353 1.00 88.31 343 CYS A N 1
ATOM 2634 C CA . CYS A 1 343 ? -17.094 10.075 -31.629 1.00 88.31 343 CYS A CA 1
ATOM 2635 C C . CYS A 1 343 ? -16.834 8.961 -30.604 1.00 88.31 343 CYS A C 1
ATOM 2637 O O . CYS A 1 343 ? -17.772 8.287 -30.186 1.00 88.31 343 CYS A O 1
ATOM 2639 N N . ARG A 1 344 ? -15.589 8.799 -30.131 1.00 87.69 344 ARG A N 1
ATOM 2640 C CA . ARG A 1 344 ? -15.256 7.827 -29.072 1.00 87.69 344 ARG A CA 1
ATOM 2641 C C . ARG A 1 344 ? -15.887 8.175 -27.722 1.00 87.69 344 ARG A C 1
ATOM 2643 O O . ARG A 1 344 ? -16.277 7.265 -26.991 1.00 87.69 344 ARG A O 1
ATOM 2650 N N . LEU A 1 345 ? -15.979 9.461 -27.381 1.00 86.56 345 LEU A N 1
ATOM 2651 C CA . LEU A 1 345 ? -16.701 9.931 -26.194 1.00 86.56 345 LEU A CA 1
ATOM 2652 C C . LEU A 1 345 ? -18.205 9.680 -26.330 1.00 86.56 345 LEU A C 1
ATOM 2654 O O . LEU A 1 345 ? -18.793 9.082 -25.433 1.00 86.56 345 LEU A O 1
ATOM 2658 N N . ALA A 1 346 ? -18.797 10.038 -27.471 1.00 86.19 346 ALA A N 1
ATOM 2659 C CA . ALA A 1 346 ? -20.216 9.814 -27.741 1.00 86.19 346 ALA A CA 1
ATOM 2660 C C . ALA A 1 346 ? -20.595 8.323 -27.703 1.00 86.19 346 ALA A C 1
ATOM 2662 O O . ALA A 1 346 ? -21.625 7.958 -27.142 1.00 86.19 346 ALA A O 1
ATOM 2663 N N . GLU A 1 347 ? -19.749 7.443 -28.243 1.00 85.25 347 GLU A N 1
ATOM 2664 C CA . GLU A 1 347 ? -19.945 5.990 -28.174 1.00 85.25 347 GLU A CA 1
ATOM 2665 C C . GLU A 1 347 ? -19.810 5.464 -26.738 1.00 85.25 347 GLU A C 1
ATOM 2667 O O . GLU A 1 347 ? -20.588 4.613 -26.306 1.00 85.25 347 GLU A O 1
ATOM 2672 N N . ARG A 1 348 ? -18.865 6.001 -25.954 1.00 85.00 348 ARG A N 1
ATOM 2673 C CA . ARG A 1 348 ? -18.736 5.664 -24.529 1.00 85.00 348 ARG A CA 1
ATOM 2674 C C . ARG A 1 348 ? -19.978 6.080 -23.745 1.00 85.00 348 ARG A C 1
ATOM 2676 O O . ARG A 1 348 ? -20.472 5.280 -22.956 1.00 85.00 348 ARG A O 1
ATOM 2683 N N . GLU A 1 349 ? -20.496 7.281 -23.981 1.00 85.25 349 GLU A N 1
ATOM 2684 C CA . GLU A 1 349 ? -21.748 7.734 -23.371 1.00 85.25 349 GLU A CA 1
ATOM 2685 C C . GLU A 1 349 ? -22.931 6.870 -23.802 1.00 85.25 349 GLU A C 1
ATOM 2687 O O . GLU A 1 349 ? -23.746 6.494 -22.966 1.00 85.25 349 GLU A O 1
ATOM 2692 N N . ARG A 1 350 ? -23.021 6.502 -25.086 1.00 83.38 350 ARG A N 1
ATOM 2693 C CA . ARG A 1 350 ? -24.096 5.640 -25.594 1.00 83.38 350 ARG A CA 1
ATOM 2694 C C . ARG A 1 350 ? -24.066 4.265 -24.923 1.00 83.38 350 ARG A C 1
ATOM 2696 O O . ARG A 1 350 ? -25.107 3.781 -24.489 1.00 83.38 350 ARG A O 1
ATOM 2703 N N . ARG A 1 351 ? -22.876 3.675 -24.760 1.00 81.50 351 ARG A N 1
ATOM 2704 C CA . ARG A 1 351 ? -22.684 2.416 -24.019 1.00 81.50 351 ARG A CA 1
ATOM 2705 C C . ARG A 1 351 ? -23.009 2.549 -22.535 1.00 81.50 351 ARG A C 1
ATOM 2707 O O . ARG A 1 351 ? -23.593 1.634 -21.971 1.00 81.50 351 ARG A O 1
ATOM 2714 N N . GLN A 1 352 ? -22.668 3.677 -21.912 1.00 78.44 352 GLN A N 1
ATOM 2715 C CA . GLN A 1 352 ? -23.030 3.942 -20.517 1.00 78.44 352 GLN A CA 1
ATOM 2716 C C . GLN A 1 352 ? -24.545 4.084 -20.338 1.00 78.44 352 GLN A C 1
ATOM 2718 O O . GLN A 1 352 ? -25.083 3.535 -19.386 1.00 78.44 352 GLN A O 1
ATOM 2723 N N . ARG A 1 353 ? -25.238 4.741 -21.277 1.00 77.88 353 ARG A N 1
ATOM 2724 C CA . ARG A 1 353 ? -26.707 4.855 -21.265 1.00 77.88 353 ARG A CA 1
ATOM 2725 C C . ARG A 1 353 ? -27.400 3.523 -21.556 1.00 77.88 353 ARG A C 1
ATOM 2727 O O . ARG A 1 353 ? -28.450 3.263 -20.989 1.00 77.88 353 ARG A O 1
ATOM 2734 N N . GLY A 1 354 ? -26.823 2.685 -22.418 1.00 68.25 354 GLY A N 1
ATOM 2735 C CA . GLY A 1 354 ? -27.357 1.352 -22.714 1.00 68.25 354 GLY A CA 1
ATOM 2736 C C . GLY A 1 354 ? -27.152 0.332 -21.587 1.00 68.25 354 GLY A C 1
ATOM 2737 O O . GLY A 1 354 ? -27.894 -0.637 -21.519 1.00 68.25 354 GLY A O 1
ATOM 2738 N N . ALA A 1 355 ? -26.173 0.546 -20.700 1.00 62.66 355 ALA A N 1
ATOM 2739 C CA . ALA A 1 355 ? -25.941 -0.304 -19.527 1.00 62.66 355 ALA A CA 1
ATOM 2740 C C . ALA A 1 355 ? -26.885 0.006 -18.350 1.00 62.66 355 ALA A C 1
ATOM 2742 O O . ALA A 1 355 ? -26.987 -0.789 -17.421 1.00 62.66 355 ALA A O 1
ATOM 2743 N N . SER A 1 356 ? -27.572 1.146 -18.386 1.00 55.62 356 SER A N 1
ATOM 2744 C CA . SER A 1 356 ? -28.698 1.452 -17.511 1.00 55.62 356 SER A CA 1
ATOM 2745 C C . SER A 1 356 ? -29.991 1.202 -18.282 1.00 55.62 356 SER A C 1
ATOM 2747 O O . SER A 1 356 ? -30.587 2.145 -18.808 1.00 55.62 356 SER A O 1
ATOM 2749 N N . GLU A 1 357 ? -30.419 -0.059 -18.392 1.00 52.47 357 GLU A N 1
ATOM 2750 C CA . GLU A 1 357 ? -31.838 -0.294 -18.663 1.00 52.47 357 GLU A CA 1
ATOM 2751 C C . GLU A 1 357 ? -32.618 0.403 -17.539 1.00 52.47 357 GLU A C 1
ATOM 2753 O O . GLU A 1 357 ? -32.268 0.229 -16.369 1.00 52.47 357 GLU A O 1
ATOM 2758 N N . PRO A 1 358 ? -33.596 1.269 -17.853 1.00 60.16 358 PRO A N 1
ATOM 2759 C CA . PRO A 1 358 ? -34.433 1.844 -16.819 1.00 60.16 358 PRO A CA 1
ATOM 2760 C C . PRO A 1 358 ? -35.126 0.677 -16.120 1.00 60.16 358 PRO A C 1
ATOM 2762 O O . PRO A 1 358 ? -35.907 -0.030 -16.759 1.00 60.16 358 PRO A O 1
ATOM 2765 N N . ASP A 1 359 ? -34.814 0.466 -14.838 1.00 61.56 359 ASP A N 1
ATOM 2766 C CA . ASP A 1 359 ? -35.548 -0.473 -13.995 1.00 61.56 359 ASP A CA 1
ATOM 2767 C C . ASP A 1 359 ? -37.035 -0.239 -14.253 1.00 61.56 359 ASP A C 1
ATOM 2769 O O . ASP A 1 359 ? -37.509 0.902 -14.177 1.00 61.56 359 ASP A O 1
ATOM 2773 N N . SER A 1 360 ? -37.757 -1.290 -14.657 1.00 67.75 360 SER A N 1
ATOM 2774 C CA . SER A 1 360 ? -39.171 -1.158 -14.981 1.00 67.75 360 SER A CA 1
ATOM 2775 C C . SER A 1 360 ? -39.867 -0.601 -13.746 1.00 67.75 360 SER A C 1
ATOM 2777 O O . SER A 1 360 ? -39.974 -1.289 -12.729 1.00 67.75 360 SER A O 1
ATOM 2779 N N . ILE A 1 361 ? -40.289 0.659 -13.808 1.00 72.31 361 ILE A N 1
ATOM 2780 C CA . ILE A 1 361 ? -41.005 1.291 -12.709 1.00 72.31 361 ILE A CA 1
ATOM 2781 C C . ILE A 1 361 ? -42.293 0.493 -12.542 1.00 72.31 361 ILE A C 1
ATOM 2783 O O . ILE A 1 361 ? -43.163 0.522 -13.415 1.00 72.31 361 ILE A O 1
ATOM 2787 N N . ASP A 1 362 ? -42.398 -0.247 -11.440 1.00 80.2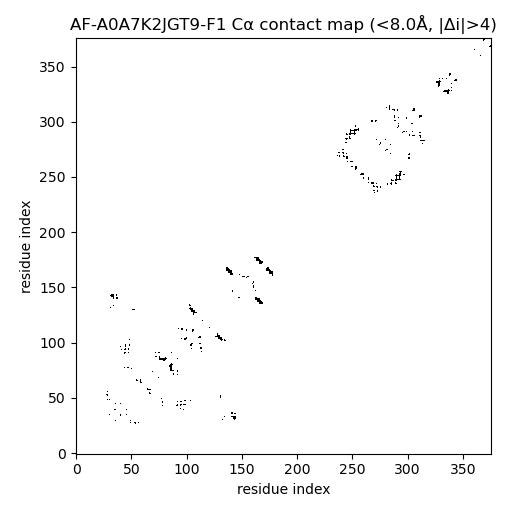5 362 ASP A N 1
ATOM 2788 C CA . ASP A 1 362 ? -43.618 -0.959 -11.093 1.00 80.25 362 ASP A CA 1
ATOM 2789 C C . ASP A 1 362 ? -44.705 0.071 -10.768 1.00 80.25 362 ASP A C 1
ATOM 2791 O O . ASP A 1 362 ? -44.825 0.584 -9.650 1.00 80.25 362 ASP A O 1
ATOM 2795 N N . GLY A 1 363 ? -45.493 0.408 -11.789 1.00 83.19 363 GLY A N 1
ATOM 2796 C CA . GLY A 1 363 ? -46.574 1.378 -11.680 1.00 83.19 363 GLY A CA 1
ATOM 2797 C C . GLY A 1 363 ? -47.615 0.988 -10.629 1.00 83.19 363 GLY A C 1
ATOM 2798 O O . GLY A 1 363 ? -48.241 1.875 -10.046 1.00 83.19 363 GLY A O 1
ATOM 2799 N N . ALA A 1 364 ? -47.773 -0.308 -10.331 1.00 85.88 364 ALA A N 1
ATOM 2800 C CA . ALA A 1 364 ? -48.675 -0.761 -9.277 1.00 85.88 364 ALA A CA 1
ATOM 2801 C C . ALA A 1 364 ? -48.111 -0.433 -7.886 1.00 85.88 364 ALA A C 1
ATOM 2803 O O . ALA A 1 364 ? -48.834 0.110 -7.045 1.00 85.88 364 ALA A O 1
ATOM 2804 N N . GLY A 1 365 ? -46.817 -0.678 -7.667 1.00 82.12 365 GLY A N 1
ATOM 2805 C CA . GLY A 1 365 ? -46.120 -0.321 -6.430 1.00 82.12 365 GLY A CA 1
ATOM 2806 C C . GLY A 1 365 ? -46.106 1.187 -6.160 1.00 82.12 365 GLY A C 1
ATOM 2807 O O . GLY A 1 365 ? -46.348 1.622 -5.030 1.00 82.12 365 GLY A O 1
ATOM 2808 N N . LEU A 1 366 ? -45.908 2.002 -7.198 1.00 85.88 366 LEU A N 1
ATOM 2809 C CA . LEU A 1 366 ? -45.874 3.463 -7.068 1.00 85.88 366 LEU A CA 1
ATOM 2810 C C . LEU A 1 366 ? -47.265 4.043 -6.749 1.00 85.88 366 LEU A C 1
ATOM 2812 O O . LEU A 1 366 ? -47.402 4.898 -5.871 1.00 85.88 366 LEU A O 1
ATOM 2816 N N . LEU A 1 367 ? -48.325 3.511 -7.370 1.00 87.88 367 LEU A N 1
ATOM 2817 C CA . LEU A 1 367 ? -49.709 3.863 -7.027 1.00 87.88 367 LEU A CA 1
ATOM 2818 C C . LEU A 1 367 ? -50.103 3.414 -5.613 1.00 87.88 367 LEU A C 1
ATOM 2820 O O . LEU A 1 367 ? -50.844 4.129 -4.932 1.00 87.88 367 LEU A O 1
ATOM 2824 N N . ALA A 1 368 ? -49.618 2.258 -5.154 1.00 87.88 368 ALA A N 1
ATOM 2825 C CA . ALA A 1 368 ? -49.865 1.784 -3.794 1.00 87.88 368 ALA A CA 1
ATOM 2826 C C . ALA A 1 368 ? -49.218 2.705 -2.744 1.00 87.88 368 ALA A C 1
ATOM 2828 O O . ALA A 1 368 ? -49.870 3.057 -1.760 1.00 87.88 368 ALA A O 1
ATOM 2829 N N . ARG A 1 369 ? -47.984 3.168 -2.985 1.00 82.56 369 ARG A N 1
ATOM 2830 C CA . ARG A 1 369 ? -47.278 4.114 -2.100 1.00 82.56 369 ARG A CA 1
ATOM 2831 C C . ARG A 1 369 ? -47.939 5.488 -2.046 1.00 82.56 369 ARG A C 1
ATOM 2833 O O . ARG A 1 369 ? -48.149 6.012 -0.954 1.00 82.56 369 ARG A O 1
ATOM 2840 N N . LEU A 1 370 ? -48.358 6.017 -3.199 1.00 88.56 370 LEU A N 1
ATOM 2841 C CA . LEU A 1 370 ? -49.092 7.285 -3.261 1.00 88.56 370 LEU A CA 1
ATOM 2842 C C . LEU A 1 370 ? -50.430 7.213 -2.514 1.00 88.56 370 LEU A C 1
ATOM 2844 O O . LEU A 1 370 ? -50.790 8.149 -1.804 1.00 88.56 370 LEU A O 1
ATOM 2848 N N . ARG A 1 371 ? -51.156 6.090 -2.613 1.00 89.12 371 ARG A N 1
ATOM 2849 C CA . ARG A 1 371 ? -52.391 5.884 -1.834 1.00 89.12 371 ARG A CA 1
ATOM 2850 C C . ARG A 1 371 ? -52.136 5.736 -0.336 1.00 89.12 371 ARG A C 1
ATOM 2852 O O . ARG A 1 371 ? -52.996 6.111 0.452 1.00 89.12 371 ARG A O 1
ATOM 2859 N N . ALA A 1 372 ? -50.975 5.215 0.050 1.00 87.19 372 ALA A N 1
ATOM 2860 C CA . ALA A 1 372 ? -50.569 5.082 1.445 1.00 87.19 372 ALA A CA 1
ATOM 2861 C C . ALA A 1 372 ? -50.022 6.389 2.055 1.00 87.19 372 ALA A C 1
ATOM 2863 O O . ALA A 1 372 ? -49.626 6.386 3.219 1.00 87.19 372 ALA A O 1
ATOM 2864 N N . GLY A 1 373 ? -49.978 7.496 1.299 1.00 79.12 373 GLY A N 1
ATOM 2865 C CA . GLY A 1 373 ? -49.433 8.772 1.772 1.00 79.12 373 GLY A CA 1
ATOM 2866 C C . GLY A 1 373 ? -47.922 8.743 2.021 1.00 79.12 373 GLY A C 1
ATOM 2867 O O . GLY A 1 373 ? -47.401 9.613 2.715 1.00 79.12 373 GLY A O 1
ATOM 2868 N N . GLN A 1 374 ? -47.217 7.746 1.481 1.00 75.12 374 GLN A N 1
ATOM 2869 C CA . GLN A 1 374 ? -45.764 7.682 1.569 1.00 75.12 374 GLN A CA 1
ATOM 2870 C C . GLN A 1 374 ? -45.143 8.560 0.473 1.00 75.12 374 GLN A C 1
ATOM 2872 O O . GLN A 1 374 ? -45.646 8.559 -0.656 1.00 75.12 374 GLN A O 1
ATOM 2877 N N . PRO A 1 375 ? -44.073 9.318 0.781 1.00 60.16 375 PRO A N 1
ATOM 2878 C CA . PRO A 1 375 ? -43.341 10.060 -0.236 1.00 60.16 375 PRO A CA 1
ATOM 2879 C C . PRO A 1 375 ? -42.781 9.083 -1.278 1.00 60.16 375 PRO A C 1
ATOM 2881 O O . PRO A 1 375 ? -42.358 7.978 -0.929 1.00 60.16 375 PRO A O 1
ATOM 2884 N N . ALA A 1 376 ? -42.872 9.486 -2.549 1.00 61.00 376 ALA A N 1
ATOM 2885 C CA . ALA A 1 376 ? -42.493 8.677 -3.706 1.00 61.00 376 ALA A CA 1
ATOM 2886 C C . ALA A 1 376 ? -41.011 8.286 -3.697 1.00 61.00 376 ALA A C 1
ATOM 2888 O O . ALA A 1 376 ? -40.182 9.154 -3.333 1.00 61.00 376 ALA A O 1
#

Solvent-accessible surface area (backbone atoms only — not comparable to full-atom values): 24565 Å² total; per-residue (Å²): 141,82,84,83,77,82,86,74,79,78,76,70,80,82,83,81,86,88,87,83,88,88,76,94,82,75,89,82,72,88,77,60,47,33,70,77,57,42,87,85,61,46,74,67,30,52,51,51,51,50,55,55,48,43,52,52,54,53,25,73,69,38,88,88,46,68,74,80,85,74,55,70,66,57,53,18,59,73,35,84,28,78,93,85,34,55,30,52,69,65,59,53,52,52,26,53,50,52,32,37,77,70,57,36,34,44,27,86,87,69,77,60,83,73,82,89,69,62,103,71,67,76,80,76,69,86,77,70,71,47,74,49,90,62,78,63,59,72,35,78,44,40,74,33,66,63,64,49,55,74,52,60,52,98,57,32,88,86,55,59,66,75,59,30,43,36,39,54,61,83,96,45,76,48,76,46,60,88,76,62,77,71,80,75,71,85,68,82,89,75,86,84,85,88,88,86,88,86,83,90,86,90,85,90,80,86,86,86,86,88,78,86,82,91,87,80,88,84,90,83,81,84,83,80,91,76,84,82,84,78,87,76,90,70,78,81,71,81,38,74,84,12,46,64,32,38,51,28,21,52,49,14,18,52,77,51,75,43,84,84,53,70,75,55,45,52,53,50,17,52,54,42,30,57,40,45,75,73,66,49,58,67,68,47,48,21,50,38,29,19,48,32,23,43,77,44,70,83,65,88,54,71,67,68,47,70,73,37,92,87,40,68,72,77,79,62,90,85,70,70,85,77,66,70,79,72,58,50,22,93,91,44,76,91,27,47,55,88,67,35,68,66,60,52,50,53,51,49,50,51,53,56,54,65,73,52,69,75,74,80,76,55,62,66,60,54,52,51,35,56,74,68,71,43,86,131

Secondary structure (DSSP, 8-state):
-----------------------SSS---PPPHHHHT-TT--HHHHHHHHHHHHHHHHHHHSTT-------HHHHHHHSB-GGGPBPPHHHHHHHHHHHHHTTSEE-TTTS-S-----TTSSSS-----EE-SSPPSEEES-SSHHHHHHT--TTTTTSPPPPPEEEEETTEEEEE-TTS------PPP--------------------------------PPPP-------------GGGGHHHHHHHHHHHHHTT----HHHHHHHHHHHHHHHHTT--HHHHHHHHHHHHHH-TT---HHHHHT-TTSPPPPPTT--S---SPPEETTEEEEETTT-HHHHHHHHHHHHHHT-------HHHHHHHHHTT---

Sequence (376 aa):
MTTSPDLMDDGADEEFELIGTLNDYWTHTQVRDWVLLLPDMTRTALHLYMVLRAMLRENVRRKGGGLRRMSLDQLCYLLPGVNKKPCSPTMVKDALKLLAELNLVVNPEDGHLVKSTGKGGIQNAFRTYQVNELPPDAYVGWRNVWDKLDAYTPDWRENPPEPPLHTRRGDQVVQTSAGSPAPAAAQPEEPKPDAPAKQAPAAKKAPAKKAAPKKTAPKKAAPPKKDQEDGGDDVPADTSAAKPVVDAWAHGMKAGGRPFLPKRAKLIATEAAELLEAGADVDHLCRVAEWMGRMKPTWKVLEDAMTWPEAPQPSVPGQRSGRPAPEMCEHHPAFEAGDCPQCRLAERERRQRGASEPDSIDGAGLLARLRAGQPA

Foldseek 3Di:
DDDDDDPPPPPPPPDDDDDDDDDDDDDAFDAFAFQVFDPLQDPQLVVLLRVVRSQVVVQVVDDVRDRPDDDLVVSQVSGQDPPRHGHDSVSSVVSQVSCLVQVQKAFPPPRDDDPPDDPPPRDDDDTDIDGDRDGPQWDFTDRHPVSLVVQDDPCCVVPPQGGWIWHDDDPDIDTDGPPDDDPPPPDPDDDDDDDDDDDDDDDDDDDDDDDDDDDDDDDDDDDDDDDDDDDDPDDDDPLVVVVLLLVLLVQLLVVQVHDDDVVQSSQSSVQSVVVVVVVDDSVLSSQLSSCCNNPPVPDRHSVVSQPDPPGDHDDDPPPPPPPPDQDAPPVHNVHGPPPPPVVVVVVVVVVVVVVCPPDPPPPVVVVVCVVVVHDD

Radius of gyration: 33.72 Å; Cα contacts (8 Å, |Δi|>4): 300; chains: 1; bounding box: 91×61×106 Å

pLDDT: mean 75.9, std 20.62, range [33.91, 97.5]